Protein AF-A0A4Q5GNN2-F1 (afdb_monomer)

Radius of gyration: 27.33 Å; Cα contacts (8 Å, |Δi|>4): 1412; chains: 1; bounding box: 86×52×58 Å

pLDDT: mean 79.43, std 22.32, range [24.97, 98.94]

Solvent-accessible surface area (backbone atoms only — not comparable to full-atom values): 23555 Å² total; per-residue (Å²): 135,83,83,85,81,79,82,67,69,44,46,30,88,90,78,78,47,77,57,90,54,94,67,83,86,88,70,82,50,61,72,50,76,82,52,79,53,78,48,80,44,98,85,71,30,39,43,38,43,43,39,45,40,41,42,47,78,79,79,76,50,59,64,43,69,47,76,49,68,41,58,88,47,78,62,96,69,82,62,75,44,76,45,76,47,70,71,42,74,26,43,81,68,36,47,40,40,46,41,39,45,46,42,102,84,55,95,69,72,53,76,47,76,47,76,52,78,70,90,62,82,63,88,80,54,57,70,70,21,66,34,89,62,71,69,63,75,77,51,91,81,68,47,63,69,32,52,83,20,38,86,93,37,34,22,28,31,57,40,29,67,34,47,36,37,51,35,47,22,25,70,80,43,53,45,42,84,31,23,34,32,39,70,36,30,29,30,35,66,60,27,78,50,77,45,20,32,52,36,10,19,33,38,36,22,76,67,28,40,42,33,36,41,26,32,78,46,68,53,66,37,32,25,60,28,14,27,31,33,20,88,84,26,99,55,8,29,46,27,27,31,38,37,30,34,40,32,33,19,70,32,96,36,67,86,27,15,7,6,46,51,20,2,28,27,58,48,12,38,41,30,49,27,36,21,37,44,38,20,30,14,57,2,17,5,4,17,36,20,2,28,28,21,18,39,40,31,37,28,42,13,54,18,41,21,31,9,22,27,9,7,24,38,27,2,30,30,84,87,32,48,26,34,40,34,37,28,38,13,59,18,43,31,32,18,57,86,32,24,24,7,22,36,35,3,39,61,67,91,44,42,39,37,42,33,30,28,38,16,68,30,53,68,48,62,76,74,71,89,43,43,62,16,38,51,38,41,51,76,75,52,94,85,24,43,62,36,72,23,38,21,68,58,83,42,99,80,66,60,82,84,36,50,39,54,65,39,90,90,42,63,86,66,70,38,88,58,32,62,54,16,46,39,80,82,34,82,58,60,58,45,54,46,98,88,66,49,79,44,66,41,40,24,36,22,28,37,58,58,46,68,61,91,85,64,65,43,68,62,38,47,31,90,58,133

Nearest PDB structures (foldseek):
  8idz-assembly1_A  TM=3.733E-01  e=6.250E-01  Segatella copri
  8idz-assembly2_B  TM=2.569E-01  e=2.748E-01  Segatella copri
  5wab-assembly1_A  TM=3.028E-01  e=3.923E+00  Bifidobacterium adolescentis ATCC 15703

Sequence (465 aa):
TAAYTNVPNTFNVLDNTVTDNTGGVSGDANFDITNFSAAPGTDGKYIYQSAYFLASADGAGSMLNIALNTYITAAPGTPFKTITVNNVPTKKNVRTNVLMDFAATSSTYTYTLDFADFDAPDINRKTVSTWDGTYPAVNTGATYSGGDGSQATPYIIGSATDFAQFAKNTTSKNYRDTYFKLDVDINLNDKPWTPTGNFAGVFDGQHHKITGLKVSIADYRVGLFSQIDARSGPNASVSNLHVSGDVENTKPSEYDCAGGICGDNATGVIANCSFSGSVRGVGIAGGIAGECNGKIISCKSTASVFGKYAGGIAGRNSSGKCSIYGCYNEGVIETEGGNAGGIYGKDDGYDFDIKGCYNIGTVQGRQGGEVLGAITSSSASGSSVMASCYVREKYAIAHATEETVFGSSDWPTSTNNTVWYADPSNDGTYTAGSDGVPTGNYKFWKSLGSWNGGTPEYPKLWWEE

Mean predicted aligned error: 13.84 Å

Secondary structure (DSSP, 8-state):
-PPP-----EEETTTTEEE-------SSEEEEEEEEEEEE-TTS-EEEEEEEEEEETTSS--EEEEEEEE-SSSS--S-SEEEEEEEEE--TTEEEEEEEEE-TT-S--EEEEEEE---SS-TTS---EEP-S-PPPP-TT--TTS--SSSSS-EEE-SHHHHHHHHHHTTT---TT-EEEE-S-EE-TT-BPPPEEEE-SEEEEEEEEEEEEEEEE--SEESSEEEE-TTSSTT-EEEEEEEEEEEEE--S-TT-EEESSEEEESS-EEES-EEEEEEEESSEEESSEEEESSEEES-EE--EEESSEEESSEEEESSS-EEEES-EE-S-EEESSSEEESSEEEESSS-EEEES-EE-S-EEESSS--EEESSBSS---TT-EEESEEESS--TTS-TTTEEE--SS------TTSTT-B-TT--S---B-TTS-B-S----EEE--B--SSS-B--EETT--

Structure (mmCIF, N/CA/C/O backbone):
data_AF-A0A4Q5GNN2-F1
#
_entry.id   AF-A0A4Q5GNN2-F1
#
loop_
_atom_site.group_PDB
_atom_site.id
_atom_site.type_symbol
_atom_site.label_atom_id
_atom_site.label_alt_id
_atom_site.label_comp_id
_atom_site.label_asym_id
_atom_site.label_entity_id
_atom_site.label_seq_id
_atom_site.pdbx_PDB_ins_code
_atom_site.Cartn_x
_atom_site.Cartn_y
_atom_site.Cartn_z
_atom_site.occupancy
_atom_site.B_iso_or_equiv
_atom_site.auth_seq_id
_atom_site.auth_comp_id
_atom_site.auth_asym_id
_atom_site.auth_atom_id
_atom_site.pdbx_PDB_model_num
ATOM 1 N N . THR A 1 1 ? -34.254 -29.788 -6.623 1.00 25.94 1 THR A N 1
ATOM 2 C CA . THR A 1 1 ? -35.494 -29.592 -5.839 1.00 25.94 1 THR A CA 1
ATOM 3 C C . THR A 1 1 ? -35.214 -30.047 -4.430 1.00 25.94 1 THR A C 1
ATOM 5 O O . THR A 1 1 ? -35.152 -31.244 -4.187 1.00 25.94 1 THR A O 1
ATOM 8 N N . ALA A 1 2 ? -34.926 -29.116 -3.530 1.00 24.97 2 ALA A N 1
ATOM 9 C CA . ALA A 1 2 ? -34.711 -29.442 -2.129 1.00 24.97 2 ALA A CA 1
ATOM 10 C C . ALA A 1 2 ? -36.069 -29.447 -1.414 1.00 24.97 2 ALA A C 1
ATOM 12 O O . ALA A 1 2 ? -36.858 -28.514 -1.559 1.00 24.97 2 ALA A O 1
ATOM 13 N N . ALA A 1 3 ? -36.372 -30.539 -0.717 1.00 25.08 3 ALA A N 1
ATOM 14 C CA . ALA A 1 3 ? -37.517 -30.634 0.174 1.00 25.08 3 ALA A CA 1
ATOM 15 C C . ALA A 1 3 ? -37.011 -30.339 1.587 1.00 25.08 3 ALA A C 1
ATOM 17 O O . ALA A 1 3 ? -36.139 -31.047 2.086 1.00 25.08 3 ALA A O 1
ATOM 18 N N . TYR A 1 4 ? -37.523 -29.275 2.201 1.00 34.78 4 TYR A N 1
ATOM 19 C CA . TYR A 1 4 ? -37.041 -28.793 3.491 1.00 34.78 4 TYR A CA 1
ATOM 20 C C . TYR A 1 4 ? -38.008 -29.200 4.601 1.00 34.78 4 TYR A C 1
ATOM 22 O O . TYR A 1 4 ? -39.174 -28.805 4.616 1.00 34.78 4 TYR A O 1
ATOM 30 N N . THR A 1 5 ? -37.509 -29.997 5.539 1.00 28.47 5 THR A N 1
ATOM 31 C CA . THR A 1 5 ? -38.188 -30.356 6.786 1.00 28.47 5 THR A CA 1
ATOM 32 C C . THR A 1 5 ? -37.524 -29.626 7.947 1.00 28.47 5 THR A C 1
ATOM 34 O O . THR A 1 5 ? -36.309 -29.696 8.091 1.00 28.47 5 THR A O 1
ATOM 37 N N . ASN A 1 6 ? -38.353 -29.002 8.789 1.00 31.75 6 ASN A N 1
ATOM 38 C CA . ASN A 1 6 ? -38.026 -28.327 10.051 1.00 31.75 6 ASN A CA 1
ATOM 39 C C . ASN A 1 6 ? -37.334 -26.959 9.937 1.00 31.75 6 ASN A C 1
ATOM 41 O O . ASN A 1 6 ? -36.126 -26.845 10.094 1.00 31.75 6 ASN A O 1
ATOM 45 N N . VAL A 1 7 ? -38.141 -25.901 9.811 1.00 35.31 7 VAL A N 1
ATOM 46 C CA . VAL A 1 7 ? -37.809 -24.599 10.413 1.00 35.31 7 VAL A CA 1
ATOM 47 C C . VAL A 1 7 ? -38.379 -24.641 11.839 1.00 35.31 7 VAL A C 1
ATOM 49 O O . VAL A 1 7 ? -39.605 -24.609 11.979 1.00 35.31 7 VAL A O 1
ATOM 52 N N . PRO A 1 8 ? -37.574 -24.830 12.899 1.00 36.75 8 PRO A N 1
ATOM 53 C CA . PRO A 1 8 ? -38.105 -24.858 14.252 1.00 36.75 8 PRO A CA 1
ATOM 54 C C . PRO A 1 8 ? -38.321 -23.421 14.720 1.00 36.75 8 PRO A C 1
ATOM 56 O O . PRO A 1 8 ? -37.378 -22.648 14.727 1.00 36.75 8 PRO A O 1
ATOM 59 N N . ASN A 1 9 ? -39.550 -23.072 15.100 1.00 45.44 9 ASN A N 1
ATOM 60 C CA . ASN A 1 9 ? -39.844 -21.983 16.034 1.00 45.44 9 ASN A CA 1
ATOM 61 C C . ASN A 1 9 ? -41.215 -22.258 16.648 1.00 45.44 9 ASN A C 1
ATOM 63 O O . ASN A 1 9 ? -42.252 -22.042 16.017 1.00 45.44 9 ASN A O 1
ATOM 67 N N . THR A 1 10 ? -41.229 -22.790 17.865 1.00 39.97 10 THR A N 1
ATOM 68 C CA . THR A 1 10 ? -42.473 -23.057 18.587 1.00 39.97 10 THR A CA 1
ATOM 69 C C . THR A 1 10 ? -42.866 -21.794 19.352 1.00 39.97 10 THR A C 1
ATOM 71 O O . THR A 1 10 ? -42.159 -21.379 20.268 1.00 39.97 10 THR A O 1
ATOM 74 N N . PHE A 1 11 ? -43.972 -21.155 18.961 1.00 37.28 11 PHE A N 1
ATOM 75 C CA . PHE A 1 11 ? -44.541 -20.009 19.675 1.00 37.28 11 PHE A CA 1
ATOM 76 C C . PHE A 1 11 ? -45.572 -20.498 20.694 1.00 37.28 11 PHE A C 1
ATOM 78 O O . PHE A 1 11 ? -46.536 -21.176 20.326 1.00 37.28 11 PHE A O 1
ATOM 85 N N . ASN A 1 12 ? -45.383 -20.161 21.971 1.00 40.47 12 ASN A N 1
ATOM 86 C CA . ASN A 1 12 ? -46.348 -20.500 23.008 1.00 40.47 12 ASN A CA 1
ATOM 87 C C . ASN A 1 12 ? -47.373 -19.368 23.184 1.00 40.47 12 ASN A C 1
ATOM 89 O O . ASN A 1 12 ? -47.105 -18.338 23.799 1.00 40.47 12 ASN A O 1
ATOM 93 N N . VAL A 1 13 ? -48.581 -19.589 22.659 1.00 34.53 13 VAL A N 1
ATOM 94 C CA . VAL A 1 13 ? -49.697 -18.626 22.711 1.00 34.53 13 VAL A CA 1
ATOM 95 C C . VAL A 1 13 ? -50.206 -18.400 24.147 1.00 34.53 13 VAL A C 1
ATOM 97 O O . VAL A 1 13 ? -50.838 -17.383 24.416 1.00 34.53 13 VAL A O 1
ATOM 100 N N . LEU A 1 14 ? -49.943 -19.324 25.082 1.00 36.41 14 LEU A N 1
ATOM 101 C CA . LEU A 1 14 ? -50.438 -19.234 26.462 1.00 36.41 14 LEU A CA 1
ATOM 102 C C . LEU A 1 14 ? -49.562 -18.366 27.375 1.00 36.41 14 LEU A C 1
ATOM 104 O O . LEU A 1 14 ? -50.083 -17.814 28.342 1.00 36.41 14 LEU A O 1
ATOM 108 N N . ASP A 1 15 ? -48.262 -18.243 27.095 1.00 40.16 15 ASP A N 1
ATOM 109 C CA . ASP A 1 15 ? -47.317 -17.519 27.962 1.00 40.16 15 ASP A CA 1
ATOM 110 C C . ASP A 1 15 ? -46.404 -16.515 27.234 1.00 40.16 15 ASP A C 1
ATOM 112 O O . ASP A 1 15 ? -45.574 -15.870 27.873 1.00 40.16 15 ASP A O 1
ATOM 116 N N . ASN A 1 16 ? -46.598 -16.315 25.927 1.00 40.88 16 ASN A N 1
ATOM 117 C CA . ASN A 1 16 ? -45.864 -15.361 25.089 1.00 40.88 16 ASN A CA 1
ATOM 118 C C . ASN A 1 16 ? -44.347 -15.624 24.996 1.00 40.88 16 ASN A C 1
ATOM 120 O O . ASN A 1 16 ? -43.575 -14.688 24.775 1.00 40.88 16 ASN A O 1
ATOM 124 N N . THR A 1 17 ? -43.902 -16.876 25.143 1.00 36.09 17 THR A N 1
ATOM 125 C CA . THR A 1 17 ? -42.481 -17.241 25.022 1.00 36.09 17 THR A CA 1
ATOM 126 C C . THR A 1 17 ? -42.136 -17.871 23.665 1.00 36.09 17 THR A C 1
ATOM 128 O O . THR A 1 17 ? -42.934 -18.593 23.057 1.00 36.09 17 THR A O 1
ATOM 131 N N . VAL A 1 18 ? -40.920 -17.585 23.183 1.00 39.69 18 VAL A N 1
ATOM 132 C CA . VAL A 1 18 ? -40.296 -18.214 22.007 1.00 39.69 18 VAL A CA 1
ATOM 133 C C . VAL A 1 18 ? -39.144 -19.078 22.512 1.00 39.69 18 VAL A C 1
ATOM 135 O O . VAL A 1 18 ? -38.272 -18.577 23.220 1.00 39.69 18 VAL A O 1
ATOM 138 N N . THR A 1 19 ? -39.139 -20.368 22.177 1.00 42.41 19 THR A N 1
ATOM 139 C CA . THR A 1 19 ? -38.009 -21.265 22.475 1.00 42.41 19 THR A CA 1
ATOM 140 C C . THR A 1 19 ? -37.165 -21.452 21.220 1.00 42.41 19 THR A C 1
ATOM 142 O O . THR A 1 19 ? -37.635 -22.014 20.231 1.00 42.41 19 THR A O 1
ATOM 145 N N . ASP A 1 20 ? -35.926 -20.961 21.272 1.00 40.88 20 ASP A N 1
ATOM 146 C CA . ASP A 1 20 ? -34.909 -21.177 20.244 1.00 40.88 20 ASP A CA 1
ATOM 147 C C . ASP A 1 20 ? -34.425 -22.628 20.327 1.00 40.88 20 ASP A C 1
ATOM 149 O O . ASP A 1 20 ? -33.703 -23.012 21.250 1.00 40.88 20 ASP A O 1
ATOM 153 N N . ASN A 1 21 ? -34.874 -23.458 19.389 1.00 41.88 21 ASN A N 1
ATOM 154 C CA . ASN A 1 21 ? -34.208 -24.722 19.134 1.00 41.88 21 ASN A CA 1
ATOM 155 C C . ASN A 1 21 ? -33.245 -24.482 17.981 1.00 41.88 21 ASN A C 1
ATOM 157 O O . ASN A 1 21 ? -33.677 -24.240 16.858 1.00 41.88 21 ASN A O 1
ATOM 161 N N . THR A 1 22 ? -31.956 -24.619 18.279 1.00 39.00 22 THR A N 1
ATOM 162 C CA . THR A 1 22 ? -30.823 -24.625 17.352 1.00 39.00 22 THR A CA 1
ATOM 163 C C . THR A 1 22 ? -31.053 -25.591 16.182 1.00 39.00 22 THR A C 1
ATOM 165 O O . THR A 1 22 ? -30.643 -26.750 16.193 1.00 39.00 22 THR A O 1
ATOM 168 N N . GLY A 1 23 ? -31.746 -25.119 15.149 1.00 37.09 23 GLY A N 1
ATOM 169 C CA . GLY A 1 23 ? -31.914 -25.807 13.877 1.00 37.09 23 GLY A CA 1
ATOM 170 C C . GLY A 1 23 ? -30.894 -25.281 12.879 1.00 37.09 23 GLY A C 1
ATOM 171 O O . GLY A 1 23 ? -31.034 -24.166 12.392 1.00 37.09 23 GLY A O 1
ATOM 172 N N . GLY A 1 24 ? -29.872 -26.078 12.568 1.00 36.16 24 GLY A N 1
ATOM 173 C CA . GLY A 1 24 ? -28.978 -25.817 11.439 1.00 36.16 24 GLY A CA 1
ATOM 174 C C . GLY A 1 24 ? -29.573 -26.347 10.132 1.00 36.16 24 GLY A C 1
ATOM 175 O O . GLY A 1 24 ? -30.163 -27.429 10.112 1.00 36.16 24 GLY A O 1
ATOM 176 N N . VAL A 1 25 ? -29.394 -25.608 9.036 1.00 34.12 25 VAL A N 1
ATOM 177 C CA . VAL A 1 25 ? -29.739 -26.059 7.678 1.00 34.12 25 VAL A CA 1
ATOM 178 C C . VAL A 1 25 ? -28.472 -26.584 6.996 1.00 34.12 25 VAL A C 1
ATOM 180 O O . VAL A 1 25 ? -27.416 -25.970 7.100 1.00 34.12 25 VAL A O 1
ATOM 183 N N . SER A 1 26 ? -28.569 -27.712 6.285 1.00 34.53 26 SER A N 1
ATOM 184 C CA . SER A 1 26 ? -27.529 -28.183 5.357 1.00 34.53 26 SER A CA 1
ATOM 185 C C . SER A 1 26 ? -28.078 -28.151 3.924 1.00 34.53 26 SER A C 1
ATOM 187 O O . SER A 1 26 ? -29.150 -28.700 3.665 1.00 34.53 26 SER A O 1
ATOM 189 N N . GLY A 1 27 ? -27.389 -27.454 3.010 1.00 41.56 27 GLY A N 1
ATOM 190 C CA . GLY A 1 27 ? -27.761 -27.300 1.593 1.00 41.56 27 GLY A CA 1
ATOM 191 C C . GLY A 1 27 ? -27.025 -26.146 0.887 1.00 41.56 27 GLY A C 1
ATOM 192 O O . GLY A 1 27 ? -26.271 -25.423 1.529 1.00 41.56 27 GLY A O 1
ATOM 193 N N . ASP A 1 28 ? -27.271 -25.957 -0.419 1.00 33.84 28 ASP A N 1
ATOM 194 C CA . ASP A 1 28 ? -26.584 -24.991 -1.317 1.00 33.84 28 ASP A CA 1
ATOM 195 C C . ASP A 1 28 ? -26.930 -23.499 -1.077 1.00 33.84 28 ASP A C 1
ATOM 197 O O . ASP A 1 28 ? -26.745 -22.651 -1.951 1.00 33.84 28 ASP A O 1
ATOM 201 N N . ALA A 1 29 ? -27.471 -23.162 0.093 1.00 39.00 29 ALA A N 1
ATOM 202 C CA . ALA A 1 29 ? -27.780 -21.797 0.497 1.00 39.00 29 ALA A CA 1
ATOM 203 C C . ALA A 1 29 ? -27.572 -21.650 2.009 1.00 39.00 29 ALA A C 1
ATOM 205 O O . ALA A 1 29 ? -28.077 -22.459 2.791 1.00 39.00 29 ALA A O 1
ATOM 206 N N . ASN A 1 30 ? -26.857 -20.599 2.411 1.00 40.16 30 ASN A N 1
ATOM 207 C CA . ASN A 1 30 ? -26.744 -20.211 3.814 1.00 40.16 30 ASN A CA 1
ATOM 208 C C . ASN A 1 30 ? -27.962 -19.364 4.192 1.00 40.16 30 ASN A C 1
ATOM 210 O O . ASN A 1 30 ? -28.281 -18.395 3.499 1.00 40.16 30 ASN A O 1
ATOM 214 N N . PHE A 1 31 ? -28.624 -19.744 5.284 1.00 39.50 31 PHE A N 1
ATOM 215 C CA . PHE A 1 31 ? -29.749 -19.020 5.863 1.00 39.50 31 PHE A CA 1
ATOM 216 C C . PHE A 1 31 ? -29.350 -18.513 7.245 1.00 39.50 31 PHE A C 1
ATOM 218 O O . PHE A 1 31 ? -29.101 -19.327 8.131 1.00 39.50 31 PHE A O 1
ATOM 225 N N . ASP A 1 32 ? -29.364 -17.196 7.439 1.00 39.97 32 ASP A N 1
ATOM 226 C CA . ASP A 1 32 ? -29.333 -16.596 8.774 1.00 39.97 32 ASP A CA 1
ATOM 227 C C . ASP A 1 32 ? -30.727 -16.085 9.129 1.00 39.97 32 ASP A C 1
ATOM 229 O O . ASP A 1 32 ? -31.387 -15.415 8.326 1.00 39.97 32 ASP A O 1
ATOM 233 N N . ILE A 1 33 ? -31.177 -16.402 10.342 1.00 45.78 33 ILE A N 1
ATOM 234 C CA . ILE A 1 33 ? -32.428 -15.894 10.899 1.00 45.78 33 ILE A CA 1
ATOM 235 C C . ILE A 1 33 ? -32.065 -14.952 12.042 1.00 45.78 33 ILE A C 1
ATOM 237 O O . ILE A 1 33 ? -31.581 -15.395 13.078 1.00 45.78 33 ILE A O 1
ATOM 241 N N . THR A 1 34 ? -32.237 -13.644 11.848 1.00 38.91 34 THR A N 1
ATOM 242 C CA . THR A 1 34 ? -31.589 -12.654 12.733 1.00 38.91 34 THR A CA 1
ATOM 243 C C . THR A 1 34 ? -32.525 -11.887 13.647 1.00 38.91 34 THR A C 1
ATOM 245 O O . THR A 1 34 ? -32.045 -11.178 14.528 1.00 38.91 34 THR A O 1
ATOM 248 N N . ASN A 1 35 ? -33.846 -11.962 13.454 1.00 42.12 35 ASN A N 1
ATOM 249 C CA . ASN A 1 35 ? -34.752 -11.217 14.319 1.00 42.12 35 ASN A CA 1
ATOM 250 C C . ASN A 1 35 ? -36.148 -11.834 14.395 1.00 42.12 35 ASN A C 1
ATOM 252 O O . ASN A 1 35 ? -36.756 -12.132 13.363 1.00 42.12 35 ASN A O 1
ATOM 256 N N . PHE A 1 36 ? -36.648 -11.961 15.625 1.00 45.97 36 PHE A N 1
ATOM 257 C CA . PHE A 1 36 ? -37.995 -12.420 15.938 1.00 45.97 36 PHE A CA 1
ATOM 258 C C . PHE A 1 36 ? -38.650 -11.447 16.905 1.00 45.97 36 PHE A C 1
ATOM 260 O O . PHE A 1 36 ? -38.093 -11.122 17.953 1.00 45.97 36 PHE A O 1
ATOM 267 N N . SER A 1 37 ? -39.868 -11.027 16.588 1.00 44.97 37 SER A N 1
ATOM 268 C CA . SER A 1 37 ? -40.742 -10.408 17.576 1.00 44.97 37 SER A CA 1
ATOM 269 C C . SER A 1 37 ? -42.166 -10.910 17.387 1.00 44.97 37 SER A C 1
ATOM 271 O O . SER A 1 37 ? -42.628 -11.122 16.263 1.00 44.97 37 SER A O 1
ATOM 273 N N . ALA A 1 38 ? -42.833 -11.147 18.512 1.00 43.91 38 ALA A N 1
ATOM 274 C CA . ALA A 1 38 ? -44.255 -11.419 18.578 1.00 43.91 38 ALA A CA 1
ATOM 275 C C . ALA A 1 38 ? -44.861 -10.383 19.521 1.00 43.91 38 ALA A C 1
ATOM 277 O O . ALA A 1 38 ? -44.565 -10.382 20.716 1.00 43.91 38 ALA A O 1
ATOM 278 N N . ALA A 1 39 ? -45.660 -9.470 18.976 1.00 44.94 39 ALA A N 1
ATOM 279 C CA . ALA A 1 39 ? -46.339 -8.448 19.762 1.00 44.94 39 ALA A CA 1
ATOM 280 C C . ALA A 1 39 ? -47.857 -8.664 19.676 1.00 44.94 39 ALA A C 1
ATOM 282 O O . ALA A 1 39 ? -48.378 -8.833 18.566 1.00 44.94 39 ALA A O 1
ATOM 283 N N . PRO A 1 40 ? -48.580 -8.665 20.811 1.00 46.03 40 PRO A N 1
ATOM 284 C CA . PRO A 1 40 ? -50.032 -8.649 20.786 1.00 46.03 40 PRO A CA 1
ATOM 285 C C . PRO A 1 40 ? -50.514 -7.288 20.270 1.00 46.03 40 PRO A C 1
ATOM 287 O O . PRO A 1 40 ? -50.173 -6.237 20.817 1.00 46.03 40 PRO A O 1
ATOM 290 N N . GLY A 1 41 ? -51.310 -7.312 19.206 1.00 49.75 41 GLY A N 1
ATOM 291 C CA . GLY A 1 41 ? -52.078 -6.171 18.733 1.00 49.75 41 GLY A CA 1
ATOM 292 C C . GLY A 1 41 ? -53.221 -5.845 19.694 1.00 49.75 41 GLY A C 1
ATOM 293 O O . GLY A 1 41 ? -53.721 -6.699 20.430 1.00 49.75 41 GLY A O 1
ATOM 294 N N . THR A 1 42 ? -53.669 -4.592 19.683 1.00 47.12 42 THR A N 1
ATOM 295 C CA . THR A 1 42 ? -54.789 -4.117 20.514 1.00 47.12 42 THR A CA 1
ATOM 296 C C . THR A 1 42 ? -56.135 -4.767 20.164 1.00 47.12 42 THR A C 1
ATOM 298 O O . THR A 1 42 ? -57.093 -4.630 20.919 1.00 47.12 42 THR A O 1
ATOM 301 N N . ASP A 1 43 ? -56.209 -5.496 19.050 1.00 51.31 43 ASP A N 1
ATOM 302 C CA . ASP A 1 43 ? -57.362 -6.247 18.551 1.00 51.31 43 ASP A CA 1
ATOM 303 C C . ASP A 1 43 ? -57.331 -7.749 18.912 1.00 51.31 43 ASP A C 1
ATOM 305 O O . ASP A 1 43 ? -58.172 -8.514 18.439 1.00 51.31 43 ASP A O 1
ATOM 309 N N . GLY A 1 44 ? -56.392 -8.183 19.764 1.00 48.19 44 GLY A N 1
ATOM 310 C CA . GLY A 1 44 ? -56.254 -9.585 20.186 1.00 48.19 44 GLY A CA 1
ATOM 311 C C . GLY A 1 44 ? -55.586 -10.484 19.143 1.00 48.19 44 GLY A C 1
ATOM 312 O O . GLY A 1 44 ? -55.610 -11.710 19.277 1.00 48.19 44 GLY A O 1
ATOM 313 N N . LYS A 1 45 ? -55.004 -9.880 18.105 1.00 45.31 45 LYS A N 1
ATOM 314 C CA . LYS A 1 45 ? -54.259 -10.569 17.057 1.00 45.31 45 LYS A CA 1
ATOM 315 C C . LYS A 1 45 ? -52.764 -10.529 17.334 1.00 45.31 45 LYS A C 1
ATOM 317 O O . LYS A 1 45 ? -52.269 -9.625 18.003 1.00 45.31 45 LYS A O 1
ATOM 322 N N . TYR A 1 46 ? -52.036 -11.509 16.818 1.00 42.91 46 TYR A N 1
ATOM 323 C CA . TYR A 1 46 ? -50.585 -11.581 16.979 1.00 42.91 46 TYR A CA 1
ATOM 324 C C . TYR A 1 46 ? -49.903 -11.193 15.682 1.00 42.91 46 TYR A C 1
ATOM 326 O O . TYR A 1 46 ? -50.260 -11.716 14.631 1.00 42.91 46 TYR A O 1
ATOM 334 N N . ILE A 1 47 ? -48.907 -10.312 15.777 1.00 43.09 47 ILE A N 1
ATOM 335 C CA . ILE A 1 47 ? -48.005 -10.013 14.669 1.00 43.09 47 ILE A CA 1
ATOM 336 C C . ILE A 1 47 ? -46.753 -10.858 14.854 1.00 43.09 47 ILE A C 1
ATOM 338 O O . ILE A 1 47 ? -46.003 -10.646 15.805 1.00 43.09 47 ILE A O 1
ATOM 342 N N . TYR A 1 48 ? -46.536 -11.805 13.944 1.00 47.16 48 TYR A N 1
ATOM 343 C CA . TYR A 1 48 ? -45.272 -12.531 13.824 1.00 47.16 48 TYR A CA 1
ATOM 344 C C . TYR A 1 48 ? -44.387 -11.837 12.793 1.00 47.16 48 TYR A C 1
ATOM 346 O O . TYR A 1 48 ? -44.870 -11.559 11.699 1.00 47.16 48 TYR A O 1
ATOM 354 N N . GLN A 1 49 ? -43.116 -11.591 13.117 1.00 45.16 49 GLN A N 1
ATOM 355 C CA . GLN A 1 49 ? -42.117 -11.124 12.156 1.00 45.16 49 GLN A CA 1
ATOM 356 C C . GLN A 1 49 ? -40.872 -12.012 12.216 1.00 45.16 49 GLN A C 1
ATOM 358 O O . GLN A 1 49 ? -40.259 -12.161 13.272 1.00 45.16 49 GLN A O 1
ATOM 363 N N . SER A 1 50 ? -40.490 -12.558 11.064 1.00 46.94 50 SER A N 1
ATOM 364 C CA . SER A 1 50 ? -39.225 -13.262 10.837 1.00 46.94 50 SER A CA 1
ATOM 365 C C . SER A 1 50 ? -38.468 -12.600 9.692 1.00 46.94 50 SER A C 1
ATOM 367 O O . SER A 1 50 ? -39.096 -12.216 8.704 1.00 46.94 50 SER A O 1
ATOM 369 N N . ALA A 1 51 ? -37.142 -12.516 9.803 1.00 43.62 51 ALA A N 1
ATOM 370 C CA . ALA A 1 51 ? -36.258 -12.070 8.729 1.00 43.62 51 ALA A CA 1
ATOM 371 C C . ALA A 1 51 ? -35.296 -13.194 8.331 1.00 43.62 51 ALA A C 1
ATOM 373 O O . ALA A 1 51 ? -34.628 -13.758 9.194 1.00 43.62 51 ALA A O 1
ATOM 374 N N . TYR A 1 52 ? -35.208 -13.472 7.032 1.00 47.56 52 TYR A N 1
ATOM 375 C CA . TYR A 1 52 ? -34.301 -14.467 6.460 1.00 47.56 52 TYR A CA 1
ATOM 376 C C . TYR A 1 52 ? -33.276 -13.785 5.557 1.00 47.56 52 TYR A C 1
ATOM 378 O O . TYR A 1 52 ? -33.646 -12.887 4.797 1.00 47.56 52 TYR A O 1
ATOM 386 N N . PHE A 1 53 ? -32.027 -14.247 5.603 1.00 46.34 53 PHE A N 1
ATOM 387 C CA . PHE A 1 53 ? -31.011 -13.938 4.596 1.00 46.34 53 PHE A CA 1
ATOM 388 C C . PHE A 1 53 ? -30.867 -15.114 3.640 1.00 46.34 53 PHE A C 1
ATOM 390 O O . PHE A 1 53 ? -30.710 -16.249 4.080 1.00 46.34 53 PHE A O 1
ATOM 397 N N . LEU A 1 54 ? -30.924 -14.840 2.338 1.00 48.56 54 LEU A N 1
ATOM 398 C CA . LEU A 1 54 ? -30.715 -15.834 1.289 1.00 48.56 54 LEU A CA 1
ATOM 399 C C . LEU A 1 54 ? -29.437 -15.477 0.527 1.00 48.56 54 LEU A C 1
ATOM 401 O O . LEU A 1 54 ? -29.345 -14.396 -0.057 1.00 48.56 54 LEU A O 1
ATOM 405 N N . ALA A 1 55 ? -28.461 -16.381 0.515 1.00 44.69 55 ALA A N 1
ATOM 406 C CA . ALA A 1 55 ? -27.309 -16.303 -0.378 1.00 44.69 55 ALA A CA 1
ATOM 407 C C . ALA A 1 55 ? -27.412 -17.425 -1.422 1.00 44.69 55 ALA A C 1
ATOM 409 O O . ALA A 1 55 ? -27.362 -18.599 -1.058 1.00 44.69 55 ALA A O 1
ATOM 410 N N . SER A 1 56 ? -27.572 -17.079 -2.708 1.00 43.19 56 SER A N 1
ATOM 411 C CA . SER A 1 56 ? -27.472 -18.072 -3.787 1.00 43.19 56 SER A CA 1
ATOM 412 C C . SER A 1 56 ? -26.010 -18.427 -4.037 1.00 43.19 56 SER A C 1
ATOM 414 O O . SER A 1 56 ? -25.199 -17.529 -4.269 1.00 43.19 56 SER A O 1
ATOM 416 N N . ALA A 1 57 ? -25.683 -19.720 -4.054 1.00 40.66 57 ALA A N 1
ATOM 417 C CA . ALA A 1 57 ? -24.350 -20.204 -4.406 1.00 40.66 57 ALA A CA 1
ATOM 418 C C . ALA A 1 57 ? -23.980 -19.987 -5.890 1.00 40.66 57 ALA A C 1
ATOM 420 O O . ALA A 1 57 ? -22.800 -20.016 -6.226 1.00 40.66 57 ALA A O 1
ATOM 421 N N . ASP A 1 58 ? -24.955 -19.754 -6.779 1.00 43.91 58 ASP A N 1
ATOM 422 C CA . ASP A 1 58 ? -24.733 -19.665 -8.235 1.00 43.91 58 ASP A CA 1
ATOM 423 C C . ASP A 1 58 ? -24.762 -18.238 -8.816 1.00 43.91 58 ASP A C 1
ATOM 425 O O . ASP A 1 58 ? -24.467 -18.050 -9.995 1.00 43.91 58 ASP A O 1
ATOM 429 N N . GLY A 1 59 ? -25.132 -17.226 -8.019 1.00 46.22 59 GLY A N 1
ATOM 430 C CA . GLY A 1 59 ? -25.229 -15.826 -8.454 1.00 46.22 59 GLY A CA 1
ATOM 431 C C . GLY A 1 59 ? -26.255 -15.532 -9.565 1.00 46.22 59 GLY A C 1
ATOM 432 O O . GLY A 1 59 ? -26.351 -14.383 -9.994 1.00 46.22 59 GLY A O 1
ATOM 433 N N . ALA A 1 60 ? -27.035 -16.520 -10.018 1.00 45.38 60 ALA A N 1
ATOM 434 C CA . ALA A 1 60 ? -27.877 -16.429 -11.216 1.00 45.38 60 ALA A CA 1
ATOM 435 C C . ALA A 1 60 ? -29.386 -16.292 -10.924 1.00 45.38 60 ALA A C 1
ATOM 437 O O . ALA A 1 60 ? -30.187 -16.229 -11.855 1.00 45.38 60 ALA A O 1
ATOM 438 N N . GLY A 1 61 ? -29.790 -16.199 -9.652 1.00 48.28 61 GLY A N 1
ATOM 439 C CA . GLY A 1 61 ? -31.183 -15.944 -9.270 1.00 48.28 61 GLY A CA 1
ATOM 440 C C . GLY A 1 61 ? -32.102 -17.150 -9.476 1.00 48.28 61 GLY A C 1
ATOM 441 O O . GLY A 1 61 ? -33.144 -17.046 -10.124 1.00 48.28 61 GLY A O 1
ATOM 442 N N . SER A 1 62 ? -31.736 -18.297 -8.905 1.00 49.34 62 SER A N 1
ATOM 443 C CA . SER A 1 62 ? -32.667 -19.415 -8.746 1.00 49.34 62 SER A CA 1
ATOM 444 C C . SER A 1 62 ? -33.934 -18.988 -7.973 1.00 49.34 62 SER A C 1
ATOM 446 O O . SER A 1 62 ? -33.954 -18.003 -7.236 1.00 49.34 62 SER A O 1
ATOM 448 N N . MET A 1 63 ? -35.048 -19.695 -8.165 1.00 51.97 63 MET A N 1
ATOM 449 C CA . MET A 1 63 ? -36.260 -19.459 -7.378 1.00 51.97 63 MET A CA 1
ATOM 450 C C . MET A 1 63 ? -36.506 -20.626 -6.429 1.00 51.97 63 MET A C 1
ATOM 452 O O . MET A 1 63 ? -36.508 -21.784 -6.852 1.00 51.97 63 MET A O 1
ATOM 456 N N . LEU A 1 64 ? -36.709 -20.324 -5.147 1.00 54.72 64 LEU A N 1
ATOM 457 C CA . LEU A 1 64 ? -36.979 -21.323 -4.113 1.00 54.72 64 LEU A CA 1
ATOM 458 C C . LEU A 1 64 ? -38.472 -21.390 -3.789 1.00 54.72 64 LEU A C 1
ATOM 460 O O . LEU A 1 64 ? -39.178 -20.381 -3.800 1.00 54.72 64 LEU A O 1
ATOM 464 N N . ASN A 1 65 ? -38.935 -22.593 -3.444 1.00 52.34 65 ASN A N 1
ATOM 465 C CA . ASN A 1 65 ? -40.221 -22.784 -2.785 1.00 52.34 65 ASN A CA 1
ATOM 466 C C . ASN A 1 65 ? -39.964 -22.912 -1.282 1.00 52.34 65 ASN A C 1
ATOM 468 O O . ASN A 1 65 ? -39.305 -23.859 -0.849 1.00 52.34 65 ASN A O 1
ATOM 472 N N . ILE A 1 66 ? -40.474 -21.971 -0.491 1.00 55.34 66 ILE A N 1
ATOM 473 C CA . ILE A 1 66 ? -40.329 -21.968 0.969 1.00 55.34 66 ILE A CA 1
ATOM 474 C C . ILE A 1 66 ? -41.599 -22.554 1.586 1.00 55.34 66 ILE A C 1
ATOM 476 O O . ILE A 1 66 ? -42.700 -22.079 1.314 1.00 55.34 66 ILE A O 1
ATOM 480 N N . ALA A 1 67 ? -41.456 -23.582 2.423 1.00 54.22 67 ALA A N 1
ATOM 481 C CA . ALA A 1 67 ? -42.550 -24.118 3.228 1.00 54.22 67 ALA A CA 1
ATOM 482 C C . ALA A 1 67 ? -42.491 -23.536 4.648 1.00 54.22 67 ALA A C 1
ATOM 484 O O . ALA A 1 67 ? -41.527 -23.760 5.378 1.00 54.22 67 ALA A O 1
ATOM 485 N N . LEU A 1 68 ? -43.532 -22.805 5.042 1.00 55.47 68 LEU A N 1
ATOM 486 C CA . LEU A 1 68 ? -43.699 -22.237 6.377 1.00 55.47 68 LEU A CA 1
ATOM 487 C C . LEU A 1 68 ? -44.712 -23.086 7.151 1.00 55.47 68 LEU A C 1
ATOM 489 O O . LEU A 1 68 ? -45.894 -23.116 6.801 1.00 55.47 68 LEU A O 1
ATOM 493 N N . ASN A 1 69 ? -44.251 -23.785 8.189 1.00 53.75 69 ASN A N 1
ATOM 494 C CA . ASN A 1 69 ? -45.096 -24.604 9.060 1.00 53.75 69 ASN A CA 1
ATOM 495 C C . ASN A 1 69 ? -45.434 -23.828 10.332 1.00 53.75 69 ASN A C 1
ATOM 497 O O . ASN A 1 69 ? -44.530 -23.386 11.039 1.00 53.75 69 ASN A O 1
ATOM 501 N N . THR A 1 70 ? -46.721 -23.696 10.648 1.00 51.59 70 THR A N 1
ATOM 502 C CA . THR A 1 70 ? -47.183 -23.100 11.905 1.00 51.59 70 THR A CA 1
ATOM 503 C C . THR A 1 70 ? -47.656 -24.178 12.876 1.00 51.59 70 THR A C 1
ATOM 505 O O . THR A 1 70 ? -48.268 -25.175 12.484 1.00 51.59 70 THR A O 1
ATOM 508 N N . TYR A 1 71 ? -47.379 -23.970 14.163 1.00 50.34 71 TYR A N 1
ATOM 509 C CA . TYR A 1 71 ? -47.755 -24.867 15.256 1.00 50.34 71 TYR A CA 1
ATOM 510 C C . TYR A 1 71 ? -48.531 -24.079 16.311 1.00 50.34 71 TYR A C 1
ATOM 512 O O . TYR A 1 71 ? -48.235 -22.913 16.553 1.00 50.34 71 TYR A O 1
ATOM 520 N N . ILE A 1 72 ? -49.519 -24.719 16.937 1.00 45.56 72 ILE A N 1
ATOM 521 C CA . ILE A 1 72 ? -50.364 -24.112 17.983 1.00 45.56 72 ILE A CA 1
ATOM 522 C C . ILE A 1 72 ? -50.112 -24.717 19.376 1.00 45.56 72 ILE A C 1
ATOM 524 O O . ILE A 1 72 ? -50.873 -24.467 20.305 1.00 45.56 72 ILE A O 1
ATOM 528 N N . THR A 1 73 ? -49.058 -25.525 19.532 1.00 42.16 73 THR A N 1
ATOM 529 C CA . THR A 1 73 ? -48.690 -26.188 20.795 1.00 42.16 73 THR A CA 1
ATOM 530 C C . THR A 1 73 ? -47.177 -26.205 21.002 1.00 42.16 73 THR A C 1
ATOM 532 O O . THR A 1 73 ? -46.430 -26.344 20.039 1.00 42.16 73 THR A O 1
ATOM 535 N N . ALA A 1 74 ? -46.741 -26.130 22.265 1.00 36.38 74 ALA A N 1
ATOM 536 C CA . ALA A 1 74 ? -45.340 -25.991 22.687 1.00 36.38 74 ALA A CA 1
ATOM 537 C C . ALA A 1 74 ? -44.415 -27.191 22.375 1.00 36.38 74 ALA A C 1
ATOM 539 O O . ALA A 1 74 ? -43.197 -27.050 22.437 1.00 36.38 74 ALA A O 1
ATOM 540 N N . ALA A 1 75 ? -44.960 -28.358 22.017 1.00 40.38 75 ALA A N 1
ATOM 541 C CA . ALA A 1 75 ? -44.177 -29.496 21.534 1.00 40.38 75 ALA A CA 1
ATOM 542 C C . ALA A 1 75 ? -44.333 -29.639 20.005 1.00 40.38 75 ALA A C 1
ATOM 544 O O . ALA A 1 75 ? -45.472 -29.577 19.526 1.00 40.38 75 ALA A O 1
ATOM 545 N N . PRO A 1 76 ? -43.244 -29.857 19.232 1.00 44.91 76 PRO A N 1
ATOM 546 C CA . PRO A 1 76 ? -43.338 -30.077 17.791 1.00 44.91 76 PRO A CA 1
ATOM 547 C C . PRO A 1 76 ? -44.143 -31.353 17.503 1.00 44.91 76 PRO A C 1
ATOM 549 O O . PRO A 1 76 ? -43.730 -32.455 17.861 1.00 44.91 76 PRO A O 1
ATOM 552 N N . GLY A 1 77 ? -45.308 -31.194 16.878 1.00 54.00 77 GLY A N 1
ATOM 553 C CA . GLY A 1 77 ? -46.188 -32.277 16.433 1.00 54.00 77 GLY A CA 1
ATOM 554 C C . GLY A 1 77 ? -46.564 -32.105 14.962 1.00 54.00 77 GLY A C 1
ATOM 555 O O . GLY A 1 77 ? -45.803 -31.534 14.187 1.00 54.00 77 GLY A O 1
ATOM 556 N N . THR A 1 78 ? -47.746 -32.569 14.555 1.00 52.56 78 THR A N 1
ATOM 557 C CA . THR A 1 78 ? -48.271 -32.301 13.205 1.00 52.56 78 THR A CA 1
ATOM 558 C C . THR A 1 78 ? -48.471 -30.788 13.014 1.00 52.56 78 THR A C 1
ATOM 560 O O . THR A 1 78 ? -49.098 -30.168 13.878 1.00 52.56 78 THR A O 1
ATOM 563 N N . PRO A 1 79 ? -47.978 -30.177 11.916 1.00 51.75 79 PRO A N 1
ATOM 564 C CA . PRO A 1 79 ? -48.214 -28.764 11.632 1.00 51.75 79 PRO A CA 1
ATOM 565 C C . PRO A 1 79 ? -49.709 -28.447 11.637 1.00 51.75 79 PRO A C 1
ATOM 567 O O . PRO A 1 79 ? -50.503 -29.166 11.030 1.00 51.75 79 PRO A O 1
ATOM 570 N N . PHE A 1 80 ? -50.091 -27.355 12.297 1.00 55.69 80 PHE A N 1
ATOM 571 C CA . PHE A 1 80 ? -51.465 -26.860 12.253 1.00 55.69 80 PHE A CA 1
ATOM 572 C C . PHE A 1 80 ? -51.813 -26.371 10.843 1.00 55.69 80 PHE A C 1
ATOM 574 O O . PHE A 1 80 ? -52.907 -26.626 10.341 1.00 55.69 80 PHE A O 1
ATOM 581 N N . LYS A 1 81 ? -50.860 -25.705 10.180 1.00 55.44 81 LYS A N 1
ATOM 582 C CA . LYS A 1 81 ? -50.970 -25.307 8.777 1.00 55.44 81 LYS A CA 1
ATOM 583 C C . LYS A 1 81 ? -49.589 -25.197 8.134 1.00 55.44 81 LYS A C 1
ATOM 585 O O . LYS A 1 81 ? -48.644 -24.724 8.759 1.00 55.44 81 LYS A O 1
ATOM 590 N N . THR A 1 82 ? -49.502 -25.589 6.868 1.00 57.31 82 THR A N 1
ATOM 591 C CA . THR A 1 82 ? -48.327 -25.366 6.019 1.00 57.31 82 THR A CA 1
ATOM 592 C C . THR A 1 82 ? -48.693 -24.394 4.913 1.00 57.31 82 THR A C 1
ATOM 594 O O . THR A 1 82 ? -49.739 -24.533 4.276 1.00 57.31 82 THR A O 1
ATOM 597 N N . ILE A 1 83 ? -47.829 -23.416 4.677 1.00 58.28 83 ILE A N 1
ATOM 598 C CA . ILE A 1 83 ? -47.967 -22.453 3.587 1.00 58.28 83 ILE A CA 1
ATOM 599 C C . ILE A 1 83 ? -46.755 -22.607 2.699 1.00 58.28 83 ILE A C 1
ATOM 601 O O . ILE A 1 83 ? -45.622 -22.511 3.164 1.00 58.28 83 ILE A O 1
ATOM 605 N N . THR A 1 84 ? -46.998 -22.833 1.417 1.00 57.72 84 THR A N 1
ATOM 606 C CA . THR A 1 84 ? -45.933 -22.867 0.424 1.00 57.72 84 THR A CA 1
ATOM 607 C C . THR A 1 84 ? -45.883 -21.528 -0.285 1.00 57.72 84 THR A C 1
ATOM 609 O O . THR A 1 84 ? -46.837 -21.129 -0.953 1.00 57.72 84 THR A O 1
ATOM 612 N N . VAL A 1 85 ? -44.759 -20.841 -0.139 1.00 55.97 85 VAL A N 1
ATOM 613 C CA . VAL A 1 85 ? -44.436 -19.636 -0.889 1.00 55.97 85 VAL A CA 1
ATOM 614 C C . VAL A 1 85 ? -43.604 -20.063 -2.084 1.00 55.97 85 VAL A C 1
ATOM 616 O O . VAL A 1 85 ? -42.454 -20.468 -1.929 1.00 55.97 85 VAL A O 1
ATOM 619 N N . ASN A 1 86 ? -44.210 -20.033 -3.266 1.00 53.34 86 ASN A N 1
ATOM 620 C CA . ASN A 1 86 ? -43.521 -20.402 -4.495 1.00 53.34 86 ASN A CA 1
ATOM 621 C C . ASN A 1 86 ? -42.753 -19.210 -5.064 1.00 53.34 86 ASN A C 1
ATOM 623 O O . ASN A 1 86 ? -43.169 -18.066 -4.884 1.00 53.34 86 ASN A O 1
ATOM 627 N N . ASN A 1 87 ? -41.712 -19.502 -5.841 1.00 53.53 87 ASN A N 1
ATOM 628 C CA . ASN A 1 87 ? -41.026 -18.520 -6.679 1.00 53.53 87 ASN A CA 1
ATOM 629 C C . ASN A 1 87 ? -40.323 -17.383 -5.906 1.00 53.53 87 ASN A C 1
ATOM 631 O O . ASN A 1 87 ? -40.332 -16.235 -6.346 1.00 53.53 87 ASN A O 1
ATOM 635 N N . VAL A 1 88 ? -39.716 -17.684 -4.753 1.00 54.91 88 VAL A N 1
ATOM 636 C CA . VAL A 1 88 ? -38.951 -16.696 -3.973 1.00 54.91 88 VAL A CA 1
ATOM 637 C C . VAL A 1 88 ? -37.611 -16.412 -4.667 1.00 54.91 88 VAL A C 1
ATOM 639 O O . VAL A 1 88 ? -36.839 -17.359 -4.841 1.00 54.91 88 VAL A O 1
ATOM 642 N N . PRO A 1 89 ? -37.300 -15.157 -5.054 1.00 51.44 89 PRO A N 1
ATOM 643 C CA . PRO A 1 89 ? -36.053 -14.830 -5.751 1.00 51.44 89 PRO A CA 1
ATOM 644 C C . PRO A 1 89 ? -34.815 -15.025 -4.861 1.00 51.44 89 PRO A C 1
ATOM 646 O O . PRO A 1 89 ? -34.769 -14.490 -3.754 1.00 51.44 89 PRO A O 1
ATOM 649 N N . THR A 1 90 ? -33.776 -15.712 -5.348 1.00 50.94 90 THR A N 1
ATOM 650 C CA . THR A 1 90 ? -32.477 -15.848 -4.652 1.00 50.94 90 THR A CA 1
ATOM 651 C C . THR A 1 90 ? -31.437 -14.829 -5.139 1.00 50.94 90 THR A C 1
ATOM 653 O O . THR A 1 90 ? -30.295 -15.154 -5.466 1.00 50.94 90 THR A O 1
ATOM 656 N N . LYS A 1 91 ? -31.805 -13.545 -5.193 1.00 49.78 91 LYS A N 1
ATOM 657 C CA . LYS A 1 91 ? -30.798 -12.484 -5.361 1.00 49.78 91 LYS A CA 1
ATOM 658 C C . LYS A 1 91 ? -29.993 -12.327 -4.064 1.00 49.78 91 LYS A C 1
ATOM 660 O O . LYS A 1 91 ? -30.495 -12.600 -2.975 1.00 49.78 91 LYS A O 1
ATOM 665 N N . LYS A 1 92 ? -28.747 -11.853 -4.170 1.00 43.94 92 LYS A N 1
ATOM 666 C CA . LYS A 1 92 ? -27.946 -11.463 -2.999 1.00 43.94 92 LYS A CA 1
ATOM 667 C C . LYS A 1 92 ? -28.717 -10.389 -2.209 1.00 43.94 92 LYS A C 1
ATOM 669 O O . LYS A 1 92 ? -29.200 -9.437 -2.812 1.00 43.94 92 LYS A O 1
ATOM 674 N N . ASN A 1 93 ? -28.798 -10.531 -0.884 1.00 47.34 93 ASN A N 1
ATOM 675 C CA . ASN A 1 93 ? -29.364 -9.540 0.049 1.00 47.34 93 ASN A CA 1
ATOM 676 C C . ASN A 1 93 ? -30.892 -9.318 -0.007 1.00 47.34 93 ASN A C 1
ATOM 678 O O . ASN A 1 93 ? -31.364 -8.211 0.246 1.00 47.34 93 ASN A O 1
ATOM 682 N N . VAL A 1 94 ? -31.688 -10.356 -0.277 1.00 46.38 94 VAL A N 1
ATOM 683 C CA . VAL A 1 94 ? -33.154 -10.265 -0.142 1.00 46.38 94 VAL A CA 1
ATOM 684 C C . VAL A 1 94 ? -33.561 -10.480 1.316 1.00 46.38 94 VAL A C 1
ATOM 686 O O . VAL A 1 94 ? -33.278 -11.532 1.890 1.00 46.38 94 VAL A O 1
ATOM 689 N N . ARG A 1 95 ? -34.271 -9.507 1.901 1.00 48.56 95 ARG A N 1
ATOM 690 C CA . ARG A 1 95 ? -34.991 -9.678 3.170 1.00 48.56 95 ARG A CA 1
ATOM 691 C C . ARG A 1 95 ? -36.436 -10.039 2.861 1.00 48.56 95 ARG A C 1
ATOM 693 O O . ARG A 1 95 ? -37.086 -9.362 2.072 1.00 48.56 95 ARG A O 1
ATOM 700 N N . THR A 1 96 ? -36.957 -11.061 3.526 1.00 51.22 96 THR A N 1
ATOM 701 C CA . THR A 1 96 ? -38.393 -11.355 3.495 1.00 51.22 96 THR A CA 1
ATOM 702 C C . THR A 1 96 ? -38.970 -11.130 4.877 1.00 51.22 96 THR A C 1
ATOM 704 O O . THR A 1 96 ? -38.481 -11.696 5.853 1.00 51.22 96 THR A O 1
ATOM 707 N N . ASN A 1 97 ? -39.982 -10.268 4.962 1.00 50.41 97 ASN A N 1
ATOM 708 C CA . ASN A 1 97 ? -40.801 -10.154 6.159 1.00 50.41 97 ASN A CA 1
ATOM 709 C C . ASN A 1 97 ? -42.033 -11.028 5.950 1.00 50.41 97 ASN A C 1
ATOM 711 O O . ASN A 1 97 ? -42.843 -10.767 5.058 1.00 50.41 97 ASN A O 1
ATOM 715 N N . VAL A 1 98 ? -42.180 -12.055 6.781 1.00 50.06 98 VAL A N 1
ATOM 716 C CA . VAL A 1 98 ? -43.441 -12.793 6.875 1.00 50.06 98 VAL A CA 1
ATOM 717 C C . VAL A 1 98 ? -44.223 -12.173 8.014 1.00 50.06 98 VAL A C 1
ATOM 719 O O . VAL A 1 98 ? -43.907 -12.432 9.173 1.00 50.06 98 VAL A O 1
ATOM 722 N N . LEU A 1 99 ? -45.220 -11.352 7.683 1.00 45.66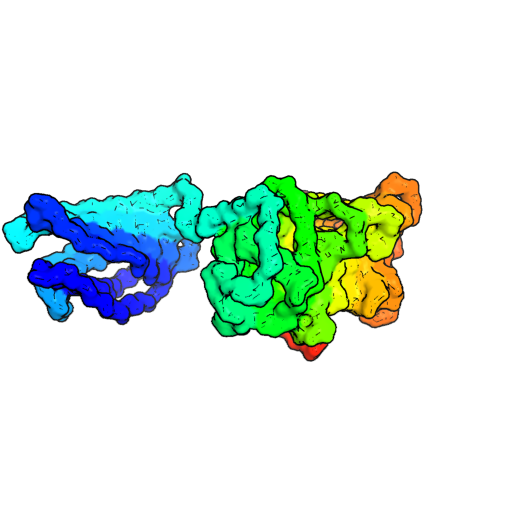 99 LEU A N 1
ATOM 723 C CA . LEU A 1 99 ? -46.187 -10.885 8.665 1.00 45.66 99 LEU A CA 1
ATOM 724 C C . LEU A 1 99 ? -47.348 -11.874 8.700 1.00 45.66 99 LEU A C 1
ATOM 726 O O . LEU A 1 99 ? -48.060 -12.041 7.704 1.00 45.66 99 LEU A O 1
ATOM 730 N N . MET A 1 100 ? -47.528 -12.542 9.835 1.00 52.16 100 MET A N 1
ATOM 731 C CA . MET A 1 100 ? -48.720 -13.357 10.064 1.00 52.16 100 MET A CA 1
ATOM 732 C C . MET A 1 100 ? -49.681 -12.589 10.952 1.00 52.16 100 MET A C 1
ATOM 734 O O . MET A 1 100 ? -49.283 -12.175 12.036 1.00 52.16 100 MET A O 1
ATOM 738 N N . ASP A 1 101 ? -50.921 -12.442 10.486 1.00 50.03 101 ASP A N 1
ATOM 739 C CA . ASP A 1 101 ? -52.055 -12.011 11.297 1.00 50.03 101 ASP A CA 1
ATOM 740 C C . ASP A 1 101 ? -52.929 -13.240 11.596 1.00 50.03 101 ASP A C 1
ATOM 742 O O . ASP A 1 101 ? -53.479 -13.874 10.682 1.00 50.03 101 ASP A O 1
ATOM 746 N N . PHE A 1 102 ? -53.030 -13.607 12.876 1.00 52.66 102 PHE A N 1
ATOM 747 C CA . PHE A 1 102 ? -53.924 -14.669 13.314 1.00 52.66 102 PHE A CA 1
ATOM 748 C C . PHE A 1 102 ? -54.603 -14.379 14.654 1.00 52.66 102 PHE A C 1
ATOM 750 O O . PHE A 1 102 ? -54.015 -13.809 15.573 1.00 52.66 102 PHE A O 1
ATOM 757 N N . ALA A 1 103 ? -55.845 -14.855 14.770 1.00 51.03 103 ALA A N 1
ATOM 758 C CA . ALA A 1 103 ? -56.590 -14.943 16.019 1.00 51.03 103 ALA A CA 1
ATOM 759 C C . ALA A 1 103 ? -56.839 -16.421 16.344 1.00 51.03 103 ALA A C 1
ATOM 761 O O . ALA A 1 103 ? -57.207 -17.195 15.457 1.00 51.03 103 ALA A O 1
ATOM 762 N N . ALA A 1 104 ? -56.676 -16.812 17.611 1.00 48.12 104 ALA A N 1
ATOM 763 C CA . ALA A 1 104 ? -56.778 -18.207 18.062 1.00 48.12 104 ALA A CA 1
ATOM 764 C C . ALA A 1 104 ? -58.138 -18.879 17.761 1.00 48.12 104 ALA A C 1
ATOM 766 O O . ALA A 1 104 ? -58.246 -20.101 17.812 1.00 48.12 104 ALA A O 1
ATOM 767 N N . THR A 1 105 ? -59.168 -18.093 17.432 1.00 50.50 105 THR A N 1
ATOM 768 C CA . THR A 1 105 ? -60.543 -18.541 17.155 1.00 50.50 105 THR A CA 1
ATOM 769 C C . THR A 1 105 ? -61.018 -18.275 15.718 1.00 50.50 105 THR A C 1
ATOM 771 O O . THR A 1 105 ? -62.165 -18.583 15.396 1.00 50.50 105 THR A O 1
ATOM 774 N N . SER A 1 106 ? -60.180 -17.706 14.842 1.00 51.75 106 SER A N 1
ATOM 775 C CA . SER A 1 106 ? -60.559 -17.351 13.463 1.00 51.75 106 SER A CA 1
ATOM 776 C C . SER A 1 106 ? -60.310 -18.497 12.477 1.00 51.75 106 SER A C 1
ATOM 778 O O . SER A 1 106 ? -59.283 -19.163 12.539 1.00 51.75 106 SER A O 1
ATOM 780 N N . SER A 1 107 ? -61.209 -18.684 11.505 1.00 48.16 107 SER A N 1
ATOM 781 C CA . SER A 1 107 ? -60.991 -19.553 10.334 1.00 48.16 107 SER A CA 1
ATOM 782 C C . SER A 1 107 ? -60.210 -18.867 9.202 1.00 48.16 107 SER A C 1
ATOM 784 O O . SER A 1 107 ? -59.828 -19.519 8.229 1.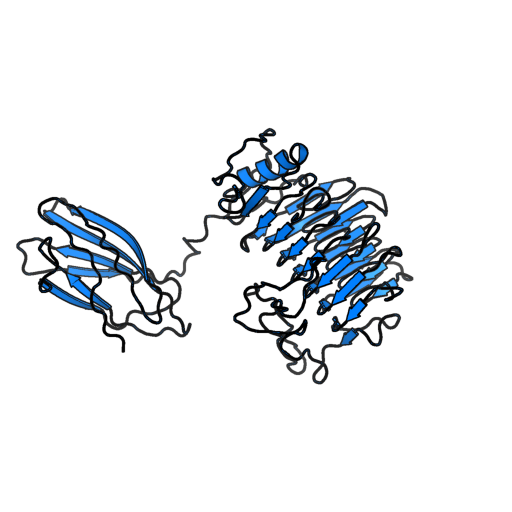00 48.16 107 SER A O 1
ATOM 786 N N . THR A 1 108 ? -59.993 -17.554 9.307 1.00 42.28 108 THR A N 1
ATOM 787 C CA . THR A 1 108 ? -59.366 -16.714 8.279 1.00 42.28 108 THR A CA 1
ATOM 788 C C . THR A 1 108 ? -58.035 -16.176 8.795 1.00 42.28 108 THR A C 1
ATOM 790 O O . THR A 1 108 ? -57.984 -15.565 9.862 1.00 42.28 108 THR A O 1
ATOM 793 N N . TYR A 1 109 ? -56.974 -16.410 8.022 1.00 49.22 109 TYR A N 1
ATOM 794 C CA . TYR A 1 109 ? -55.594 -16.037 8.331 1.00 49.22 109 TYR A CA 1
ATOM 795 C C . TYR A 1 109 ? -55.044 -15.229 7.162 1.00 49.22 109 TYR A C 1
ATOM 797 O O . TYR A 1 109 ? -55.143 -15.687 6.018 1.00 49.22 109 TYR A O 1
ATOM 805 N N . THR A 1 110 ? -54.470 -14.064 7.441 1.00 46.53 110 THR A N 1
ATOM 806 C CA . THR A 1 110 ? -53.873 -13.210 6.411 1.00 46.53 110 THR A CA 1
ATOM 807 C C . THR A 1 110 ? -52.360 -13.315 6.502 1.00 46.53 110 THR A C 1
ATOM 809 O O . THR A 1 110 ? -51.776 -13.141 7.571 1.00 46.53 110 THR A O 1
ATOM 812 N N . TYR A 1 111 ? -51.736 -13.609 5.364 1.00 49.09 111 TYR A N 1
ATOM 813 C CA . TYR A 1 111 ? -50.288 -13.671 5.223 1.00 49.09 111 TYR A CA 1
ATOM 814 C C . TYR A 1 111 ? -49.861 -12.554 4.293 1.00 49.09 111 TYR A C 1
ATOM 816 O O . TYR A 1 111 ? -50.273 -12.531 3.132 1.00 49.09 111 TYR A O 1
ATOM 824 N N . THR A 1 112 ? -49.030 -11.654 4.800 1.00 47.81 112 THR A N 1
ATOM 825 C CA . THR A 1 112 ? -48.402 -10.630 3.972 1.00 47.81 112 THR A CA 1
ATOM 826 C C . THR A 1 112 ? -46.932 -10.979 3.846 1.00 47.81 112 THR A C 1
ATOM 828 O O . THR A 1 112 ? -46.206 -11.031 4.839 1.00 47.81 112 THR A O 1
ATOM 831 N N . LEU A 1 113 ? -46.522 -11.266 2.614 1.00 51.31 113 LEU A N 1
ATOM 832 C CA . LEU A 1 113 ? -45.135 -11.502 2.245 1.00 51.31 113 LEU A CA 1
ATOM 833 C C . LEU A 1 113 ? -44.636 -10.227 1.589 1.00 51.31 113 LEU A C 1
ATOM 835 O O . LEU A 1 113 ? -45.054 -9.902 0.478 1.00 51.31 113 LEU A O 1
ATOM 839 N N . ASP A 1 114 ? -43.790 -9.497 2.300 1.00 51.28 114 ASP A N 1
ATOM 840 C CA . ASP A 1 114 ? -43.163 -8.303 1.753 1.00 51.28 114 ASP A CA 1
ATOM 841 C C . ASP A 1 114 ? -41.755 -8.665 1.273 1.00 51.28 114 ASP A C 1
ATOM 843 O O . ASP A 1 114 ? -40.859 -8.957 2.076 1.00 51.28 114 ASP A O 1
ATOM 847 N N . PHE A 1 115 ? -41.609 -8.722 -0.052 1.00 49.44 115 PHE A N 1
ATOM 848 C CA . PHE A 1 115 ? -40.335 -8.895 -0.737 1.00 49.44 115 PHE A CA 1
ATOM 849 C C . PHE A 1 115 ? -39.843 -7.510 -1.143 1.00 49.44 115 PHE A C 1
ATOM 851 O O . PHE A 1 115 ? -40.178 -7.011 -2.217 1.00 49.44 115 PHE A O 1
ATOM 858 N N . ALA A 1 116 ? -39.060 -6.881 -0.276 1.00 46.06 116 ALA A N 1
ATOM 859 C CA . ALA A 1 116 ? -38.374 -5.654 -0.639 1.00 46.06 116 ALA A CA 1
ATOM 860 C C . ALA A 1 116 ? -37.055 -6.017 -1.339 1.00 46.06 116 ALA A C 1
ATOM 862 O O . ALA A 1 116 ? -36.136 -6.535 -0.698 1.00 46.06 116 ALA A O 1
ATOM 863 N N . ASP A 1 117 ? -36.965 -5.745 -2.648 1.00 42.88 117 ASP A N 1
ATOM 864 C CA . ASP A 1 117 ? -35.673 -5.634 -3.335 1.00 42.88 117 ASP A CA 1
ATOM 865 C C . ASP A 1 117 ? -34.930 -4.458 -2.682 1.00 42.88 117 ASP A C 1
ATOM 867 O O . ASP A 1 117 ? -35.429 -3.331 -2.614 1.00 42.88 117 ASP A O 1
ATOM 871 N N . PHE A 1 118 ? -33.752 -4.729 -2.134 1.00 41.59 118 PHE A N 1
ATOM 872 C CA . PHE A 1 118 ? -32.941 -3.703 -1.501 1.00 41.59 118 PHE A CA 1
ATOM 873 C C . PHE A 1 118 ? -32.156 -2.936 -2.580 1.00 41.59 118 PHE A C 1
ATOM 875 O O . PHE A 1 118 ? -30.974 -3.182 -2.777 1.00 41.59 118 PHE A O 1
ATOM 882 N N . ASP A 1 119 ? -32.816 -2.006 -3.279 1.00 39.28 119 ASP A N 1
ATOM 883 C CA . ASP A 1 119 ? -32.170 -1.011 -4.165 1.00 39.28 119 ASP A CA 1
ATOM 884 C C . ASP A 1 119 ? -31.805 0.297 -3.412 1.00 39.28 119 ASP A C 1
ATOM 886 O O . ASP A 1 119 ? -31.683 1.377 -3.989 1.00 39.28 119 ASP A O 1
ATOM 890 N N . ALA A 1 120 ? -31.601 0.219 -2.095 1.00 36.09 120 ALA A N 1
ATOM 891 C CA . ALA A 1 120 ? -31.085 1.304 -1.253 1.00 36.09 120 ALA A CA 1
ATOM 892 C C . ALA A 1 120 ? -29.725 0.882 -0.651 1.00 36.09 120 ALA A C 1
ATOM 894 O O . ALA A 1 120 ? -29.412 -0.302 -0.661 1.00 36.09 120 ALA A O 1
ATOM 895 N N . PRO A 1 121 ? -28.854 1.800 -0.194 1.00 37.84 121 PRO A N 1
ATOM 896 C CA . PRO A 1 121 ? -27.467 1.481 0.131 1.00 37.84 121 PRO A CA 1
ATOM 897 C C . PRO A 1 121 ? -27.372 0.584 1.368 1.00 37.84 121 PRO A C 1
ATOM 899 O O . PRO A 1 121 ? -28.037 0.814 2.373 1.00 37.84 121 PRO A O 1
ATOM 902 N N . ASP A 1 122 ? -26.533 -0.438 1.239 1.00 41.88 122 ASP A N 1
ATOM 903 C CA . ASP A 1 122 ? -26.124 -1.447 2.219 1.00 41.88 122 ASP A CA 1
ATOM 904 C C . ASP A 1 122 ? -26.419 -1.111 3.702 1.00 41.88 122 ASP A C 1
ATOM 906 O O . ASP A 1 122 ? -25.667 -0.378 4.342 1.00 41.88 122 ASP A O 1
ATOM 910 N N . ILE A 1 123 ? -27.502 -1.666 4.271 1.00 39.00 123 ILE A N 1
ATOM 911 C CA . ILE A 1 123 ? -27.856 -1.486 5.696 1.00 39.00 123 ILE A CA 1
ATOM 912 C C . ILE A 1 123 ? -26.983 -2.334 6.641 1.00 39.00 123 ILE A C 1
ATOM 914 O O . ILE A 1 123 ? -27.069 -2.174 7.858 1.00 39.00 123 ILE A O 1
ATOM 918 N N . ASN A 1 124 ? -26.140 -3.215 6.085 1.00 39.03 124 ASN A N 1
ATOM 919 C CA . ASN A 1 124 ? -25.122 -3.976 6.811 1.00 39.03 124 ASN A CA 1
ATOM 920 C C . ASN A 1 124 ? -23.731 -3.340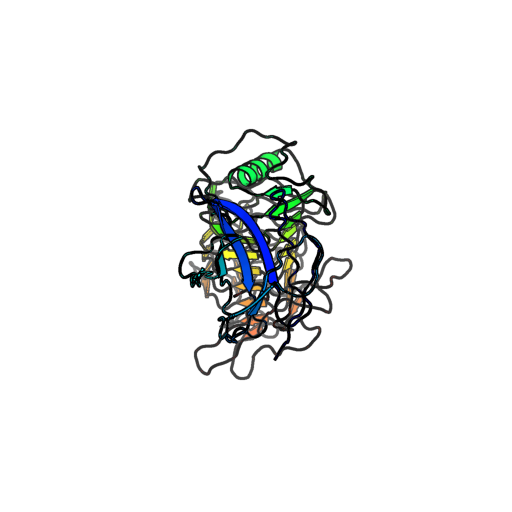 6.701 1.00 39.03 124 ASN A C 1
ATOM 922 O O . ASN A 1 124 ? -22.827 -3.715 7.450 1.00 39.03 124 ASN A O 1
ATOM 926 N N . ARG A 1 125 ? -23.552 -2.323 5.849 1.00 45.53 125 ARG A N 1
ATOM 927 C CA . ARG A 1 125 ? -22.407 -1.429 5.966 1.00 45.53 125 ARG A CA 1
ATOM 928 C C . ARG A 1 125 ? -22.662 -0.569 7.187 1.00 45.53 125 ARG A C 1
ATOM 930 O O . ARG A 1 125 ? -23.412 0.406 7.138 1.00 45.53 125 ARG A O 1
ATOM 937 N N . LYS A 1 126 ? -22.037 -0.947 8.303 1.00 53.56 126 LYS A N 1
ATOM 938 C CA . LYS A 1 126 ? -21.852 -0.057 9.448 1.00 53.56 126 LYS A CA 1
ATOM 939 C C . LYS A 1 126 ? -21.524 1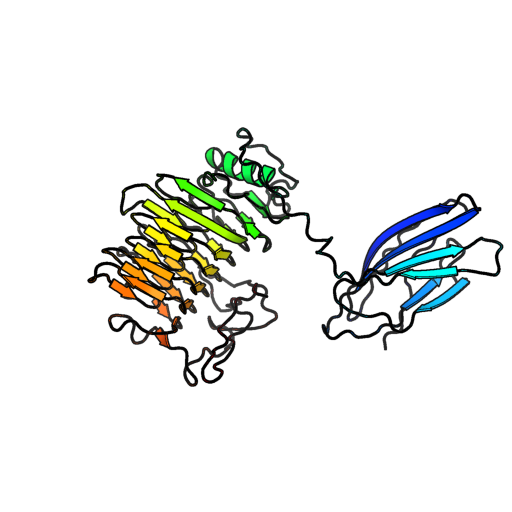.328 8.888 1.00 53.56 126 LYS A C 1
ATOM 941 O O . LYS A 1 126 ? -20.602 1.460 8.083 1.00 53.56 126 LYS A O 1
ATOM 946 N N . THR A 1 127 ? -22.370 2.312 9.199 1.00 69.88 127 THR A N 1
ATOM 947 C CA . THR A 1 127 ? -22.306 3.649 8.597 1.00 69.88 127 THR A CA 1
ATOM 948 C C . THR A 1 127 ? -20.871 4.151 8.622 1.00 69.88 127 THR A C 1
ATOM 950 O O . THR A 1 127 ? -20.245 4.094 9.682 1.00 69.88 127 THR A O 1
ATOM 953 N N . VAL A 1 128 ? -20.373 4.639 7.480 1.00 84.94 128 VAL A N 1
ATOM 954 C CA . VAL A 1 128 ? -19.031 5.227 7.371 1.00 84.94 128 VAL A CA 1
ATOM 955 C C . VAL A 1 128 ? -18.812 6.183 8.544 1.00 84.94 128 VAL A C 1
ATOM 957 O O . VAL A 1 128 ? -19.558 7.150 8.721 1.00 84.94 128 VAL A O 1
ATOM 960 N N . SER A 1 129 ? -17.808 5.900 9.369 1.00 89.06 129 SER A N 1
ATOM 961 C CA . SER A 1 129 ? -17.515 6.708 10.545 1.00 89.06 129 SER A CA 1
ATOM 962 C C . SER A 1 129 ? -16.671 7.902 10.124 1.00 89.06 129 SER A C 1
ATOM 964 O O . SER A 1 129 ? -15.572 7.742 9.600 1.00 89.06 129 SER A O 1
ATOM 966 N N . THR A 1 130 ? -17.194 9.111 10.315 1.00 93.62 130 THR A N 1
ATOM 967 C CA . THR A 1 130 ? -16.528 10.338 9.865 1.00 93.62 130 THR A CA 1
ATOM 968 C C . THR A 1 130 ? -15.771 10.987 11.017 1.00 93.62 130 THR A C 1
ATOM 970 O O . THR A 1 130 ? -16.337 11.210 12.086 1.00 93.62 130 THR A O 1
ATOM 973 N N . TRP A 1 131 ? -14.495 11.296 10.802 1.00 95.81 131 TRP A N 1
ATOM 974 C CA . TRP A 1 131 ? -13.654 12.001 11.761 1.00 95.81 131 TRP A CA 1
ATOM 975 C C . TRP A 1 131 ? -13.962 13.503 11.760 1.00 95.81 131 TRP A C 1
ATOM 977 O O . TRP A 1 131 ? -14.150 14.126 10.711 1.00 95.81 131 TRP A O 1
ATOM 987 N N . ASP A 1 132 ? -13.985 14.108 12.943 1.00 91.56 132 ASP A N 1
ATOM 988 C CA . ASP A 1 132 ? -14.230 15.542 13.119 1.00 91.56 132 ASP A CA 1
ATOM 989 C C . ASP A 1 132 ? -12.950 16.396 13.017 1.00 91.56 132 ASP A C 1
ATOM 991 O O . ASP A 1 132 ? -13.027 17.627 12.971 1.00 91.56 132 ASP A O 1
ATOM 995 N N . GLY A 1 133 ? -11.780 15.756 12.922 1.00 93.81 133 GLY A N 1
ATOM 996 C CA . GLY A 1 133 ? -10.473 16.413 12.892 1.00 93.81 133 GLY A CA 1
ATOM 997 C C . GLY A 1 133 ? -9.850 16.619 14.272 1.00 93.81 133 GLY A C 1
ATOM 998 O O . GLY A 1 133 ? -8.830 17.302 14.380 1.00 93.81 133 GLY A O 1
ATOM 999 N N . THR A 1 134 ? -10.445 16.066 15.331 1.00 94.00 134 THR A N 1
ATOM 1000 C CA . THR A 1 134 ? -9.944 16.201 16.700 1.00 94.00 134 THR A CA 1
ATOM 1001 C C . THR A 1 134 ? -9.328 14.904 17.213 1.00 94.00 134 THR A C 1
ATOM 1003 O O . THR A 1 134 ? -9.833 13.801 16.998 1.00 94.00 134 THR A O 1
ATOM 1006 N N . TYR A 1 135 ? -8.194 15.032 17.903 1.00 94.31 135 TYR A N 1
ATOM 1007 C CA . TYR A 1 135 ? -7.560 13.912 18.591 1.00 94.31 135 TYR A CA 1
ATOM 1008 C C . TYR A 1 135 ? -7.958 13.911 20.068 1.00 94.31 135 TYR A C 1
ATOM 1010 O O . TYR A 1 135 ? -7.811 14.942 20.734 1.00 94.31 135 TYR A O 1
ATOM 1018 N N . PRO A 1 136 ? -8.370 12.758 20.617 1.00 93.56 136 PRO A N 1
ATOM 1019 C CA . PRO A 1 136 ? -8.444 12.570 22.059 1.00 93.56 136 PRO A CA 1
ATOM 1020 C C . PRO A 1 136 ? -7.078 12.757 22.741 1.00 93.56 136 PRO A C 1
ATOM 1022 O O . PRO A 1 136 ? -6.020 12.712 22.105 1.00 93.56 136 PRO A O 1
ATOM 1025 N N . ALA A 1 137 ? -7.082 12.914 24.066 1.00 94.12 137 ALA A N 1
ATOM 1026 C CA . ALA A 1 137 ? -5.857 12.801 24.854 1.00 94.12 137 ALA A CA 1
ATOM 1027 C C . ALA A 1 137 ? -5.274 11.376 24.757 1.00 94.12 137 ALA A C 1
ATOM 1029 O O . ALA A 1 137 ? -5.990 10.409 24.493 1.00 94.12 137 ALA A O 1
ATOM 1030 N N . VAL A 1 138 ? -3.966 11.228 24.988 1.00 96.38 138 VAL A N 1
ATOM 1031 C CA . VAL A 1 138 ? -3.332 9.899 25.052 1.00 96.38 138 VAL A CA 1
ATOM 1032 C C . VAL A 1 138 ? -4.023 9.061 26.135 1.00 96.38 138 VAL A C 1
ATOM 1034 O O . VAL A 1 138 ? -4.123 9.493 27.282 1.00 96.38 138 VAL A O 1
ATOM 1037 N N . ASN A 1 139 ? -4.460 7.854 25.779 1.00 94.00 139 ASN A N 1
ATOM 1038 C CA . ASN A 1 139 ? -5.071 6.883 26.681 1.00 94.00 139 ASN A CA 1
ATOM 1039 C C . ASN A 1 139 ? -4.574 5.472 26.334 1.00 94.00 139 ASN A C 1
ATOM 1041 O O . ASN A 1 139 ? -5.206 4.728 25.584 1.00 94.00 139 ASN A O 1
ATOM 1045 N N . THR A 1 140 ? -3.430 5.081 26.896 1.00 91.94 140 THR A N 1
ATOM 1046 C CA . THR A 1 140 ? -2.774 3.790 26.614 1.00 91.94 140 THR A CA 1
ATOM 1047 C C . THR A 1 140 ? -3.550 2.560 27.112 1.00 91.94 140 THR A C 1
ATOM 1049 O O . THR A 1 140 ? -3.188 1.435 26.739 1.00 91.94 140 THR A O 1
ATOM 1052 N N . GLY A 1 141 ? -4.602 2.774 27.914 1.00 89.88 141 GLY A N 1
ATOM 1053 C CA . GLY A 1 141 ? -5.564 1.775 28.387 1.00 89.88 141 GLY A CA 1
ATOM 1054 C C . GLY A 1 141 ? -6.917 1.809 27.666 1.00 89.88 141 GLY A C 1
ATOM 1055 O O . GLY A 1 141 ? -7.871 1.223 28.169 1.00 89.88 141 GLY A O 1
ATOM 1056 N N . ALA A 1 142 ? -7.030 2.504 26.527 1.00 88.81 142 ALA A N 1
ATOM 1057 C CA . ALA A 1 142 ? -8.258 2.532 25.735 1.00 88.81 142 ALA A CA 1
ATOM 1058 C C . ALA A 1 142 ? -8.693 1.117 25.316 1.00 88.81 142 ALA A C 1
ATOM 1060 O O . ALA A 1 142 ? -7.886 0.335 24.814 1.00 88.81 142 ALA A O 1
ATOM 1061 N N . THR A 1 143 ? -9.982 0.823 25.489 1.00 84.38 143 THR A N 1
ATOM 1062 C CA . THR A 1 143 ? -10.622 -0.428 25.049 1.00 84.38 143 THR A CA 1
ATOM 1063 C C 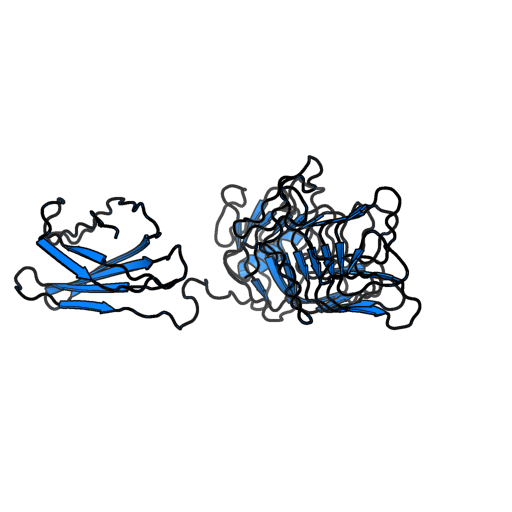. THR A 1 143 ? -11.238 -0.318 23.653 1.00 84.38 143 THR A C 1
ATOM 1065 O O . THR A 1 143 ? -11.775 -1.301 23.153 1.00 84.38 143 THR A O 1
ATOM 1068 N N . TYR A 1 144 ? -11.171 0.869 23.034 1.00 92.50 144 TYR A N 1
ATOM 1069 C CA . TYR A 1 144 ? -11.769 1.174 21.728 1.00 92.50 144 TYR A CA 1
ATOM 1070 C C . TYR A 1 144 ? -13.249 0.747 21.676 1.00 92.50 144 TYR A C 1
ATOM 1072 O O . TYR A 1 144 ? -13.958 0.889 22.676 1.00 92.50 144 TYR A O 1
ATOM 1080 N N . SER A 1 145 ? -13.704 0.168 20.562 1.00 87.25 145 SER A N 1
ATOM 1081 C CA . SER A 1 145 ? -15.038 -0.437 20.437 1.00 87.25 145 SER A CA 1
ATOM 1082 C C . SER A 1 145 ? -15.111 -1.889 20.940 1.00 87.25 145 SER A C 1
ATOM 1084 O O . SER A 1 145 ? -16.112 -2.566 20.709 1.00 87.25 145 SER A O 1
ATOM 1086 N N . GLY A 1 146 ? -14.075 -2.396 21.615 1.00 88.19 146 GLY A N 1
ATOM 1087 C CA . GLY A 1 146 ? -14.033 -3.749 22.174 1.00 88.19 146 GLY A CA 1
ATOM 1088 C C . GLY A 1 146 ? -12.725 -4.488 21.893 1.00 88.19 146 GLY A C 1
ATOM 1089 O O . GLY A 1 146 ? -11.799 -3.946 21.291 1.00 88.19 146 GLY A O 1
ATOM 1090 N N . GLY A 1 147 ? -12.672 -5.751 22.326 1.00 90.50 147 GLY A N 1
ATOM 1091 C CA . GLY A 1 147 ? -11.463 -6.579 22.301 1.00 90.50 147 GLY A CA 1
ATOM 1092 C C . GLY A 1 147 ? -10.514 -6.290 23.467 1.00 90.50 147 GLY A C 1
ATOM 1093 O O . GLY A 1 147 ? -10.641 -5.281 24.161 1.00 90.50 147 GLY A O 1
ATOM 1094 N N . ASP A 1 148 ? -9.562 -7.192 23.692 1.00 89.62 148 ASP A N 1
ATOM 1095 C CA . ASP A 1 148 ? -8.510 -7.030 24.707 1.00 89.62 148 ASP A CA 1
ATOM 1096 C C . ASP A 1 148 ? -7.119 -6.797 24.090 1.00 89.62 148 ASP A C 1
ATOM 1098 O O . ASP A 1 148 ? -6.146 -6.579 24.813 1.00 89.62 148 ASP A O 1
ATOM 1102 N N . GLY A 1 149 ? -7.035 -6.795 22.756 1.00 93.00 149 GLY A N 1
ATOM 1103 C CA . GLY A 1 149 ? -5.805 -6.578 22.005 1.00 93.00 149 GLY A CA 1
ATOM 1104 C C . GLY A 1 149 ? -4.956 -7.833 21.830 1.00 93.00 149 GLY A C 1
ATOM 1105 O O . GLY A 1 149 ? -3.893 -7.742 21.219 1.00 93.00 149 GLY A O 1
ATOM 1106 N N . SER A 1 150 ? -5.391 -8.990 22.333 1.00 94.19 150 SER A N 1
ATOM 1107 C CA . SER A 1 150 ? -4.752 -10.273 22.043 1.00 94.19 150 SER A CA 1
ATOM 1108 C C . SER A 1 150 ? -5.069 -10.745 20.621 1.00 94.19 150 SER A C 1
ATOM 1110 O O . SER A 1 150 ? -5.980 -10.245 19.968 1.00 94.19 150 SER A O 1
ATOM 1112 N N . GLN A 1 151 ? -4.338 -11.748 20.132 1.00 90.75 151 GLN A N 1
ATOM 1113 C CA . GLN A 1 151 ? -4.599 -12.329 18.812 1.00 90.75 151 GLN A CA 1
ATOM 1114 C C . GLN A 1 151 ? -5.993 -12.968 18.711 1.00 90.75 151 GLN A C 1
ATOM 1116 O O . GLN A 1 151 ? -6.620 -12.902 17.658 1.00 90.75 151 GLN A O 1
ATOM 1121 N N . ALA A 1 152 ? -6.473 -13.588 19.795 1.00 92.44 152 ALA A N 1
ATOM 1122 C CA . ALA A 1 152 ? -7.788 -14.228 19.835 1.00 92.44 152 ALA A CA 1
ATOM 1123 C C . ALA A 1 152 ? -8.925 -13.198 19.887 1.00 92.44 152 ALA A C 1
ATOM 1125 O O . ALA A 1 152 ? -9.998 -13.426 19.331 1.00 92.44 152 ALA A O 1
ATOM 1126 N N . THR A 1 153 ? -8.677 -12.055 20.530 1.00 92.44 153 THR A N 1
ATOM 1127 C CA . THR A 1 153 ? -9.645 -10.964 20.687 1.00 92.44 153 THR A CA 1
ATOM 1128 C C . THR A 1 153 ? -9.008 -9.599 20.385 1.00 92.44 153 THR A C 1
ATOM 1130 O O . THR A 1 153 ? -8.829 -8.786 21.300 1.00 92.44 153 THR A O 1
ATOM 1133 N N . PRO A 1 154 ? -8.688 -9.309 19.102 1.00 95.25 154 PRO A N 1
ATOM 1134 C CA . PRO A 1 154 ? -8.066 -8.048 18.696 1.00 95.25 154 PRO A CA 1
ATOM 1135 C C . PRO A 1 154 ? -8.896 -6.838 19.119 1.00 95.25 154 PRO A C 1
ATOM 1137 O O . PRO A 1 154 ? -10.127 -6.906 19.139 1.00 95.25 154 PRO A O 1
ATOM 1140 N N . TYR A 1 155 ? -8.237 -5.713 19.400 1.00 97.69 155 TYR A N 1
ATOM 1141 C CA . TYR A 1 155 ? -8.932 -4.447 19.613 1.00 97.69 155 TYR A CA 1
ATOM 1142 C C . TYR A 1 155 ? -9.731 -4.062 18.368 1.00 97.69 155 TYR A C 1
ATOM 1144 O O . TYR A 1 155 ? -9.223 -4.108 17.246 1.00 97.69 155 TYR A O 1
ATOM 1152 N N . ILE A 1 156 ? -10.976 -3.647 18.574 1.00 95.31 156 ILE A N 1
ATOM 1153 C CA . ILE A 1 156 ? -11.899 -3.277 17.506 1.00 95.31 156 ILE A CA 1
ATOM 1154 C C . ILE A 1 156 ? -11.837 -1.766 17.309 1.00 95.31 156 ILE A C 1
ATOM 1156 O O . ILE A 1 156 ? -12.249 -0.997 18.180 1.00 95.31 156 ILE A O 1
ATOM 1160 N N . ILE A 1 157 ? -11.368 -1.337 16.140 1.00 97.25 157 ILE A N 1
ATOM 1161 C CA . ILE A 1 157 ? -11.508 0.044 15.682 1.00 97.25 157 ILE A CA 1
ATOM 1162 C C . ILE A 1 157 ? -12.883 0.155 15.024 1.00 97.25 157 ILE A C 1
ATOM 1164 O O . ILE A 1 157 ? -13.068 -0.173 13.852 1.00 97.25 157 ILE A O 1
ATOM 1168 N N . GLY A 1 158 ? -13.881 0.544 15.818 1.00 91.44 158 GLY A N 1
ATOM 1169 C CA . GLY A 1 158 ? -15.278 0.589 15.387 1.00 91.44 158 GLY A CA 1
ATOM 1170 C C . GLY A 1 158 ? -15.763 1.977 14.982 1.00 91.44 158 GLY A C 1
ATOM 1171 O O . GLY A 1 158 ? -16.913 2.107 14.564 1.00 91.44 158 GLY A O 1
ATOM 1172 N N . SER A 1 159 ? -14.911 2.998 15.107 1.00 91.19 159 SER A N 1
ATOM 1173 C CA . SER A 1 159 ? -15.224 4.393 14.803 1.00 91.19 159 SER A CA 1
ATOM 1174 C C . SER A 1 159 ? -13.982 5.203 14.407 1.00 91.19 159 SER A C 1
ATOM 1176 O O . SER A 1 159 ? -12.845 4.831 14.703 1.00 91.19 159 SER A O 1
ATOM 1178 N N . ALA A 1 160 ? -14.197 6.367 13.794 1.00 93.69 160 ALA A N 1
ATOM 1179 C CA . ALA A 1 160 ? -13.149 7.341 13.512 1.00 93.69 160 ALA A CA 1
ATOM 1180 C C . ALA A 1 160 ? -12.475 7.870 14.793 1.00 93.69 160 ALA A C 1
ATOM 1182 O O . ALA A 1 160 ? -11.274 8.130 14.795 1.00 93.69 160 ALA A O 1
ATOM 1183 N N . THR A 1 161 ? -13.220 7.985 15.898 1.00 92.44 161 THR A N 1
ATOM 1184 C CA . THR A 1 161 ? -12.671 8.369 17.207 1.00 92.44 161 THR A CA 1
ATOM 1185 C C . THR A 1 161 ? -11.741 7.294 17.766 1.00 92.44 161 THR A C 1
ATOM 1187 O O . THR A 1 161 ? -10.669 7.634 18.265 1.00 92.44 161 THR A O 1
ATOM 1190 N N . ASP A 1 162 ? -12.087 6.008 17.629 1.00 96.69 162 ASP A N 1
ATOM 1191 C CA . ASP A 1 162 ? -11.189 4.906 18.003 1.00 96.69 162 ASP A CA 1
ATOM 1192 C C . ASP A 1 162 ? -9.894 4.952 17.198 1.00 96.69 162 ASP A C 1
ATOM 1194 O O . ASP A 1 162 ? -8.811 4.777 17.753 1.00 96.69 162 ASP A O 1
ATOM 1198 N N . PHE A 1 163 ? -9.994 5.222 15.896 1.00 98.25 163 PHE A N 1
ATOM 1199 C CA . PHE A 1 163 ? -8.826 5.309 15.029 1.00 98.25 163 PHE A CA 1
ATOM 1200 C C . PHE A 1 163 ? -7.938 6.513 15.368 1.00 98.25 163 PHE A C 1
ATOM 1202 O O . PHE A 1 163 ? -6.716 6.380 15.440 1.00 98.25 163 PHE A O 1
ATOM 1209 N N . ALA A 1 164 ? -8.533 7.671 15.668 1.00 97.81 164 ALA A N 1
ATOM 1210 C CA . ALA A 1 164 ? -7.801 8.835 16.162 1.00 97.81 164 ALA A CA 1
ATOM 1211 C C . ALA A 1 164 ? -7.131 8.555 17.522 1.00 97.81 164 ALA A C 1
ATOM 1213 O O . ALA A 1 164 ? -5.974 8.927 17.729 1.00 97.81 164 ALA A O 1
ATOM 1214 N N . GLN A 1 165 ? -7.814 7.853 18.435 1.00 97.12 165 GLN A N 1
ATOM 1215 C CA . GLN A 1 165 ? -7.241 7.412 19.709 1.00 97.12 165 GLN A CA 1
ATOM 1216 C C . GLN A 1 165 ? -6.080 6.433 19.495 1.00 97.12 165 GLN A C 1
ATOM 1218 O O . GLN A 1 165 ? -5.044 6.571 20.149 1.00 97.12 165 GLN A O 1
ATOM 1223 N N . PHE A 1 166 ? -6.226 5.474 18.576 1.00 98.06 166 PHE A N 1
ATOM 1224 C CA . PHE A 1 166 ? -5.185 4.521 18.190 1.00 98.06 166 PHE A CA 1
ATOM 1225 C C . PHE A 1 166 ? -3.948 5.266 17.692 1.00 98.06 166 PHE A C 1
ATOM 1227 O O . PHE A 1 166 ? -2.867 5.115 18.267 1.00 98.06 166 PHE A O 1
ATOM 1234 N N . ALA A 1 167 ? -4.126 6.150 16.707 1.00 97.44 167 ALA A N 1
ATOM 1235 C CA . ALA A 1 167 ? -3.057 6.973 16.164 1.00 97.44 167 ALA A CA 1
ATOM 1236 C C . ALA A 1 167 ? -2.371 7.789 17.263 1.00 97.44 167 ALA A C 1
ATOM 1238 O O . ALA A 1 167 ? -1.144 7.771 17.367 1.00 97.44 167 ALA A O 1
ATOM 1239 N N . LYS A 1 168 ? -3.135 8.418 18.163 1.00 97.25 168 LYS A N 1
ATOM 1240 C CA . LYS A 1 168 ? -2.556 9.183 19.269 1.00 97.25 168 LYS A CA 1
ATOM 1241 C C . LYS A 1 168 ? -1.795 8.308 20.266 1.00 97.25 168 LYS A C 1
ATOM 1243 O O . LYS A 1 168 ? -0.751 8.714 20.762 1.00 97.25 168 LYS A O 1
ATOM 1248 N N . ASN A 1 169 ? -2.270 7.101 20.547 1.00 97.12 169 ASN A N 1
ATOM 1249 C CA . ASN A 1 169 ? -1.615 6.199 21.490 1.00 97.12 169 ASN A CA 1
ATOM 1250 C C . ASN A 1 169 ? -0.291 5.635 20.970 1.00 97.12 169 ASN A C 1
ATOM 1252 O O . ASN A 1 169 ? 0.609 5.388 21.774 1.00 97.12 169 ASN A O 1
ATOM 1256 N N . THR A 1 170 ? -0.134 5.466 19.654 1.00 95.12 170 THR A N 1
ATOM 1257 C CA . THR A 1 170 ? 1.136 4.998 19.063 1.00 95.12 170 THR A CA 1
ATOM 1258 C C . THR A 1 170 ? 2.323 5.932 19.348 1.00 95.12 170 THR A C 1
ATOM 1260 O O . THR A 1 170 ? 3.473 5.508 19.286 1.00 95.12 170 THR A O 1
ATOM 1263 N N . THR A 1 171 ? 2.084 7.193 19.737 1.00 93.62 171 THR A N 1
ATOM 1264 C CA . THR A 1 171 ? 3.160 8.112 20.159 1.00 93.62 171 THR A CA 1
ATOM 1265 C C . THR A 1 171 ? 3.697 7.807 21.560 1.00 93.62 171 THR A C 1
ATOM 1267 O O . THR A 1 171 ? 4.685 8.399 21.986 1.00 93.62 171 THR A O 1
ATOM 1270 N N . SER A 1 172 ? 3.029 6.930 22.313 1.00 93.81 172 SER A N 1
ATOM 1271 C CA . SER A 1 172 ? 3.363 6.608 23.708 1.00 93.81 172 SER A CA 1
ATOM 1272 C C . SER A 1 172 ? 3.346 5.105 24.012 1.00 93.81 172 SER A C 1
ATOM 1274 O O . SER A 1 172 ? 3.729 4.705 25.109 1.00 93.81 172 SER A O 1
ATOM 1276 N N . LYS A 1 173 ? 2.920 4.262 23.062 1.00 91.75 173 LYS A N 1
ATOM 1277 C CA . LYS A 1 173 ? 2.845 2.801 23.185 1.00 91.75 173 LYS A CA 1
ATOM 1278 C C . LYS A 1 173 ? 3.262 2.139 21.868 1.00 91.75 173 LYS A C 1
ATOM 1280 O O . LYS A 1 173 ? 2.754 2.487 20.814 1.00 91.75 173 LYS A O 1
ATOM 1285 N N . ASN A 1 174 ? 4.170 1.165 21.950 1.00 85.94 174 ASN A N 1
ATOM 1286 C CA . ASN A 1 174 ? 4.788 0.496 20.794 1.00 85.94 174 ASN A CA 1
ATOM 1287 C C . ASN A 1 174 ? 3.913 -0.629 20.182 1.00 85.94 174 ASN A C 1
ATOM 1289 O O . ASN A 1 174 ? 4.088 -0.978 19.021 1.00 85.94 174 ASN A O 1
ATOM 1293 N N . TYR A 1 175 ? 2.938 -1.163 20.931 1.00 92.75 175 TYR A N 1
ATOM 1294 C CA . TYR A 1 175 ? 1.958 -2.168 20.473 1.00 92.75 175 TYR A CA 1
ATOM 1295 C C . TYR A 1 175 ? 2.512 -3.503 19.926 1.00 92.75 175 TYR A C 1
ATOM 1297 O O . TYR A 1 175 ? 1.740 -4.275 19.374 1.00 92.75 175 TYR A O 1
ATOM 1305 N N . ARG A 1 176 ? 3.796 -3.819 20.151 1.00 91.25 176 ARG A N 1
ATOM 1306 C CA . ARG A 1 176 ? 4.496 -5.064 19.762 1.00 91.25 176 ARG A CA 1
ATOM 1307 C C . ARG A 1 176 ? 3.661 -6.354 19.717 1.00 91.25 176 ARG A C 1
ATOM 1309 O O . ARG A 1 176 ? 3.739 -7.101 18.753 1.00 91.25 176 ARG A O 1
ATOM 1316 N N . ASP A 1 177 ? 2.917 -6.642 20.781 1.00 90.75 177 ASP A N 1
ATOM 1317 C CA . ASP A 1 177 ? 2.149 -7.887 20.941 1.00 90.75 177 ASP A CA 1
ATOM 1318 C C . ASP A 1 177 ? 0.639 -7.602 20.965 1.00 90.75 177 ASP A C 1
ATOM 1320 O O . ASP A 1 177 ? -0.124 -8.233 21.693 1.00 90.75 177 ASP A O 1
ATOM 1324 N N . THR A 1 178 ? 0.213 -6.571 20.233 1.00 94.81 178 THR A N 1
ATOM 1325 C CA . THR A 1 178 ? -1.171 -6.096 20.205 1.00 94.81 178 THR A CA 1
ATOM 1326 C C . THR A 1 178 ? -1.749 -6.182 18.801 1.00 94.81 178 THR A C 1
ATOM 1328 O O . THR A 1 178 ? -1.114 -5.783 17.825 1.00 94.81 178 THR A O 1
ATOM 1331 N N . TYR A 1 179 ? -2.982 -6.670 18.727 1.00 96.44 179 TYR A N 1
ATOM 1332 C CA . TYR A 1 179 ? -3.721 -6.913 17.499 1.00 96.44 179 TYR A CA 1
ATOM 1333 C C . TYR A 1 179 ? -4.903 -5.953 17.422 1.00 96.44 179 TYR A C 1
ATOM 1335 O O . TYR A 1 179 ? -5.610 -5.741 18.409 1.00 96.44 179 TYR A O 1
ATOM 1343 N N . PHE A 1 180 ? -5.115 -5.392 16.242 1.00 98.12 180 PHE A N 1
ATOM 1344 C CA . PHE A 1 180 ? -6.194 -4.476 15.914 1.00 98.12 180 PHE A CA 1
ATOM 1345 C C . PHE A 1 180 ? -6.923 -4.986 14.683 1.00 98.12 180 PHE A C 1
ATOM 1347 O O . PHE A 1 180 ? -6.285 -5.495 13.760 1.00 98.12 180 PHE A O 1
ATOM 1354 N N . LYS A 1 181 ? -8.238 -4.789 14.649 1.00 96.75 181 LYS A N 1
ATOM 1355 C CA . LYS A 1 181 ? -9.022 -4.934 13.429 1.00 96.75 181 LYS A CA 1
ATOM 1356 C C . LYS A 1 181 ? -9.936 -3.740 13.203 1.00 96.75 181 LYS A C 1
ATOM 1358 O O . LYS A 1 181 ? -10.528 -3.218 14.152 1.00 96.75 181 LYS A O 1
ATOM 1363 N N . LEU A 1 182 ? -10.043 -3.311 11.955 1.00 95.00 182 LEU A N 1
ATOM 1364 C CA . LEU A 1 182 ? -11.000 -2.299 11.534 1.00 95.00 182 LEU A CA 1
ATOM 1365 C C . LEU A 1 182 ? -12.349 -2.973 11.289 1.00 95.00 182 LEU A C 1
ATOM 1367 O O . LEU A 1 182 ? -12.401 -4.013 10.650 1.00 95.00 182 LEU A O 1
ATOM 1371 N N . ASP A 1 183 ? -13.426 -2.410 11.825 1.00 89.81 183 ASP A N 1
ATOM 1372 C CA . ASP A 1 183 ? -14.783 -2.980 11.730 1.00 89.81 183 ASP A CA 1
ATOM 1373 C C . ASP A 1 183 ? -15.756 -2.018 11.030 1.00 89.81 183 ASP A C 1
ATOM 1375 O O . ASP A 1 183 ? -16.965 -2.221 11.028 1.00 89.81 183 ASP A O 1
ATOM 1379 N N . VAL A 1 184 ? -15.243 -0.899 10.515 1.00 88.00 184 VAL A N 1
ATOM 1380 C CA . VAL A 1 184 ? -16.015 0.146 9.844 1.00 88.00 184 VAL A CA 1
ATOM 1381 C C . VAL A 1 184 ? -15.141 0.865 8.828 1.00 88.00 184 VAL A C 1
ATOM 1383 O O . VAL A 1 184 ? -13.954 1.075 9.064 1.00 88.00 184 VAL A O 1
ATOM 1386 N N . ASP A 1 185 ? -15.738 1.338 7.740 1.00 95.31 185 ASP A N 1
ATOM 1387 C CA . ASP A 1 185 ? -15.058 2.312 6.890 1.00 95.31 185 ASP A CA 1
ATOM 1388 C C . ASP A 1 185 ? -14.925 3.652 7.620 1.00 95.31 185 ASP A C 1
ATOM 1390 O O . ASP A 1 185 ? -15.866 4.125 8.265 1.00 95.31 185 ASP A O 1
ATOM 1394 N N . ILE A 1 186 ? -13.770 4.296 7.486 1.00 97.81 186 ILE A N 1
ATOM 1395 C CA . ILE A 1 186 ? -13.474 5.580 8.118 1.00 97.81 186 ILE A CA 1
ATOM 1396 C C . ILE A 1 186 ? -13.310 6.648 7.045 1.00 97.81 186 ILE A C 1
ATOM 1398 O O . ILE A 1 186 ? -12.535 6.498 6.107 1.00 97.81 186 ILE A O 1
ATOM 1402 N N . ASN A 1 187 ? -13.989 7.775 7.224 1.00 97.81 187 ASN A N 1
ATOM 1403 C CA . ASN A 1 187 ? -13.739 8.982 6.454 1.00 97.81 187 ASN A CA 1
ATOM 1404 C C . ASN A 1 187 ? -13.012 10.007 7.333 1.00 97.81 187 ASN A C 1
ATOM 1406 O O . ASN A 1 187 ? -13.600 10.555 8.262 1.00 97.81 187 ASN A O 1
ATOM 1410 N N . LEU A 1 188 ? -11.749 10.299 7.028 1.00 98.44 188 LEU A N 1
ATOM 1411 C CA . LEU A 1 188 ? -10.943 11.325 7.701 1.00 98.44 188 LEU A CA 1
ATOM 1412 C C . LEU A 1 188 ? -11.348 12.758 7.315 1.00 98.44 188 LEU A C 1
ATOM 1414 O O . LEU A 1 188 ? -10.837 13.716 7.896 1.00 98.44 188 LEU A O 1
ATOM 1418 N N . ASN A 1 189 ? -12.312 12.902 6.398 1.00 96.56 189 ASN A N 1
ATOM 1419 C CA . ASN A 1 189 ? -13.031 14.145 6.120 1.00 96.56 189 ASN A CA 1
ATOM 1420 C C . ASN A 1 189 ? -12.119 15.298 5.669 1.00 96.56 189 ASN A C 1
ATOM 1422 O O . ASN A 1 189 ? -12.350 16.459 6.020 1.00 96.56 189 ASN A O 1
ATOM 1426 N N . ASP A 1 190 ? -11.038 14.951 4.963 1.00 97.12 190 ASP A N 1
ATOM 1427 C CA . ASP A 1 190 ? -10.007 15.865 4.461 1.00 97.12 190 ASP A CA 1
ATOM 1428 C C . ASP A 1 190 ? -9.415 16.776 5.551 1.00 97.12 190 ASP A C 1
ATOM 1430 O O . ASP A 1 190 ? -8.880 17.857 5.281 1.00 97.12 190 ASP A O 1
ATOM 1434 N N . LYS A 1 191 ? -9.517 16.352 6.817 1.00 97.69 191 LYS A N 1
ATOM 1435 C CA . LYS A 1 191 ? -8.951 17.066 7.959 1.00 97.69 191 LYS A CA 1
ATOM 1436 C C . LYS A 1 191 ? -7.457 16.769 8.065 1.00 97.69 191 LYS A C 1
ATOM 1438 O O . LYS A 1 191 ? -7.046 15.649 7.762 1.00 97.69 191 LYS A O 1
ATOM 1443 N N . PRO A 1 192 ? -6.643 17.732 8.542 1.00 98.25 192 PRO A N 1
ATOM 1444 C CA . PRO A 1 192 ? -5.220 17.504 8.759 1.00 98.25 192 PRO A CA 1
ATOM 1445 C C . PRO A 1 192 ? -4.973 16.290 9.660 1.00 98.25 192 PRO A C 1
ATOM 1447 O O . PRO A 1 192 ? -5.262 16.315 10.857 1.00 98.25 192 PRO A O 1
ATOM 1450 N N . TRP A 1 193 ? -4.426 15.230 9.076 1.00 98.19 193 TRP A N 1
ATOM 1451 C CA . TRP A 1 193 ? -4.056 14.009 9.772 1.00 98.19 193 TRP A CA 1
ATOM 1452 C C . TRP A 1 193 ? -2.592 14.083 10.198 1.00 98.19 193 TRP A C 1
ATOM 1454 O O . TRP A 1 193 ? -1.701 14.371 9.397 1.00 98.19 193 TRP A O 1
ATOM 1464 N N . THR A 1 194 ? -2.336 13.811 11.474 1.00 96.94 194 THR A N 1
ATOM 1465 C CA . THR A 1 194 ? -0.989 13.540 11.976 1.00 96.94 194 THR A CA 1
ATOM 1466 C C . THR A 1 194 ? -0.736 12.035 11.876 1.00 96.94 194 THR A C 1
ATOM 1468 O O . THR A 1 194 ? -1.515 11.275 12.458 1.00 96.94 194 THR A O 1
ATOM 1471 N N . PRO A 1 195 ? 0.326 11.592 11.173 1.00 96.94 195 PRO A N 1
ATOM 1472 C CA . PRO A 1 195 ? 0.680 10.178 11.078 1.00 96.94 195 PRO A CA 1
ATOM 1473 C C . PRO A 1 195 ? 0.767 9.501 12.453 1.00 96.94 195 PRO A C 1
ATOM 1475 O O . PRO A 1 195 ? 1.135 10.138 13.446 1.00 96.94 195 PRO A O 1
ATOM 1478 N N . THR A 1 196 ? 0.484 8.196 12.518 1.00 96.19 196 THR A N 1
ATOM 1479 C CA . THR A 1 196 ? 0.770 7.408 13.734 1.00 96.19 196 THR A CA 1
ATOM 1480 C C . THR A 1 196 ? 2.256 7.501 14.094 1.00 96.19 196 THR A C 1
ATOM 1482 O O . THR A 1 196 ? 3.080 7.749 13.230 1.00 96.19 196 THR A O 1
ATOM 1485 N N . GLY A 1 197 ? 2.642 7.223 15.336 1.00 93.56 197 GLY A N 1
ATOM 1486 C CA . GLY A 1 197 ? 4.027 6.944 15.716 1.00 93.56 197 GLY A CA 1
ATOM 1487 C C . GLY A 1 197 ? 4.550 5.612 15.158 1.00 93.56 197 GLY A C 1
ATOM 1488 O O . GLY A 1 197 ? 4.011 5.061 14.196 1.00 93.56 197 GLY A O 1
ATOM 1489 N N . ASN A 1 198 ? 5.611 5.088 15.782 1.00 93.00 198 ASN A N 1
ATOM 1490 C CA . ASN A 1 198 ? 6.134 3.763 15.448 1.00 93.00 198 ASN A CA 1
ATOM 1491 C C . ASN A 1 198 ? 5.122 2.678 15.843 1.00 93.00 198 ASN A C 1
ATOM 1493 O O . ASN A 1 198 ? 4.728 2.596 17.009 1.00 93.00 198 ASN A O 1
ATOM 1497 N N . PHE A 1 199 ? 4.732 1.847 14.883 1.00 95.19 199 PHE A N 1
ATOM 1498 C CA . PHE A 1 199 ? 3.793 0.758 15.082 1.00 95.19 199 PHE A CA 1
ATOM 1499 C C . PHE A 1 199 ? 4.494 -0.597 14.943 1.00 95.19 199 PHE A C 1
ATOM 1501 O O . PHE A 1 199 ? 5.024 -0.924 13.883 1.00 95.19 199 PHE A O 1
ATOM 1508 N N . ALA A 1 200 ? 4.467 -1.395 16.013 1.00 95.06 200 ALA A N 1
ATOM 1509 C CA . ALA A 1 200 ? 5.029 -2.746 16.027 1.00 95.06 200 ALA A CA 1
ATOM 1510 C C . ALA A 1 200 ? 3.972 -3.852 16.216 1.00 95.06 200 ALA A C 1
ATOM 1512 O O . ALA A 1 200 ? 4.337 -5.006 16.425 1.00 95.06 200 ALA A O 1
ATOM 1513 N N . GLY A 1 201 ? 2.680 -3.504 16.190 1.00 95.75 201 GLY A N 1
ATOM 1514 C CA . GLY A 1 201 ? 1.571 -4.450 16.345 1.00 95.75 201 GLY A CA 1
ATOM 1515 C C . GLY A 1 201 ? 1.042 -4.999 15.020 1.00 95.75 201 GLY A C 1
ATOM 1516 O O . GLY A 1 201 ? 1.623 -4.783 13.958 1.00 95.75 201 GLY A O 1
ATOM 1517 N N . VAL A 1 202 ? -0.102 -5.679 15.082 1.00 96.12 202 VAL A N 1
ATOM 1518 C CA . VAL A 1 202 ? -0.830 -6.190 13.909 1.00 96.12 202 VAL A CA 1
ATOM 1519 C C . VAL A 1 202 ? -2.083 -5.353 13.696 1.00 96.12 202 VAL A C 1
ATOM 1521 O O . VAL A 1 202 ? -2.875 -5.199 14.622 1.00 96.12 202 VAL A O 1
ATOM 1524 N N . PHE A 1 203 ? -2.274 -4.818 12.495 1.00 97.88 203 PHE A N 1
ATOM 1525 C CA . PHE A 1 203 ? -3.473 -4.080 12.106 1.00 97.88 203 PHE A CA 1
ATOM 1526 C C . PHE A 1 203 ? -4.114 -4.738 10.882 1.00 97.88 203 PHE A C 1
ATOM 1528 O O . PHE A 1 203 ? -3.572 -4.674 9.777 1.00 97.88 203 PHE A O 1
ATOM 1535 N N . ASP A 1 204 ? -5.268 -5.368 11.077 1.00 97.38 204 ASP A N 1
ATOM 1536 C CA . ASP A 1 204 ? -6.081 -5.946 10.009 1.00 97.38 204 ASP A CA 1
ATOM 1537 C C . ASP A 1 204 ? -7.210 -4.983 9.625 1.00 97.38 204 ASP A C 1
ATOM 1539 O O . ASP A 1 204 ? -8.132 -4.723 10.395 1.00 97.38 204 ASP A O 1
ATOM 1543 N N . GLY A 1 205 ? -7.148 -4.425 8.425 1.00 97.38 205 GLY A N 1
ATOM 1544 C CA . GLY A 1 205 ? -8.183 -3.549 7.902 1.00 97.38 205 GLY A CA 1
ATOM 1545 C C . GLY A 1 205 ? -9.483 -4.276 7.550 1.00 97.38 205 GLY A C 1
ATOM 1546 O O . GLY A 1 205 ? -10.473 -3.596 7.315 1.00 97.38 205 GLY A O 1
ATOM 1547 N N . GLN A 1 206 ? -9.515 -5.615 7.504 1.00 93.69 206 GLN A N 1
ATOM 1548 C CA . GLN A 1 206 ? -10.671 -6.418 7.071 1.00 93.69 206 GLN A CA 1
ATOM 1549 C C . GLN A 1 206 ? -11.299 -5.928 5.745 1.00 93.69 206 GLN A C 1
ATOM 1551 O O . GLN A 1 206 ? -12.512 -5.966 5.561 1.00 93.69 206 GLN A O 1
ATOM 1556 N N . HIS A 1 207 ? -10.468 -5.431 4.824 1.00 92.81 207 HIS A N 1
ATOM 1557 C CA . HIS A 1 207 ? -10.843 -4.807 3.547 1.00 92.81 207 HIS A CA 1
ATOM 1558 C C . HIS A 1 207 ? -11.714 -3.546 3.662 1.00 92.81 207 HIS A C 1
ATOM 1560 O O . HIS A 1 207 ? -12.315 -3.098 2.681 1.00 92.81 207 HIS A O 1
ATOM 1566 N N . HIS A 1 208 ? -11.731 -2.908 4.832 1.00 93.38 208 HIS A N 1
ATOM 1567 C CA . HIS A 1 208 ? -12.336 -1.596 5.008 1.00 93.38 208 HIS A CA 1
ATOM 1568 C C . HIS A 1 208 ? -11.502 -0.475 4.387 1.00 93.38 208 HIS A C 1
ATOM 1570 O O . HIS A 1 208 ? -10.298 -0.590 4.112 1.00 93.38 208 HIS A O 1
ATOM 1576 N N . LYS A 1 209 ? -12.186 0.648 4.175 1.00 96.69 209 LYS A N 1
ATOM 1577 C CA . LYS A 1 209 ? -11.632 1.846 3.551 1.00 96.69 209 LYS A CA 1
ATOM 1578 C C . LYS A 1 209 ? -11.314 2.920 4.585 1.00 96.69 209 LYS A C 1
ATOM 1580 O O . LYS A 1 209 ? -12.106 3.166 5.490 1.00 96.69 209 LYS A O 1
ATOM 1585 N N . ILE A 1 210 ? -10.194 3.613 4.391 1.00 98.75 210 ILE A N 1
ATOM 1586 C CA . ILE A 1 210 ? -9.891 4.888 5.053 1.00 98.75 210 ILE A CA 1
ATOM 1587 C C . ILE A 1 210 ? -9.779 5.968 3.977 1.00 98.75 210 ILE A C 1
ATOM 1589 O O . ILE A 1 210 ? -8.820 5.999 3.208 1.00 98.75 210 ILE A O 1
ATOM 1593 N N . THR A 1 211 ? -10.766 6.853 3.896 1.00 98.62 211 THR A N 1
ATOM 1594 C CA . THR A 1 211 ? -10.858 7.881 2.848 1.00 98.62 211 THR A CA 1
ATOM 1595 C C . THR A 1 211 ? -10.614 9.282 3.394 1.00 98.62 211 THR A C 1
ATOM 1597 O O . THR A 1 211 ? -10.692 9.501 4.599 1.00 98.62 211 THR A O 1
ATOM 1600 N N . GLY A 1 212 ? -10.351 10.249 2.512 1.00 97.44 212 GLY A N 1
ATOM 1601 C CA . GLY A 1 212 ? -10.156 11.652 2.892 1.00 97.44 212 GLY A CA 1
ATOM 1602 C C . GLY A 1 212 ? -8.884 11.896 3.708 1.00 97.44 212 GLY A C 1
ATOM 1603 O O . GLY A 1 212 ? -8.859 12.790 4.553 1.00 97.44 212 GLY A O 1
ATOM 1604 N N . LEU A 1 213 ? -7.848 11.065 3.530 1.00 98.88 213 LEU A N 1
ATOM 1605 C CA . LEU A 1 213 ? -6.558 11.268 4.190 1.00 98.88 213 LEU A CA 1
ATOM 1606 C C . LEU A 1 213 ? -5.937 12.583 3.703 1.00 98.88 213 LEU A C 1
ATOM 1608 O O . LEU A 1 213 ? -5.756 12.767 2.503 1.00 98.88 213 LEU A O 1
ATOM 1612 N N . LYS A 1 214 ? -5.571 13.481 4.622 1.00 98.69 214 LYS A N 1
ATOM 1613 C CA . LYS A 1 214 ? -4.904 14.743 4.281 1.00 98.69 214 LYS A CA 1
ATOM 1614 C C . LYS A 1 214 ? -3.698 14.977 5.177 1.00 98.69 214 LYS A C 1
ATOM 1616 O O . LYS A 1 214 ? -3.837 15.429 6.311 1.00 98.69 214 LYS A O 1
ATOM 1621 N N . VAL A 1 215 ? -2.508 14.693 4.663 1.00 98.56 215 VAL A N 1
ATOM 1622 C CA . VAL A 1 215 ? -1.242 14.909 5.371 1.00 98.56 215 VAL A CA 1
ATOM 1623 C C . VAL A 1 215 ? -0.398 15.902 4.585 1.00 98.56 215 VAL A C 1
ATOM 1625 O O . VAL A 1 215 ? -0.166 15.714 3.399 1.00 98.56 215 VAL A O 1
ATOM 1628 N N . SER A 1 216 ? 0.053 16.969 5.240 1.00 97.88 216 SER A N 1
ATOM 1629 C CA . SER A 1 216 ? 0.948 17.974 4.654 1.00 97.88 216 SER A CA 1
ATOM 1630 C C . SER A 1 216 ? 1.825 18.553 5.759 1.00 97.88 216 SER A C 1
ATOM 1632 O O . SER A 1 216 ? 1.493 19.584 6.350 1.00 97.88 216 SER A O 1
ATOM 1634 N N . ILE A 1 217 ? 2.912 17.857 6.087 1.00 97.44 217 ILE A N 1
ATOM 1635 C CA . ILE A 1 217 ? 3.797 18.195 7.211 1.00 97.44 217 ILE A CA 1
ATOM 1636 C C . ILE A 1 217 ? 5.267 18.020 6.827 1.00 97.44 217 ILE A C 1
ATOM 1638 O O . ILE A 1 217 ? 5.587 17.274 5.906 1.00 97.44 217 ILE A O 1
ATOM 1642 N N . ALA A 1 218 ? 6.161 18.680 7.561 1.00 97.25 218 ALA A N 1
ATOM 1643 C CA . ALA A 1 218 ? 7.601 18.483 7.441 1.00 97.25 218 ALA A CA 1
ATOM 1644 C C . ALA A 1 218 ? 8.086 17.543 8.556 1.00 97.25 218 ALA A C 1
ATOM 1646 O O . ALA A 1 218 ? 8.328 17.987 9.678 1.00 97.25 218 ALA A O 1
ATOM 1647 N N . ASP A 1 219 ? 8.226 16.253 8.248 1.00 96.50 219 ASP A N 1
ATOM 1648 C CA . ASP A 1 219 ? 8.701 15.219 9.180 1.00 96.50 219 ASP A CA 1
ATOM 1649 C C . ASP A 1 219 ? 9.674 14.259 8.471 1.00 96.50 219 ASP A C 1
ATOM 1651 O O . ASP A 1 219 ? 9.885 14.351 7.264 1.00 96.50 219 ASP A O 1
ATOM 1655 N N . TYR A 1 220 ? 10.307 13.352 9.211 1.00 95.50 220 TYR A N 1
ATOM 1656 C CA . TYR A 1 220 ? 11.211 12.349 8.656 1.00 95.50 220 TYR A CA 1
ATOM 1657 C C . TYR A 1 220 ? 10.484 11.288 7.827 1.00 95.50 220 TYR A C 1
ATOM 1659 O O . TYR A 1 220 ? 11.021 10.796 6.837 1.00 95.50 220 TYR A O 1
ATOM 1667 N N . ARG A 1 221 ? 9.261 10.932 8.231 1.00 96.12 221 ARG A N 1
ATOM 1668 C CA . ARG A 1 221 ? 8.523 9.801 7.656 1.00 96.12 221 ARG A CA 1
ATOM 1669 C C . ARG A 1 221 ? 7.020 10.004 7.770 1.00 96.12 221 ARG A C 1
ATOM 1671 O O . ARG A 1 221 ? 6.444 9.975 8.862 1.00 96.12 221 ARG A O 1
ATOM 1678 N N . VAL A 1 222 ? 6.395 10.207 6.618 1.00 98.06 222 VAL A N 1
ATOM 1679 C CA . VAL A 1 222 ? 5.027 10.713 6.506 1.00 98.06 222 VAL A CA 1
ATOM 1680 C C . VAL A 1 222 ? 4.146 9.718 5.751 1.00 98.06 222 VAL A C 1
ATOM 1682 O O . VAL A 1 222 ? 4.524 9.227 4.693 1.00 98.06 222 VAL A O 1
ATOM 1685 N N . GLY A 1 223 ? 2.961 9.438 6.287 1.00 98.06 223 GLY A N 1
ATOM 1686 C CA . GLY A 1 223 ? 1.947 8.570 5.685 1.00 98.06 223 GLY A CA 1
ATOM 1687 C C . GLY A 1 223 ? 0.725 8.444 6.587 1.00 98.06 223 GLY A C 1
ATOM 1688 O O . GLY A 1 223 ? 0.607 9.193 7.560 1.00 98.06 223 GLY A O 1
ATOM 1689 N N . LEU A 1 224 ? -0.173 7.490 6.321 1.00 98.69 224 LEU A N 1
ATOM 1690 C CA . LEU A 1 224 ? -1.199 7.133 7.311 1.00 98.69 224 LEU A CA 1
ATOM 1691 C C . LEU A 1 224 ? -0.525 6.678 8.618 1.00 98.69 224 LEU A C 1
ATOM 1693 O O . LEU A 1 224 ? -0.831 7.196 9.698 1.00 98.69 224 LEU A O 1
ATOM 1697 N N . PHE A 1 225 ? 0.451 5.778 8.479 1.00 98.31 225 PHE A N 1
ATOM 1698 C CA . PHE A 1 225 ? 1.393 5.379 9.517 1.00 98.31 225 PHE A CA 1
ATOM 1699 C C . PHE A 1 225 ? 2.743 6.083 9.320 1.00 98.31 225 PHE A C 1
ATOM 1701 O O . PHE A 1 225 ? 3.236 6.176 8.197 1.00 98.31 225 PHE A O 1
ATOM 1708 N N . SER A 1 226 ? 3.396 6.554 10.385 1.00 97.69 226 SER A N 1
ATOM 1709 C CA . SER A 1 226 ? 4.764 7.082 10.234 1.00 97.69 226 SER A CA 1
ATOM 1710 C C . SER A 1 226 ? 5.756 5.951 9.963 1.00 97.69 226 SER A C 1
ATOM 1712 O O . SER A 1 226 ? 6.458 5.984 8.955 1.00 97.69 226 SER A O 1
ATOM 1714 N N . GLN A 1 227 ? 5.782 4.925 10.822 1.00 96.62 227 GLN A N 1
ATOM 1715 C CA . GLN A 1 227 ? 6.652 3.757 10.666 1.00 96.62 227 GLN A CA 1
ATOM 1716 C C . GLN A 1 227 ? 5.951 2.464 11.073 1.00 96.62 227 GLN A C 1
ATOM 1718 O O . GLN A 1 227 ? 5.227 2.442 12.069 1.00 96.62 227 GLN A O 1
ATOM 1723 N N . ILE A 1 228 ? 6.247 1.390 10.341 1.00 97.00 228 ILE A N 1
ATOM 1724 C CA . ILE A 1 228 ? 5.925 0.010 10.716 1.00 97.00 228 ILE A CA 1
ATOM 1725 C C . ILE A 1 228 ? 7.247 -0.730 10.967 1.00 97.00 228 ILE A C 1
ATOM 1727 O O . ILE A 1 228 ? 8.075 -0.849 10.060 1.00 97.00 228 ILE A O 1
ATOM 1731 N N . ASP A 1 229 ? 7.470 -1.212 12.192 1.00 94.06 229 ASP A N 1
ATOM 1732 C CA . ASP A 1 229 ? 8.748 -1.815 12.596 1.00 94.06 229 ASP A CA 1
ATOM 1733 C C . ASP A 1 229 ? 8.583 -3.087 13.443 1.00 94.06 229 ASP A C 1
ATOM 1735 O O . ASP A 1 229 ? 8.152 -3.052 14.596 1.00 94.06 229 ASP A O 1
ATOM 1739 N N . ALA A 1 230 ? 9.013 -4.218 12.884 1.00 85.75 230 ALA A N 1
ATOM 1740 C CA . ALA A 1 230 ? 9.054 -5.530 13.524 1.00 85.75 230 ALA A CA 1
ATOM 1741 C C . ALA A 1 230 ? 10.357 -5.793 14.308 1.00 85.75 230 ALA A C 1
ATOM 1743 O O . ALA A 1 230 ? 10.510 -6.850 14.915 1.00 85.75 230 ALA A O 1
ATOM 1744 N N . ARG A 1 231 ? 11.321 -4.862 14.387 1.00 82.88 231 ARG A N 1
ATOM 1745 C CA . ARG A 1 231 ? 12.549 -5.082 15.191 1.00 82.88 231 ARG A CA 1
ATOM 1746 C C . ARG A 1 231 ? 12.243 -5.319 16.661 1.00 82.88 231 ARG A C 1
ATOM 1748 O O . ARG A 1 231 ? 12.989 -6.007 17.353 1.00 82.88 231 ARG A O 1
ATOM 1755 N N . SER A 1 232 ? 11.146 -4.734 17.136 1.00 73.50 232 SER A N 1
ATOM 1756 C CA . SER A 1 232 ? 10.706 -4.938 18.505 1.00 73.50 232 SER A CA 1
ATOM 1757 C C . SER A 1 232 ? 10.050 -6.302 18.686 1.00 73.50 232 SER A C 1
ATOM 1759 O O . SER A 1 232 ? 10.248 -6.857 19.753 1.00 73.50 232 SER A O 1
ATOM 1761 N N . GLY A 1 233 ? 9.358 -6.896 17.703 1.00 65.75 233 GLY A N 1
ATOM 1762 C CA . GLY A 1 233 ? 8.659 -8.188 17.829 1.00 65.75 233 GLY A CA 1
ATOM 1763 C C . GLY A 1 233 ? 8.230 -8.795 16.484 1.00 65.75 233 GLY A C 1
ATOM 1764 O O . GLY A 1 233 ? 8.214 -8.100 15.477 1.00 65.75 233 GLY A O 1
ATOM 1765 N N . PRO A 1 234 ? 7.866 -10.087 16.436 1.00 67.56 234 PRO A N 1
ATOM 1766 C CA . PRO A 1 234 ? 7.925 -10.878 15.203 1.00 67.56 234 PRO A CA 1
ATOM 1767 C C . PRO A 1 234 ? 6.956 -10.460 14.079 1.00 67.56 234 PRO A C 1
ATOM 1769 O O . PRO A 1 234 ? 7.158 -10.890 12.948 1.00 67.56 234 PRO A O 1
ATOM 1772 N N . ASN A 1 235 ? 5.923 -9.651 14.357 1.00 74.88 235 ASN A N 1
ATOM 1773 C CA . ASN A 1 235 ? 4.723 -9.594 13.513 1.00 74.88 235 ASN A CA 1
ATOM 1774 C C . ASN A 1 235 ? 4.213 -8.179 13.172 1.00 74.88 235 ASN A C 1
ATOM 1776 O O . ASN A 1 235 ? 3.031 -8.046 12.854 1.00 74.88 235 ASN A O 1
ATOM 1780 N N . ALA A 1 236 ? 5.041 -7.125 13.220 1.00 93.62 236 ALA A N 1
ATOM 1781 C CA . ALA A 1 236 ? 4.552 -5.785 12.871 1.00 93.62 236 ALA A CA 1
ATOM 1782 C C . ALA A 1 236 ? 3.986 -5.762 11.441 1.00 93.62 236 ALA A C 1
ATOM 1784 O O . ALA A 1 236 ? 4.723 -5.967 10.469 1.00 93.62 236 ALA A O 1
ATOM 1785 N N . SER A 1 237 ? 2.675 -5.556 11.310 1.00 95.06 237 SER A N 1
ATOM 1786 C CA . SER A 1 237 ? 1.987 -5.705 10.030 1.00 95.06 237 SER A CA 1
ATOM 1787 C C . SER A 1 237 ? 0.751 -4.829 9.898 1.00 95.06 237 SER A C 1
ATOM 1789 O O . SER A 1 237 ? 0.021 -4.593 10.859 1.00 95.06 237 SER A O 1
ATOM 1791 N N . VAL A 1 238 ? 0.518 -4.363 8.673 1.00 98.12 238 VAL A N 1
ATOM 1792 C CA . VAL A 1 238 ? -0.708 -3.681 8.254 1.00 98.12 238 VAL A CA 1
ATOM 1793 C C . VAL A 1 238 ? -1.244 -4.440 7.053 1.00 98.12 238 VAL A C 1
ATOM 1795 O O . VAL A 1 238 ? -0.535 -4.599 6.059 1.00 98.12 238 VAL A O 1
ATOM 1798 N N . SER A 1 239 ? -2.474 -4.933 7.142 1.00 96.44 239 SER A N 1
ATOM 1799 C CA . SER A 1 239 ? -3.054 -5.753 6.081 1.00 96.44 239 SER A CA 1
ATOM 1800 C C . SER A 1 239 ? -4.491 -5.396 5.748 1.00 96.44 239 SER A C 1
ATOM 1802 O O . SER A 1 239 ? -5.158 -4.756 6.554 1.00 96.44 239 SER A O 1
ATOM 1804 N N . ASN A 1 240 ? -4.949 -5.800 4.561 1.00 95.12 240 ASN A N 1
ATOM 1805 C CA . ASN A 1 240 ? -6.344 -5.711 4.117 1.00 95.12 240 ASN A CA 1
ATOM 1806 C C . ASN A 1 240 ? -6.926 -4.293 4.272 1.00 95.12 240 ASN A C 1
ATOM 1808 O O . ASN A 1 240 ? -8.020 -4.120 4.803 1.00 95.12 240 ASN A O 1
ATOM 1812 N N . LEU A 1 241 ? -6.169 -3.262 3.887 1.00 98.38 241 LEU A N 1
ATOM 1813 C CA . LEU A 1 241 ? -6.527 -1.862 4.125 1.00 98.38 241 LEU A CA 1
ATOM 1814 C C . LEU A 1 241 ? -6.472 -1.037 2.838 1.00 98.38 241 LEU A C 1
ATOM 1816 O O . LEU A 1 241 ? -5.451 -1.001 2.147 1.00 98.38 241 LEU A O 1
ATOM 1820 N N . HIS A 1 242 ? -7.548 -0.307 2.550 1.00 98.50 242 HIS A N 1
ATOM 1821 C CA . HIS A 1 242 ? -7.678 0.471 1.319 1.00 98.50 242 HIS A CA 1
ATOM 1822 C C . HIS A 1 242 ? -7.793 1.964 1.629 1.00 98.50 242 HIS A C 1
ATOM 1824 O O . HIS A 1 242 ? -8.796 2.427 2.168 1.00 98.50 242 HIS A O 1
ATOM 1830 N N . VAL A 1 243 ? -6.756 2.732 1.304 1.00 98.88 243 VAL A N 1
ATOM 18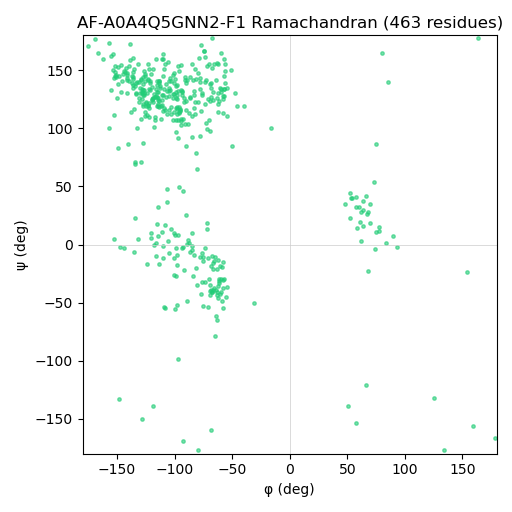31 C CA . VAL A 1 243 ? -6.623 4.130 1.724 1.00 98.88 243 VAL A CA 1
ATOM 1832 C C . VAL A 1 243 ? -6.693 5.070 0.523 1.00 98.88 243 VAL A C 1
ATOM 1834 O O . VAL A 1 243 ? -6.126 4.788 -0.531 1.00 98.88 243 VAL A O 1
ATOM 1837 N N . SER A 1 244 ? -7.365 6.212 0.675 1.00 98.81 244 SER A N 1
ATOM 1838 C CA . SER A 1 244 ? -7.380 7.254 -0.355 1.00 98.81 244 SER A CA 1
ATOM 1839 C C . SER A 1 244 ? -7.197 8.658 0.211 1.00 98.81 244 SER A C 1
ATOM 1841 O O . SER A 1 244 ? -7.863 9.011 1.190 1.00 98.81 244 SER A O 1
ATOM 1843 N N . GLY A 1 245 ? -6.379 9.478 -0.449 1.00 98.56 245 GLY A N 1
ATOM 1844 C CA . GLY A 1 245 ? -6.203 10.888 -0.099 1.00 98.56 245 GLY A CA 1
ATOM 1845 C C . GLY A 1 245 ? -4.900 11.499 -0.616 1.00 98.56 245 GLY A C 1
ATOM 1846 O O . GLY A 1 245 ? -4.311 11.010 -1.578 1.00 98.56 245 GLY A O 1
ATOM 1847 N N . ASP A 1 246 ? -4.447 12.559 0.048 1.00 98.81 246 ASP A N 1
ATOM 1848 C CA . ASP A 1 246 ? -3.227 13.296 -0.273 1.00 98.81 246 ASP A CA 1
ATOM 1849 C C . ASP A 1 246 ? -2.212 13.202 0.872 1.00 98.81 246 ASP A C 1
ATOM 1851 O O . ASP A 1 246 ? -2.508 13.556 2.019 1.00 98.81 246 ASP A O 1
ATOM 1855 N N . VAL A 1 247 ? -0.990 12.789 0.544 1.00 98.88 247 VAL A N 1
ATOM 1856 C CA . VAL A 1 247 ? 0.151 12.738 1.461 1.00 98.88 247 VAL A CA 1
ATOM 1857 C C . VAL A 1 247 ? 1.283 13.583 0.892 1.00 98.88 247 VAL A C 1
ATOM 1859 O O . VAL A 1 247 ? 1.815 13.278 -0.170 1.00 98.88 247 VAL A O 1
ATOM 1862 N N . GLU A 1 248 ? 1.680 14.630 1.607 1.00 98.62 248 GLU A N 1
ATOM 1863 C CA . GLU A 1 248 ? 2.800 15.494 1.243 1.00 98.62 248 GLU A CA 1
ATOM 1864 C C . GLU A 1 248 ? 3.791 15.632 2.405 1.00 98.62 248 GLU A C 1
ATOM 1866 O O . GLU A 1 248 ? 3.443 16.099 3.495 1.00 98.62 248 GLU A O 1
ATOM 1871 N N . ASN A 1 249 ? 5.043 15.236 2.168 1.00 98.25 249 ASN A N 1
ATOM 1872 C CA . ASN A 1 249 ? 6.158 15.572 3.045 1.00 98.25 249 ASN A CA 1
ATOM 1873 C C . ASN A 1 249 ? 6.849 16.838 2.527 1.00 98.25 249 ASN A C 1
ATOM 1875 O O . ASN A 1 249 ? 7.540 16.818 1.506 1.00 98.25 249 ASN A O 1
ATOM 1879 N N . THR A 1 250 ? 6.665 17.945 3.245 1.00 97.06 250 THR A N 1
ATOM 1880 C CA . THR A 1 250 ? 7.180 19.270 2.867 1.00 97.06 250 THR A CA 1
ATOM 1881 C C . THR A 1 250 ? 8.596 19.537 3.378 1.00 97.06 250 THR A C 1
ATOM 1883 O O . THR A 1 250 ? 9.124 20.638 3.203 1.00 97.06 250 THR A O 1
ATOM 1886 N N . LYS A 1 251 ? 9.236 18.552 4.019 1.00 96.81 251 LYS A N 1
ATOM 1887 C CA . LYS A 1 251 ? 10.592 18.700 4.545 1.00 96.81 251 LYS A CA 1
ATOM 1888 C C . LYS A 1 251 ? 11.605 18.813 3.391 1.00 96.81 251 LYS A C 1
ATOM 1890 O O . LYS A 1 251 ? 11.625 17.943 2.524 1.00 96.81 251 LYS A O 1
ATOM 1895 N N . PRO A 1 252 ? 12.462 19.854 3.355 1.00 94.38 252 PRO A N 1
ATOM 1896 C CA . PRO A 1 252 ? 13.365 20.121 2.232 1.00 94.38 252 PRO A CA 1
ATOM 1897 C C . PRO A 1 252 ? 14.626 19.246 2.303 1.00 94.38 252 PRO A C 1
ATOM 1899 O O . PRO A 1 252 ? 15.733 19.734 2.527 1.00 94.38 252 PRO A O 1
ATOM 1902 N N . SER A 1 253 ? 14.450 17.936 2.176 1.00 94.25 253 SER A N 1
ATOM 1903 C CA . SER A 1 253 ? 15.498 16.936 2.366 1.00 94.25 253 SER A CA 1
ATOM 1904 C C . SER A 1 253 ? 15.248 15.738 1.466 1.00 94.25 253 SER A C 1
ATOM 1906 O O . SER A 1 253 ? 14.122 15.264 1.329 1.00 94.25 253 SER A O 1
ATOM 1908 N N . GLU A 1 254 ? 16.320 15.237 0.859 1.00 91.44 254 GLU A N 1
ATOM 1909 C CA . GLU A 1 254 ? 16.259 14.094 -0.051 1.00 91.44 254 GLU A CA 1
ATOM 1910 C C . GLU A 1 254 ? 16.150 12.735 0.657 1.00 91.44 254 GLU A C 1
ATOM 1912 O O . GLU A 1 254 ? 15.900 11.727 0.001 1.00 91.44 254 GLU A O 1
ATOM 1917 N N . TYR A 1 255 ? 16.337 12.710 1.980 1.00 92.88 255 TYR A N 1
ATOM 1918 C CA . TYR A 1 255 ? 16.344 11.493 2.800 1.00 92.88 255 TYR A CA 1
ATOM 1919 C C . TYR A 1 255 ? 15.029 11.250 3.537 1.00 92.88 255 TYR A C 1
ATOM 1921 O O . TYR A 1 255 ? 14.843 10.180 4.105 1.00 92.88 255 TYR A O 1
ATOM 1929 N N . ASP A 1 256 ? 14.138 12.240 3.562 1.00 96.44 256 ASP A N 1
ATOM 1930 C CA . ASP A 1 256 ? 12.858 12.126 4.251 1.00 96.44 256 ASP A CA 1
ATOM 1931 C C . ASP A 1 256 ? 11.791 11.595 3.288 1.00 96.44 256 ASP A C 1
ATOM 1933 O O . ASP A 1 256 ? 11.808 11.886 2.084 1.00 96.44 256 ASP A O 1
ATOM 1937 N N . CYS A 1 257 ? 10.882 10.777 3.816 1.00 97.06 257 CYS A N 1
ATOM 1938 C CA . CYS A 1 257 ? 10.023 9.936 2.995 1.00 97.06 257 CYS A CA 1
ATOM 1939 C C . CYS A 1 257 ? 8.528 10.233 3.163 1.00 97.06 257 CYS A C 1
ATOM 1941 O O . CYS A 1 257 ? 8.060 10.675 4.220 1.00 97.06 257 CYS A O 1
ATOM 1943 N N . ALA A 1 258 ? 7.780 9.987 2.090 1.00 98.62 258 ALA A N 1
ATOM 1944 C CA . ALA A 1 258 ? 6.327 10.031 2.037 1.00 98.62 258 ALA A CA 1
ATOM 1945 C C . ALA A 1 258 ? 5.789 8.730 1.428 1.00 98.62 258 ALA A C 1
ATOM 1947 O O . ALA A 1 258 ? 6.234 8.320 0.355 1.00 98.62 258 ALA A O 1
ATOM 1948 N N . GLY A 1 259 ? 4.813 8.101 2.077 1.00 98.75 259 GLY A N 1
ATOM 1949 C CA . GLY A 1 259 ? 4.086 6.977 1.498 1.00 98.75 259 GLY A CA 1
ATOM 1950 C C . GLY A 1 259 ? 2.616 6.953 1.878 1.00 98.75 259 GLY A C 1
ATOM 1951 O O . GLY A 1 259 ? 2.235 7.415 2.950 1.00 98.75 259 GLY A O 1
ATOM 1952 N N . GLY A 1 260 ? 1.776 6.433 0.985 1.00 98.75 260 GLY A N 1
ATOM 1953 C CA . GLY A 1 260 ? 0.325 6.447 1.169 1.00 98.75 260 GLY A CA 1
ATOM 1954 C C . GLY A 1 260 ? -0.144 5.665 2.401 1.00 98.75 260 GLY A C 1
ATOM 1955 O O . GLY A 1 260 ? -0.941 6.167 3.196 1.00 98.75 260 GLY A O 1
ATOM 1956 N N . ILE A 1 261 ? 0.391 4.455 2.600 1.00 98.88 261 ILE A N 1
ATOM 1957 C CA . ILE A 1 261 ? 0.117 3.620 3.780 1.00 98.88 261 ILE A CA 1
ATOM 1958 C C . ILE A 1 261 ? 1.108 3.933 4.898 1.00 98.88 261 ILE A C 1
ATOM 1960 O O . ILE A 1 261 ? 0.687 4.172 6.030 1.00 98.88 261 ILE A O 1
ATOM 1964 N N . CYS A 1 262 ? 2.410 3.973 4.609 1.00 98.50 262 CYS A N 1
ATOM 1965 C CA . CYS A 1 262 ? 3.403 4.349 5.611 1.00 98.50 262 CYS A CA 1
ATOM 1966 C C . CYS A 1 262 ? 4.553 5.194 5.062 1.00 98.50 262 CYS A C 1
ATOM 1968 O O . CYS A 1 262 ? 4.964 5.028 3.917 1.00 98.50 262 CYS A O 1
ATOM 1970 N N . GLY A 1 263 ? 5.141 6.033 5.914 1.00 98.44 263 GLY A N 1
ATOM 1971 C CA . GLY A 1 263 ? 6.407 6.694 5.598 1.00 98.44 263 GLY A CA 1
ATOM 1972 C C . GLY A 1 263 ? 7.542 5.680 5.444 1.00 98.44 263 GLY A C 1
ATOM 1973 O O . GLY A 1 263 ? 8.099 5.539 4.359 1.00 98.44 263 GLY A O 1
ATOM 1974 N N . ASP A 1 264 ? 7.836 4.934 6.510 1.00 97.94 264 ASP A N 1
ATOM 1975 C CA . ASP A 1 264 ? 8.932 3.955 6.562 1.00 97.94 264 ASP A CA 1
ATOM 1976 C C . ASP A 1 264 ? 8.443 2.561 6.994 1.00 97.94 264 ASP A C 1
ATOM 1978 O O . ASP A 1 264 ? 8.016 2.351 8.133 1.00 97.94 264 ASP A O 1
ATOM 1982 N N . ASN A 1 265 ? 8.529 1.585 6.093 1.00 97.88 265 ASN A N 1
ATOM 1983 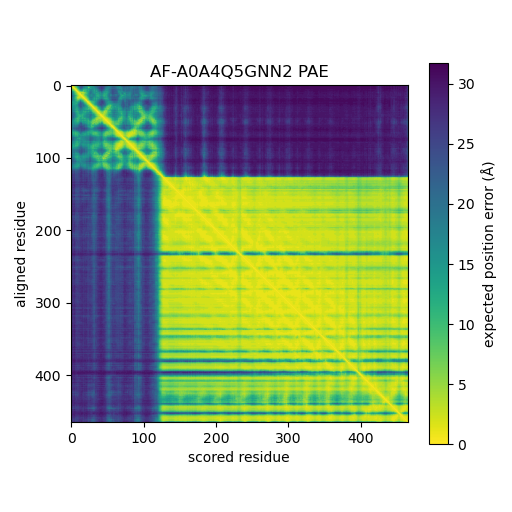C CA . ASN A 1 265 ? 8.375 0.172 6.425 1.00 97.88 265 ASN A CA 1
ATOM 1984 C C . ASN A 1 265 ? 9.746 -0.424 6.779 1.00 97.88 265 ASN A C 1
ATOM 1986 O O . ASN A 1 265 ? 10.415 -1.013 5.927 1.00 97.88 265 ASN A O 1
ATOM 1990 N N . ALA A 1 266 ? 10.169 -0.272 8.033 1.00 95.50 266 ALA A N 1
ATOM 1991 C CA . ALA A 1 266 ? 11.534 -0.571 8.464 1.00 95.50 266 ALA A CA 1
ATOM 1992 C C . ALA A 1 266 ? 11.860 -2.070 8.453 1.00 95.50 266 ALA A C 1
ATOM 1994 O O . ALA A 1 266 ? 12.950 -2.470 8.060 1.00 95.50 266 ALA A O 1
ATOM 1995 N N . THR A 1 267 ? 10.943 -2.908 8.929 1.00 93.69 267 THR A N 1
ATOM 1996 C CA . THR A 1 267 ? 11.076 -4.380 8.886 1.00 93.69 267 THR A CA 1
ATOM 1997 C C . THR A 1 267 ? 9.718 -5.092 8.853 1.00 93.69 267 THR A C 1
ATOM 1999 O O . THR A 1 267 ? 9.662 -6.320 8.927 1.00 93.69 267 THR A O 1
ATOM 2002 N N . GLY A 1 268 ? 8.620 -4.334 8.766 1.00 95.19 268 GLY A N 1
ATOM 2003 C CA . GLY A 1 268 ? 7.263 -4.856 8.838 1.00 95.19 268 GLY A CA 1
ATOM 2004 C C . GLY A 1 268 ? 6.758 -5.478 7.538 1.00 95.19 268 GLY A C 1
ATOM 2005 O O . GLY A 1 268 ? 7.465 -5.584 6.527 1.00 95.19 268 GLY A O 1
ATOM 2006 N N . VAL A 1 269 ? 5.492 -5.891 7.578 1.00 95.44 269 VAL A N 1
ATOM 2007 C CA . VAL A 1 269 ? 4.765 -6.459 6.437 1.00 95.44 269 VAL A CA 1
ATOM 2008 C C . VAL A 1 269 ? 3.550 -5.595 6.113 1.00 95.44 269 VAL A C 1
ATOM 2010 O O . VAL A 1 269 ? 2.687 -5.389 6.962 1.00 95.44 269 VAL A O 1
ATOM 2013 N N . ILE A 1 270 ? 3.459 -5.126 4.871 1.00 98.12 270 ILE A N 1
ATOM 2014 C CA . ILE A 1 270 ? 2.255 -4.487 4.331 1.00 98.12 270 ILE A CA 1
ATOM 2015 C C . ILE A 1 270 ? 1.644 -5.444 3.317 1.00 98.12 270 ILE A C 1
ATOM 2017 O O . ILE A 1 270 ? 2.300 -5.758 2.324 1.00 98.12 270 ILE A O 1
ATOM 2021 N N . ALA A 1 271 ? 0.426 -5.927 3.555 1.00 96.06 271 ALA A N 1
ATOM 2022 C CA . ALA A 1 271 ? -0.173 -6.969 2.722 1.00 96.06 271 ALA A CA 1
ATOM 2023 C C . ALA A 1 271 ? -1.612 -6.655 2.306 1.00 96.06 271 ALA A C 1
ATOM 2025 O O . ALA A 1 271 ? -2.404 -6.215 3.126 1.00 96.06 271 ALA A O 1
ATOM 2026 N N . ASN A 1 272 ? -1.996 -6.942 1.063 1.00 95.62 272 ASN A N 1
ATOM 2027 C CA . ASN A 1 272 ? -3.384 -6.779 0.602 1.00 95.62 272 ASN A CA 1
ATOM 2028 C C . ASN A 1 272 ? -3.924 -5.346 0.758 1.00 95.62 272 ASN A C 1
ATOM 2030 O O . ASN A 1 272 ? -5.102 -5.133 1.047 1.00 95.62 272 ASN A O 1
ATOM 2034 N N . CYS A 1 273 ? -3.045 -4.356 0.621 1.00 98.75 273 CYS A N 1
ATOM 2035 C CA . CYS A 1 273 ? -3.389 -2.955 0.809 1.00 98.75 273 CYS A CA 1
ATOM 2036 C C . CYS A 1 273 ? -3.467 -2.220 -0.526 1.00 98.75 273 CYS A C 1
ATOM 2038 O O . CYS A 1 273 ? -2.826 -2.593 -1.512 1.00 98.75 273 CYS A O 1
ATOM 2040 N N . SER A 1 274 ? -4.202 -1.113 -0.547 1.00 98.81 274 SER A N 1
ATOM 2041 C CA . SER A 1 274 ? -4.186 -0.210 -1.695 1.00 98.81 274 SER A CA 1
ATOM 2042 C C . SER A 1 274 ? -4.098 1.243 -1.297 1.00 98.81 274 SER A C 1
ATOM 2044 O O . SER A 1 274 ? -4.687 1.642 -0.293 1.00 98.81 274 SER A O 1
ATOM 2046 N N . PHE A 1 275 ? -3.448 2.039 -2.140 1.00 98.88 275 PHE A N 1
ATOM 2047 C CA . PHE A 1 275 ? -3.491 3.490 -2.035 1.00 98.88 275 PHE A CA 1
ATOM 2048 C C . PHE A 1 275 ? -3.903 4.146 -3.358 1.00 98.88 275 PHE A C 1
ATOM 2050 O O . PHE A 1 275 ? -3.450 3.751 -4.434 1.00 98.88 275 PHE A O 1
ATOM 2057 N N . SER A 1 276 ? -4.753 5.168 -3.270 1.00 98.62 276 SER A N 1
ATOM 2058 C CA . SER A 1 276 ? -5.160 6.011 -4.401 1.00 98.62 276 SER A CA 1
ATOM 2059 C C . SER A 1 276 ? -5.155 7.488 -4.006 1.00 98.62 276 SER A C 1
ATOM 2061 O O . SER A 1 276 ? -5.556 7.822 -2.894 1.00 98.62 276 SER A O 1
ATOM 2063 N N . GLY A 1 277 ? -4.774 8.378 -4.921 1.00 98.44 277 GLY A N 1
ATOM 2064 C CA . GLY A 1 277 ? -4.690 9.819 -4.665 1.00 98.44 277 GLY A CA 1
ATOM 2065 C C . GLY A 1 277 ? -3.306 10.366 -4.994 1.00 98.44 277 GLY A C 1
ATOM 2066 O O . GLY A 1 277 ? -2.788 10.073 -6.071 1.00 98.44 277 GLY A O 1
ATOM 2067 N N . SER A 1 278 ? -2.708 11.152 -4.099 1.00 98.81 278 SER A N 1
ATOM 2068 C CA . SER A 1 278 ? -1.427 11.831 -4.336 1.00 98.81 278 SER A CA 1
ATOM 2069 C C . SER A 1 278 ? -0.417 11.540 -3.228 1.00 98.81 278 SER A C 1
ATOM 2071 O O . SER A 1 278 ? -0.746 11.649 -2.047 1.00 98.81 278 SER A O 1
ATOM 2073 N N . VAL A 1 279 ? 0.820 11.201 -3.599 1.00 98.88 279 VAL A N 1
ATOM 2074 C CA . VAL A 1 279 ? 1.962 11.097 -2.678 1.00 98.88 279 VAL A CA 1
ATOM 2075 C C . VAL A 1 279 ? 3.087 11.988 -3.186 1.00 98.88 279 VAL A C 1
ATOM 2077 O O . VAL A 1 279 ? 3.600 11.791 -4.286 1.00 98.88 279 VAL A O 1
ATOM 2080 N N . ARG A 1 280 ? 3.487 12.976 -2.390 1.00 98.50 280 ARG A N 1
ATOM 2081 C CA . ARG A 1 280 ? 4.500 13.970 -2.753 1.00 98.50 280 ARG A CA 1
ATOM 2082 C C . ARG A 1 280 ? 5.563 14.056 -1.667 1.00 98.50 280 ARG A C 1
ATOM 2084 O O . ARG A 1 280 ? 5.247 14.203 -0.491 1.00 98.50 280 ARG A O 1
ATOM 2091 N N . GLY A 1 281 ? 6.827 14.011 -2.052 1.00 95.19 281 GLY A N 1
ATOM 2092 C CA . GLY A 1 281 ? 7.948 14.260 -1.152 1.00 95.19 281 GLY A CA 1
ATOM 2093 C C . GLY A 1 281 ? 9.068 14.971 -1.890 1.00 95.19 281 GLY A C 1
ATOM 2094 O O . GLY A 1 281 ? 9.278 14.731 -3.073 1.00 95.19 281 GLY A O 1
ATOM 2095 N N . VAL A 1 282 ? 9.806 15.845 -1.204 1.00 93.19 282 VAL A N 1
ATOM 2096 C CA . VAL A 1 282 ? 11.022 16.446 -1.786 1.00 93.19 282 VAL A CA 1
ATOM 2097 C C . VAL A 1 282 ? 12.076 15.362 -2.052 1.00 93.19 282 VAL A C 1
ATOM 2099 O O . VAL A 1 282 ? 12.755 15.388 -3.076 1.00 93.19 282 VAL A O 1
ATOM 2102 N N . GLY A 1 283 ? 12.188 14.394 -1.139 1.00 95.50 283 GLY A N 1
ATOM 2103 C CA . GLY A 1 283 ? 13.094 13.258 -1.238 1.00 95.50 283 GLY A CA 1
ATOM 2104 C C . GLY A 1 283 ? 12.432 12.002 -1.772 1.00 95.50 283 GLY A C 1
ATOM 2105 O O . GLY A 1 283 ? 12.318 11.807 -2.981 1.00 95.50 283 GLY A O 1
ATOM 2106 N N . ILE A 1 284 ? 12.048 11.117 -0.860 1.00 97.81 284 ILE A N 1
ATOM 2107 C CA . ILE A 1 284 ? 11.615 9.759 -1.187 1.00 97.81 284 ILE A CA 1
ATOM 2108 C C . ILE A 1 284 ? 10.087 9.709 -1.205 1.00 97.81 284 ILE A C 1
ATOM 2110 O O . ILE A 1 284 ? 9.437 10.151 -0.256 1.00 97.81 284 ILE A O 1
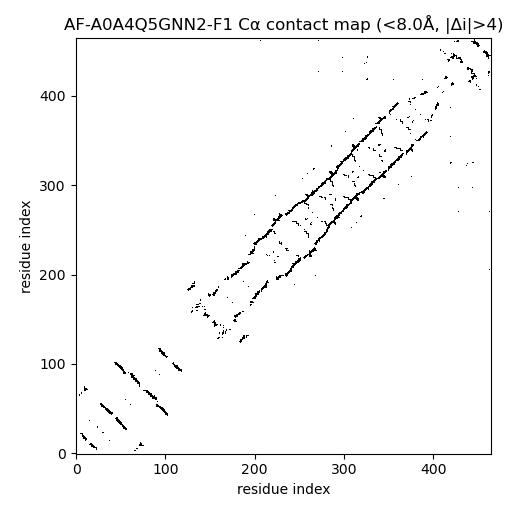ATOM 2114 N N . ALA A 1 285 ? 9.504 9.133 -2.251 1.00 98.62 285 ALA A N 1
ATOM 2115 C CA . ALA A 1 285 ? 8.062 8.962 -2.361 1.00 98.62 285 ALA A CA 1
ATOM 2116 C C . ALA A 1 285 ? 7.705 7.566 -2.878 1.00 98.62 285 ALA A C 1
ATOM 2118 O O . ALA A 1 285 ? 8.281 7.089 -3.857 1.00 98.62 285 ALA A O 1
ATOM 2119 N N . GLY A 1 286 ? 6.722 6.921 -2.254 1.00 98.75 286 GLY A N 1
ATOM 2120 C CA . GLY A 1 286 ? 6.169 5.673 -2.767 1.00 98.75 286 GLY A CA 1
ATOM 2121 C C . GLY A 1 286 ? 4.664 5.575 -2.586 1.00 98.75 286 GLY A C 1
ATOM 2122 O O . GLY A 1 286 ? 4.131 6.008 -1.569 1.00 98.75 286 GLY A O 1
ATOM 2123 N N . GLY A 1 287 ? 3.955 5.008 -3.562 1.00 98.81 287 GLY A N 1
ATOM 2124 C CA . GLY A 1 287 ? 2.490 4.934 -3.496 1.00 98.81 287 GLY A CA 1
ATOM 2125 C C . GLY A 1 287 ? 1.977 4.197 -2.253 1.00 98.81 287 GLY A C 1
ATOM 2126 O O . GLY A 1 287 ? 1.012 4.640 -1.637 1.00 98.81 287 GLY A O 1
ATOM 2127 N N . ILE A 1 288 ? 2.663 3.132 -1.824 1.00 98.94 288 ILE A N 1
ATOM 2128 C CA . ILE A 1 288 ? 2.357 2.401 -0.583 1.00 98.94 288 ILE A CA 1
ATOM 2129 C C . ILE A 1 288 ? 3.289 2.826 0.552 1.00 98.94 288 ILE A C 1
ATOM 2131 O O . ILE A 1 288 ? 2.810 3.246 1.607 1.00 98.94 288 ILE A O 1
ATOM 2135 N N . ALA A 1 289 ? 4.601 2.722 0.343 1.00 98.81 289 ALA A N 1
ATOM 2136 C CA . ALA A 1 289 ? 5.612 3.035 1.348 1.00 98.81 289 ALA A CA 1
ATOM 2137 C C . ALA A 1 289 ? 6.656 4.000 0.785 1.00 98.81 289 ALA A C 1
ATOM 2139 O O . ALA A 1 289 ? 7.173 3.767 -0.303 1.00 98.81 289 ALA A O 1
ATOM 2140 N N . GLY A 1 290 ? 7.009 5.051 1.521 1.00 98.50 290 GLY A N 1
ATOM 2141 C CA . GLY A 1 290 ? 8.097 5.937 1.107 1.00 98.50 290 GLY A CA 1
ATOM 2142 C C . GLY A 1 290 ? 9.420 5.174 1.075 1.00 98.50 290 GLY A C 1
ATOM 2143 O O . GLY A 1 290 ? 9.988 4.924 0.012 1.00 98.50 290 GLY A O 1
ATOM 2144 N N . GLU A 1 291 ? 9.863 4.732 2.246 1.00 97.94 291 GLU A N 1
ATOM 2145 C CA . GLU A 1 291 ? 10.987 3.813 2.393 1.00 97.94 291 GLU A CA 1
ATOM 2146 C C . GLU A 1 291 ? 10.498 2.400 2.735 1.00 97.94 291 GLU A C 1
ATOM 2148 O O . GLU A 1 291 ? 9.551 2.223 3.505 1.00 97.94 291 GLU A O 1
ATOM 2153 N N . CYS A 1 292 ? 11.135 1.378 2.164 1.00 97.69 292 CYS A N 1
ATOM 2154 C CA . CYS A 1 292 ? 10.836 -0.016 2.457 1.00 97.69 292 CYS A CA 1
ATOM 2155 C C . CYS A 1 292 ? 12.114 -0.830 2.657 1.00 97.69 292 CYS A C 1
ATOM 2157 O O . CYS A 1 292 ? 12.890 -1.044 1.735 1.00 97.69 292 CYS A O 1
ATOM 2159 N N . ASN A 1 293 ? 12.279 -1.352 3.866 1.00 95.62 293 ASN A N 1
ATOM 2160 C CA . ASN A 1 293 ? 13.313 -2.305 4.267 1.00 95.62 293 ASN A CA 1
ATOM 2161 C C . ASN A 1 293 ? 12.680 -3.617 4.801 1.00 95.62 293 ASN A C 1
ATOM 2163 O O . ASN A 1 293 ? 13.354 -4.457 5.398 1.00 95.62 293 ASN A O 1
ATOM 2167 N N . GLY A 1 294 ? 11.362 -3.761 4.620 1.00 95.12 294 GLY A N 1
ATOM 2168 C CA . GLY A 1 294 ? 10.553 -4.923 4.970 1.00 95.12 294 GLY A CA 1
ATOM 2169 C C . GLY A 1 294 ? 9.895 -5.550 3.740 1.00 95.12 294 GLY A C 1
ATOM 2170 O O . GLY A 1 294 ? 10.514 -5.697 2.681 1.00 95.12 294 GLY A O 1
ATOM 2171 N N . LYS A 1 295 ? 8.626 -5.949 3.884 1.00 95.38 295 LYS A N 1
ATOM 2172 C CA . LYS A 1 295 ? 7.868 -6.656 2.842 1.00 95.38 295 LYS A CA 1
ATOM 2173 C C . LYS A 1 295 ? 6.603 -5.904 2.441 1.00 95.38 295 LYS A C 1
ATOM 2175 O O . LYS A 1 295 ? 5.881 -5.415 3.309 1.00 95.38 295 LYS A O 1
ATOM 2180 N N . ILE A 1 296 ? 6.312 -5.872 1.142 1.00 98.19 296 ILE A N 1
ATOM 2181 C CA . ILE A 1 296 ? 5.054 -5.375 0.571 1.00 98.19 296 ILE A CA 1
ATOM 2182 C C . ILE A 1 296 ? 4.485 -6.451 -0.357 1.00 98.19 296 ILE A C 1
ATOM 2184 O O . ILE A 1 296 ? 5.152 -6.864 -1.304 1.00 98.19 296 ILE A O 1
ATOM 2188 N N . ILE A 1 297 ? 3.285 -6.951 -0.068 1.00 96.75 297 ILE A N 1
ATOM 2189 C CA . ILE A 1 297 ? 2.758 -8.177 -0.682 1.00 96.75 297 ILE A CA 1
ATOM 2190 C C . ILE A 1 297 ? 1.313 -7.968 -1.140 1.00 96.75 297 ILE A C 1
ATOM 2192 O O . ILE A 1 297 ? 0.475 -7.545 -0.355 1.00 96.75 297 ILE A O 1
ATOM 2196 N N . SER A 1 298 ? 0.984 -8.320 -2.384 1.00 96.62 298 SER A N 1
ATOM 2197 C CA . SER A 1 298 ? -0.391 -8.230 -2.908 1.00 96.62 298 SER A CA 1
ATOM 2198 C C . SER A 1 298 ? -1.010 -6.836 -2.762 1.00 96.62 298 SER A C 1
ATOM 2200 O O . SER A 1 298 ? -2.178 -6.699 -2.400 1.00 96.62 298 SER A O 1
ATOM 2202 N N . CYS A 1 299 ? -0.214 -5.793 -3.001 1.00 98.75 299 CYS A N 1
ATOM 2203 C CA . CYS A 1 299 ? -0.640 -4.402 -2.870 1.00 98.75 299 CYS A CA 1
ATOM 2204 C C . CYS A 1 299 ? -0.765 -3.718 -4.231 1.00 98.75 299 CYS A C 1
ATOM 2206 O O . CYS A 1 299 ? -0.001 -4.011 -5.153 1.00 98.75 299 CYS A O 1
ATOM 2208 N N . LYS A 1 300 ? -1.664 -2.735 -4.328 1.00 98.62 300 LYS A N 1
ATOM 2209 C CA . LYS A 1 300 ? -1.784 -1.899 -5.529 1.00 98.62 300 LYS A CA 1
ATOM 2210 C C . LYS A 1 300 ? -1.703 -0.409 -5.246 1.00 98.62 300 LYS A C 1
ATOM 2212 O O . LYS A 1 300 ? -2.194 0.063 -4.222 1.00 98.62 300 LYS A O 1
ATOM 2217 N N . SER A 1 301 ? -1.180 0.340 -6.205 1.00 98.69 301 SER A N 1
ATOM 2218 C CA . SER A 1 301 ? -1.224 1.799 -6.193 1.00 98.69 301 SER A CA 1
ATOM 2219 C C . SER A 1 301 ? -1.810 2.337 -7.490 1.00 98.69 301 SER A C 1
ATOM 2221 O O . SER A 1 301 ? -1.403 1.946 -8.583 1.00 98.69 301 SER A O 1
ATOM 2223 N N . THR A 1 302 ? -2.741 3.277 -7.362 1.00 98.50 302 THR A N 1
ATOM 2224 C CA . THR A 1 302 ? -3.234 4.096 -8.483 1.00 98.50 302 THR A CA 1
ATOM 2225 C C . THR A 1 302 ? -2.884 5.572 -8.276 1.00 98.50 302 THR A C 1
ATOM 2227 O O . THR A 1 302 ? -3.529 6.458 -8.836 1.00 98.50 302 THR A O 1
ATOM 2230 N N . ALA A 1 303 ? -1.926 5.859 -7.392 1.00 98.12 303 ALA A N 1
ATOM 2231 C CA . ALA A 1 303 ? -1.612 7.214 -6.969 1.00 98.12 303 ALA A CA 1
ATOM 2232 C C . ALA A 1 303 ? -0.699 7.954 -7.950 1.00 98.12 303 ALA A C 1
ATOM 2234 O O . ALA A 1 303 ? 0.154 7.363 -8.606 1.00 98.12 303 ALA A O 1
ATOM 2235 N N . SER A 1 304 ? -0.841 9.277 -7.992 1.00 98.69 304 SER A N 1
ATOM 2236 C CA . SER A 1 304 ? 0.184 10.155 -8.547 1.00 98.69 304 SER A CA 1
ATOM 2237 C C . SER A 1 304 ? 1.309 10.284 -7.522 1.00 98.69 304 SER A C 1
ATOM 2239 O O . SER A 1 304 ? 1.092 10.826 -6.438 1.00 98.69 304 SER A O 1
ATOM 2241 N N . VAL A 1 305 ? 2.502 9.794 -7.845 1.00 98.88 305 VAL A N 1
ATOM 2242 C CA . VAL A 1 305 ? 3.666 9.808 -6.951 1.00 98.88 305 VAL A CA 1
ATOM 2243 C C . VAL A 1 305 ? 4.708 10.779 -7.490 1.00 98.88 305 VAL A C 1
ATOM 2245 O O . VAL A 1 305 ? 5.094 10.680 -8.650 1.00 98.88 305 VAL A O 1
ATOM 2248 N N . PHE A 1 306 ? 5.183 11.697 -6.652 1.00 98.56 306 PHE A N 1
ATOM 2249 C CA . PHE A 1 306 ? 6.245 12.640 -6.995 1.00 98.56 306 PHE A CA 1
ATOM 2250 C C . PHE A 1 306 ? 7.329 12.675 -5.918 1.00 98.56 306 PHE A C 1
ATOM 2252 O O . PHE A 1 306 ? 7.035 12.947 -4.752 1.00 98.56 306 PHE A O 1
ATOM 2259 N N . GLY A 1 307 ? 8.582 12.476 -6.323 1.00 97.44 307 GLY A N 1
ATOM 2260 C CA . GLY A 1 307 ? 9.751 12.724 -5.481 1.00 97.44 307 GLY A CA 1
ATOM 2261 C C . GLY A 1 307 ? 11.070 12.525 -6.215 1.00 97.44 307 GLY A C 1
ATOM 2262 O O . GLY A 1 307 ? 11.096 12.023 -7.338 1.00 97.44 307 GLY A O 1
ATOM 2263 N N . LYS A 1 308 ? 12.187 12.903 -5.588 1.00 96.00 308 LYS A N 1
ATOM 2264 C CA . LYS A 1 308 ? 13.525 12.641 -6.140 1.00 96.00 308 LYS A CA 1
ATOM 2265 C C . LYS A 1 308 ? 13.765 11.141 -6.331 1.00 96.00 308 LYS A C 1
ATOM 2267 O O . LYS A 1 308 ? 14.286 10.741 -7.366 1.00 96.00 308 LYS A O 1
ATOM 2272 N N . TYR A 1 309 ? 13.341 10.314 -5.377 1.00 96.88 309 TYR A N 1
ATOM 2273 C CA . TYR A 1 309 ? 13.349 8.853 -5.490 1.00 96.88 309 TYR A CA 1
ATOM 2274 C C . TYR A 1 309 ? 11.912 8.340 -5.404 1.00 96.88 309 TYR A C 1
ATOM 2276 O O . TYR A 1 309 ? 11.337 8.294 -4.315 1.00 96.88 309 TYR A O 1
ATOM 2284 N N . ALA A 1 310 ? 11.321 8.010 -6.552 1.00 98.12 310 ALA A N 1
ATOM 2285 C CA . ALA A 1 310 ? 9.891 7.744 -6.674 1.00 98.12 310 ALA A CA 1
ATOM 2286 C C . ALA A 1 310 ? 9.597 6.298 -7.095 1.00 98.12 310 ALA A C 1
ATOM 2288 O O . ALA A 1 310 ? 10.183 5.786 -8.049 1.00 98.12 310 ALA A O 1
ATOM 2289 N N . GLY A 1 311 ? 8.651 5.643 -6.424 1.00 98.38 311 GLY A N 1
ATOM 2290 C CA . GLY A 1 311 ? 8.171 4.320 -6.821 1.00 98.38 311 GLY A CA 1
ATOM 2291 C C . GLY A 1 311 ? 6.658 4.183 -6.749 1.00 98.38 311 GLY A C 1
ATOM 2292 O O . GLY A 1 311 ? 6.030 4.684 -5.819 1.00 98.38 311 GLY A O 1
ATOM 2293 N N . GLY A 1 312 ? 6.043 3.468 -7.690 1.00 98.75 312 GLY A N 1
ATOM 2294 C CA . GLY A 1 312 ? 4.594 3.237 -7.625 1.00 98.75 312 GLY A CA 1
ATOM 2295 C C . GLY A 1 312 ? 4.154 2.467 -6.385 1.00 98.75 312 GLY A C 1
ATOM 2296 O O . GLY A 1 312 ? 3.094 2.757 -5.837 1.00 98.75 312 GLY A O 1
ATOM 2297 N N . ILE A 1 313 ? 4.995 1.568 -5.869 1.00 98.88 313 ILE A N 1
ATOM 2298 C CA . ILE A 1 313 ? 4.763 0.847 -4.613 1.00 98.88 313 ILE A CA 1
ATOM 2299 C C . ILE A 1 313 ? 5.698 1.351 -3.512 1.00 98.88 313 ILE A C 1
ATOM 2301 O O . ILE A 1 313 ? 5.213 1.765 -2.458 1.00 98.88 313 ILE A O 1
ATOM 2305 N N . ALA A 1 314 ? 7.013 1.345 -3.751 1.00 98.69 314 ALA A N 1
ATOM 2306 C CA . ALA A 1 314 ? 8.012 1.769 -2.770 1.00 98.69 314 ALA A CA 1
ATOM 2307 C C . ALA A 1 314 ? 9.080 2.686 -3.372 1.00 98.69 314 ALA A C 1
ATOM 2309 O O . ALA A 1 314 ? 9.601 2.403 -4.448 1.00 98.69 314 ALA A O 1
ATOM 2310 N N . GLY A 1 315 ? 9.439 3.765 -2.676 1.00 97.94 315 GLY A N 1
ATOM 2311 C CA . GLY A 1 315 ? 10.403 4.746 -3.183 1.00 97.94 315 GLY A CA 1
ATOM 2312 C C . GLY A 1 315 ? 11.853 4.266 -3.129 1.00 97.94 315 GLY A C 1
ATOM 2313 O O . GLY A 1 315 ? 12.559 4.305 -4.137 1.00 97.94 315 GLY A O 1
ATOM 2314 N N . ARG A 1 316 ? 12.310 3.816 -1.957 1.00 95.75 316 ARG A N 1
ATOM 2315 C CA . ARG A 1 316 ? 13.728 3.503 -1.700 1.00 95.75 316 ARG A CA 1
ATOM 2316 C C . ARG A 1 316 ? 13.908 2.477 -0.579 1.00 95.75 316 ARG A C 1
ATOM 2318 O O . ARG A 1 316 ? 13.001 2.301 0.230 1.00 95.75 316 ARG A O 1
ATOM 2325 N N . ASN A 1 317 ? 15.080 1.853 -0.489 1.00 94.56 317 ASN A N 1
ATOM 2326 C CA . ASN A 1 317 ? 15.578 1.178 0.714 1.00 94.56 317 ASN A CA 1
ATOM 2327 C C . ASN A 1 317 ? 16.930 1.757 1.150 1.00 94.56 317 ASN A C 1
ATOM 2329 O O . ASN A 1 317 ? 17.687 2.258 0.323 1.00 94.56 317 ASN A O 1
ATOM 2333 N N . SER A 1 318 ? 17.242 1.724 2.448 1.00 91.50 318 SER A N 1
ATOM 2334 C CA . SER A 1 318 ? 18.492 2.322 2.951 1.00 91.50 318 SER A CA 1
ATOM 2335 C C . SER A 1 318 ? 19.125 1.638 4.160 1.00 91.50 318 SER A C 1
ATOM 2337 O O . SER A 1 318 ? 20.197 2.048 4.611 1.00 91.50 318 SER A O 1
ATOM 2339 N N . SER A 1 319 ? 18.488 0.600 4.698 1.00 91.25 319 SER A N 1
ATOM 2340 C CA . SER A 1 319 ? 19.004 -0.130 5.860 1.00 91.25 319 SER A CA 1
ATOM 2341 C C . SER A 1 319 ? 18.740 -1.636 5.835 1.00 91.25 319 SER A C 1
ATOM 2343 O O . SER A 1 319 ? 19.182 -2.349 6.736 1.00 91.25 319 SER A O 1
ATOM 2345 N N . GLY A 1 320 ? 18.034 -2.141 4.823 1.00 91.31 320 GLY A N 1
ATOM 2346 C CA . GLY A 1 320 ? 17.693 -3.551 4.715 1.00 91.31 320 GLY A CA 1
ATOM 2347 C C . GLY A 1 320 ? 17.108 -3.928 3.361 1.00 91.31 320 GLY A C 1
ATOM 2348 O O . GLY A 1 320 ? 16.898 -3.092 2.481 1.00 91.31 320 GLY A O 1
ATOM 2349 N N . LYS A 1 321 ? 16.851 -5.227 3.200 1.00 92.56 321 LYS A N 1
ATOM 2350 C CA . LYS A 1 321 ? 16.320 -5.785 1.959 1.00 92.56 321 LYS A CA 1
ATOM 2351 C C . LYS A 1 321 ? 14.858 -5.385 1.757 1.00 92.56 321 LYS A C 1
ATOM 2353 O O . LYS A 1 321 ? 14.018 -5.693 2.597 1.00 92.56 321 LYS A O 1
ATOM 2358 N N . CYS A 1 322 ? 14.540 -4.781 0.617 1.00 95.12 322 CYS A N 1
ATOM 2359 C CA . CYS A 1 322 ? 13.156 -4.517 0.220 1.00 95.12 322 CYS A CA 1
ATOM 2360 C C . CYS A 1 322 ? 12.584 -5.733 -0.512 1.00 95.12 322 CYS A C 1
ATOM 2362 O O . CYS A 1 322 ? 13.184 -6.194 -1.478 1.00 95.12 322 CYS A O 1
ATOM 2364 N N . SER A 1 323 ? 11.440 -6.274 -0.087 1.00 95.50 323 SER A N 1
ATOM 2365 C CA . SER A 1 323 ? 10.811 -7.395 -0.802 1.00 95.50 323 SER A CA 1
ATOM 2366 C C . SER A 1 323 ? 9.382 -7.074 -1.234 1.00 95.50 323 SER A C 1
ATOM 2368 O O . SER A 1 323 ? 8.520 -6.830 -0.392 1.00 95.50 323 SER A O 1
ATOM 2370 N N . ILE A 1 324 ? 9.123 -7.104 -2.540 1.00 97.94 324 ILE A N 1
ATOM 2371 C CA . ILE A 1 324 ? 7.855 -6.734 -3.168 1.00 97.94 324 ILE A CA 1
ATOM 2372 C C . ILE A 1 324 ? 7.326 -7.918 -3.987 1.00 97.94 324 ILE A C 1
ATOM 2374 O O . ILE A 1 324 ? 7.984 -8.394 -4.915 1.00 97.94 324 ILE A O 1
ATOM 2378 N N . TYR A 1 325 ? 6.132 -8.405 -3.649 1.00 96.94 325 TYR A N 1
ATOM 2379 C CA . TYR A 1 325 ? 5.565 -9.622 -4.238 1.00 96.94 325 TYR A CA 1
ATOM 2380 C C . TYR A 1 325 ? 4.115 -9.437 -4.654 1.00 96.94 325 TYR A C 1
ATOM 2382 O O . TYR A 1 325 ? 3.297 -9.041 -3.829 1.00 96.94 325 TYR A O 1
ATOM 2390 N N . GLY A 1 326 ? 3.767 -9.792 -5.892 1.00 96.50 326 GLY A N 1
ATOM 2391 C CA . GLY A 1 326 ? 2.367 -9.736 -6.318 1.00 96.50 326 GLY A CA 1
ATOM 2392 C C . GLY A 1 326 ? 1.802 -8.316 -6.320 1.00 96.50 326 GLY A C 1
ATOM 2393 O O . GLY A 1 326 ? 0.635 -8.150 -6.016 1.00 96.50 326 GLY A O 1
ATOM 2394 N N . CYS A 1 327 ? 2.612 -7.280 -6.542 1.00 98.75 327 CYS A N 1
ATOM 2395 C CA . CYS A 1 327 ? 2.165 -5.889 -6.434 1.00 98.75 327 CYS A CA 1
ATOM 2396 C C . CYS A 1 327 ? 2.056 -5.222 -7.801 1.00 98.75 327 CYS A C 1
ATOM 2398 O O . CYS A 1 327 ? 2.766 -5.600 -8.737 1.00 98.75 327 CYS A O 1
ATOM 2400 N N . TYR A 1 328 ? 1.223 -4.187 -7.912 1.00 98.81 328 TYR A N 1
ATOM 2401 C CA . TYR A 1 328 ? 1.131 -3.449 -9.166 1.00 98.81 328 TYR A CA 1
ATOM 2402 C C . TYR A 1 328 ? 0.840 -1.957 -9.048 1.00 98.81 328 TYR A C 1
ATOM 2404 O O . TYR A 1 328 ? 0.242 -1.483 -8.082 1.00 98.81 328 TYR A O 1
ATOM 2412 N N . ASN A 1 329 ? 1.263 -1.218 -10.072 1.00 98.75 329 ASN A N 1
ATOM 2413 C CA . ASN A 1 329 ? 1.015 0.211 -10.206 1.00 98.75 329 ASN A CA 1
ATOM 2414 C C . ASN A 1 329 ? 0.268 0.539 -11.504 1.00 98.75 329 ASN A C 1
ATOM 2416 O O . ASN A 1 329 ? 0.661 0.111 -12.594 1.00 98.75 329 ASN A O 1
ATOM 2420 N N . GLU A 1 330 ? -0.757 1.374 -11.372 1.00 98.25 330 GLU A N 1
ATOM 2421 C CA . GLU A 1 330 ? -1.487 2.000 -12.484 1.00 98.25 330 GLU A CA 1
ATOM 2422 C C . GLU A 1 330 ? -1.328 3.528 -12.484 1.00 98.25 330 GLU A C 1
ATOM 2424 O O . GLU A 1 330 ? -1.720 4.203 -13.434 1.00 98.25 330 GLU A O 1
ATOM 2429 N N . GLY A 1 331 ? -0.762 4.081 -11.408 1.00 97.81 331 GLY A N 1
ATOM 2430 C CA . GLY A 1 331 ? -0.598 5.511 -11.200 1.00 97.81 331 GLY A CA 1
ATOM 2431 C C . GLY A 1 331 ? 0.553 6.133 -11.991 1.00 97.81 331 GLY A C 1
ATOM 2432 O O . GLY A 1 331 ? 1.367 5.449 -12.614 1.00 97.81 331 GLY A O 1
ATOM 2433 N N . VAL A 1 332 ? 0.630 7.462 -11.953 1.00 98.38 332 VAL A N 1
ATOM 2434 C CA . VAL A 1 332 ? 1.695 8.234 -12.609 1.00 98.38 332 VAL A CA 1
ATOM 2435 C C . VAL A 1 332 ? 2.836 8.462 -11.628 1.00 98.38 332 VAL A C 1
ATOM 2437 O O . VAL A 1 332 ? 2.615 8.994 -10.543 1.00 98.38 332 VAL A O 1
ATOM 2440 N N . ILE A 1 333 ? 4.052 8.091 -12.018 1.00 98.50 333 ILE A N 1
ATOM 2441 C CA . ILE A 1 333 ? 5.266 8.240 -11.216 1.00 98.50 333 ILE A CA 1
ATOM 2442 C C . ILE A 1 333 ? 6.149 9.299 -11.856 1.00 98.50 333 ILE A C 1
ATOM 2444 O O . ILE A 1 333 ? 6.577 9.166 -13.002 1.00 98.50 333 ILE A O 1
ATOM 2448 N N . GLU A 1 334 ? 6.431 10.348 -11.101 1.00 97.69 334 GLU A N 1
ATOM 2449 C CA . GLU A 1 334 ? 7.225 11.481 -11.541 1.00 97.69 334 GLU A CA 1
ATOM 2450 C C . GLU A 1 334 ? 8.448 11.678 -10.645 1.00 97.69 334 GLU A C 1
ATOM 2452 O O . GLU A 1 334 ? 8.372 11.577 -9.419 1.00 97.69 334 GLU A O 1
ATOM 2457 N N . THR A 1 335 ? 9.572 12.024 -11.263 1.00 96.69 335 THR A N 1
ATOM 2458 C CA . THR A 1 335 ? 10.794 12.419 -10.557 1.00 96.69 335 THR A CA 1
ATOM 2459 C C . THR A 1 335 ? 11.381 13.701 -11.133 1.00 96.69 335 THR A C 1
ATOM 2461 O O . THR A 1 335 ? 11.142 14.061 -12.287 1.00 96.69 335 THR A O 1
ATOM 2464 N N . GLU A 1 336 ? 12.140 14.407 -10.303 1.00 93.94 336 GLU A N 1
ATOM 2465 C CA . GLU A 1 336 ? 12.884 15.605 -10.668 1.00 93.94 336 GLU A CA 1
ATOM 2466 C C . GLU A 1 336 ? 14.335 15.448 -10.199 1.00 93.94 336 GLU A C 1
ATOM 2468 O O . GLU A 1 336 ? 14.620 15.455 -9.000 1.00 93.94 336 GLU A O 1
ATOM 2473 N N . GLY A 1 337 ? 15.255 15.256 -11.151 1.00 88.56 337 GLY A N 1
ATOM 2474 C CA . GLY A 1 337 ? 16.691 15.141 -10.869 1.00 88.56 337 GLY A CA 1
ATOM 2475 C C . GLY A 1 337 ? 17.112 13.885 -10.088 1.00 88.56 337 GLY A C 1
ATOM 2476 O O . GLY A 1 337 ? 18.121 13.924 -9.377 1.00 88.56 337 GLY A O 1
ATOM 2477 N N . GLY A 1 338 ? 16.351 12.788 -10.183 1.00 93.50 338 GLY A N 1
ATOM 2478 C CA . GLY A 1 338 ? 16.652 11.535 -9.486 1.00 93.50 338 GLY A CA 1
ATOM 2479 C C . GLY A 1 338 ? 16.215 10.273 -10.233 1.00 93.50 338 GLY A C 1
ATOM 2480 O O . GLY A 1 338 ? 16.516 10.103 -11.416 1.00 93.50 338 GLY A O 1
ATOM 2481 N N . ASN A 1 339 ? 15.559 9.359 -9.521 1.00 94.88 339 ASN A N 1
ATOM 2482 C CA . ASN A 1 339 ? 15.225 8.020 -9.992 1.00 94.88 339 ASN A CA 1
ATOM 2483 C C . ASN A 1 339 ? 13.728 7.747 -9.861 1.00 94.88 339 ASN A C 1
ATOM 2485 O O . ASN A 1 339 ? 13.127 8.074 -8.834 1.00 94.88 339 ASN A O 1
ATOM 2489 N N . ALA A 1 340 ? 13.150 7.065 -10.849 1.00 95.88 340 ALA A N 1
ATOM 2490 C CA . ALA A 1 340 ? 11.780 6.579 -10.757 1.00 95.88 340 ALA A CA 1
ATOM 2491 C C . ALA A 1 340 ? 11.611 5.155 -11.288 1.00 95.88 340 ALA A C 1
ATOM 2493 O O . ALA A 1 340 ? 12.154 4.792 -12.332 1.00 95.88 340 ALA A O 1
ATOM 2494 N N . GLY A 1 341 ? 10.814 4.361 -10.577 1.00 96.19 341 GLY A N 1
ATOM 2495 C CA . GLY A 1 341 ? 10.415 3.019 -10.985 1.00 96.19 341 GLY A CA 1
ATOM 2496 C C . GLY A 1 341 ? 8.907 2.829 -10.899 1.00 96.19 341 GLY A C 1
ATOM 2497 O O . GLY A 1 341 ? 8.275 3.294 -9.952 1.00 96.19 341 GLY A O 1
ATOM 2498 N N . GLY A 1 342 ? 8.310 2.114 -11.850 1.00 97.75 342 GLY A N 1
ATOM 2499 C CA . GLY A 1 342 ? 6.868 1.847 -11.808 1.00 97.75 342 GLY A CA 1
ATOM 2500 C C . GLY A 1 342 ? 6.433 1.051 -10.573 1.00 97.75 342 GLY A C 1
ATOM 2501 O O . GLY A 1 342 ? 5.346 1.273 -10.058 1.00 97.75 342 GLY A O 1
ATOM 2502 N N . ILE A 1 343 ? 7.296 0.190 -10.027 1.00 98.38 343 ILE A N 1
ATOM 2503 C CA . ILE A 1 343 ? 7.074 -0.514 -8.754 1.00 98.38 343 ILE A CA 1
ATOM 2504 C C . ILE A 1 343 ? 7.998 0.031 -7.667 1.00 98.38 343 ILE A C 1
ATOM 2506 O O . ILE A 1 343 ? 7.532 0.420 -6.595 1.00 98.38 343 ILE A O 1
ATOM 2510 N N . TYR A 1 344 ? 9.300 0.059 -7.942 1.00 97.50 344 TYR A N 1
ATOM 2511 C CA . TYR A 1 344 ? 10.331 0.350 -6.953 1.00 97.50 344 TYR A CA 1
ATOM 2512 C C . TYR A 1 344 ? 11.307 1.407 -7.457 1.00 97.50 344 TYR A C 1
ATOM 2514 O O . TYR A 1 344 ? 11.930 1.204 -8.495 1.00 97.50 344 TYR A O 1
ATOM 2522 N N . GLY A 1 345 ? 11.464 2.513 -6.731 1.00 95.19 345 GLY A N 1
ATOM 2523 C CA . GLY A 1 345 ? 12.281 3.641 -7.178 1.00 95.19 345 GLY A CA 1
ATOM 2524 C C . GLY A 1 345 ? 13.760 3.294 -7.306 1.00 95.19 345 GLY A C 1
ATOM 2525 O O . GLY A 1 345 ? 14.238 3.091 -8.424 1.00 95.19 345 GLY A O 1
ATOM 2526 N N . LYS A 1 346 ? 14.490 3.249 -6.189 1.00 91.25 346 LYS A N 1
ATOM 2527 C CA . LYS A 1 346 ? 15.951 3.070 -6.176 1.00 91.25 346 LYS A CA 1
ATOM 2528 C C . LYS A 1 346 ? 16.432 2.259 -4.973 1.00 91.25 346 LYS A C 1
ATOM 2530 O O . LYS A 1 346 ? 15.997 2.496 -3.852 1.00 91.25 346 LYS A O 1
ATOM 2535 N N . ASP A 1 347 ? 17.406 1.388 -5.202 1.00 86.94 347 ASP A N 1
ATOM 2536 C CA . ASP A 1 347 ? 18.223 0.776 -4.159 1.00 86.94 347 ASP A CA 1
ATOM 2537 C C . ASP A 1 347 ? 19.446 1.633 -3.775 1.00 86.94 347 ASP A C 1
ATOM 2539 O O . ASP A 1 347 ? 20.070 2.289 -4.616 1.00 86.94 347 ASP A O 1
ATOM 2543 N N . ASP A 1 348 ? 19.814 1.639 -2.494 1.00 85.31 348 ASP A N 1
ATOM 2544 C CA . ASP A 1 348 ? 21.029 2.309 -2.004 1.00 85.31 348 ASP A CA 1
ATOM 2545 C C . ASP A 1 348 ? 22.131 1.326 -1.622 1.00 85.31 348 ASP A C 1
ATOM 2547 O O . ASP A 1 348 ? 22.742 1.433 -0.558 1.00 85.31 348 ASP A O 1
ATOM 2551 N N . GLY A 1 349 ? 22.391 0.360 -2.509 1.00 84.38 349 GLY A N 1
ATOM 2552 C CA . GLY A 1 349 ? 23.397 -0.678 -2.286 1.00 84.38 349 GLY A CA 1
ATOM 2553 C C . GLY A 1 349 ? 22.924 -1.785 -1.344 1.00 84.38 349 GLY A C 1
ATOM 2554 O O . GLY A 1 349 ? 23.741 -2.558 -0.847 1.00 84.38 349 GLY A O 1
ATOM 2555 N N . TYR A 1 350 ? 21.615 -1.856 -1.102 1.00 89.69 350 TYR A N 1
ATOM 2556 C CA . TYR A 1 350 ? 20.954 -2.919 -0.353 1.00 89.69 350 TYR A CA 1
ATOM 2557 C C . TYR A 1 350 ? 20.106 -3.761 -1.297 1.00 89.69 350 TYR A C 1
ATOM 2559 O O . TYR A 1 350 ? 19.465 -3.231 -2.201 1.00 89.69 350 TYR A O 1
ATOM 2567 N N . ASP A 1 351 ? 20.039 -5.065 -1.034 1.00 91.81 351 ASP A N 1
ATOM 2568 C CA . ASP A 1 351 ? 19.332 -5.990 -1.914 1.00 91.81 351 ASP A CA 1
ATOM 2569 C C . ASP A 1 351 ? 17.828 -5.690 -2.019 1.00 91.81 351 ASP A C 1
ATOM 2571 O O . ASP A 1 351 ? 17.194 -5.174 -1.091 1.00 91.81 351 ASP A O 1
ATOM 2575 N N . PHE A 1 352 ? 17.225 -6.106 -3.128 1.00 93.06 352 PHE A N 1
ATOM 2576 C CA . PHE A 1 352 ? 15.775 -6.146 -3.279 1.00 93.06 352 PHE A CA 1
ATOM 2577 C C . PHE A 1 352 ? 15.302 -7.454 -3.911 1.00 93.06 352 PHE A C 1
ATOM 2579 O O . PHE A 1 352 ? 16.003 -8.044 -4.725 1.00 93.06 352 PHE A O 1
ATOM 2586 N N . ASP A 1 353 ? 14.082 -7.878 -3.586 1.00 94.31 353 ASP A N 1
ATOM 2587 C CA . ASP A 1 353 ? 13.364 -8.909 -4.338 1.00 94.31 353 ASP A CA 1
ATOM 2588 C C . ASP A 1 353 ? 12.075 -8.320 -4.902 1.00 94.31 353 ASP A C 1
ATOM 2590 O O . ASP A 1 353 ? 11.231 -7.861 -4.140 1.00 94.31 353 ASP A O 1
ATOM 2594 N N . ILE A 1 354 ? 11.890 -8.374 -6.219 1.00 95.62 354 ILE A N 1
ATOM 2595 C CA . ILE A 1 354 ? 10.649 -7.971 -6.887 1.00 95.62 354 ILE A CA 1
ATOM 2596 C C . ILE A 1 354 ? 10.177 -9.145 -7.741 1.00 95.62 354 ILE A C 1
ATOM 2598 O O . ILE A 1 354 ? 10.823 -9.497 -8.732 1.00 95.62 354 ILE A O 1
ATOM 2602 N N . LYS A 1 355 ? 9.072 -9.796 -7.356 1.00 94.81 355 LYS A N 1
ATOM 2603 C CA . LYS A 1 355 ? 8.564 -10.967 -8.095 1.00 94.81 355 LYS A CA 1
ATOM 2604 C C . LYS A 1 355 ? 7.069 -10.906 -8.345 1.00 94.81 355 LYS A C 1
ATOM 2606 O O . LYS A 1 355 ? 6.298 -10.547 -7.456 1.00 94.81 355 LYS A O 1
ATOM 2611 N N . GLY A 1 356 ? 6.669 -11.306 -9.552 1.00 95.44 356 GLY A N 1
ATOM 2612 C CA . GLY A 1 356 ? 5.259 -11.348 -9.943 1.00 95.44 356 GLY A CA 1
ATOM 2613 C C . GLY A 1 356 ? 4.595 -9.986 -9.804 1.00 95.44 356 GLY A C 1
ATOM 2614 O O . GLY A 1 356 ? 3.520 -9.906 -9.242 1.00 95.44 356 GLY A O 1
ATOM 2615 N N . CYS A 1 357 ? 5.279 -8.910 -10.184 1.00 98.06 357 CYS A N 1
ATOM 2616 C CA . CYS A 1 357 ? 4.749 -7.552 -10.091 1.00 98.06 357 CYS A CA 1
ATOM 2617 C C . CYS A 1 357 ? 4.481 -6.996 -11.487 1.00 98.06 357 CYS A C 1
ATOM 2619 O O . CYS A 1 357 ? 5.073 -7.471 -12.461 1.00 98.06 357 CYS A O 1
ATOM 2621 N N . TYR A 1 358 ? 3.630 -5.978 -11.599 1.00 98.12 358 TYR A N 1
ATOM 2622 C CA . TYR A 1 358 ? 3.446 -5.313 -12.883 1.00 98.12 358 TYR A CA 1
ATOM 2623 C C . TYR A 1 358 ? 3.238 -3.803 -12.809 1.00 98.12 358 TYR A C 1
ATOM 2625 O O . TYR A 1 358 ? 2.644 -3.282 -11.872 1.00 98.12 358 TYR A O 1
ATOM 2633 N N . ASN A 1 359 ? 3.698 -3.087 -13.832 1.00 98.12 359 ASN A N 1
ATOM 2634 C CA . ASN A 1 359 ? 3.434 -1.659 -13.981 1.00 98.12 359 ASN A CA 1
ATOM 2635 C C . ASN A 1 359 ? 2.743 -1.369 -15.315 1.00 98.12 359 ASN A C 1
ATOM 2637 O O . ASN A 1 359 ? 3.292 -1.631 -16.386 1.00 98.12 359 ASN A O 1
ATOM 2641 N N . ILE A 1 360 ? 1.563 -0.765 -15.241 1.00 96.94 360 ILE A N 1
ATOM 2642 C CA . ILE A 1 360 ? 0.856 -0.206 -16.403 1.00 96.94 360 ILE A CA 1
ATOM 2643 C C . ILE A 1 360 ? 0.647 1.306 -16.289 1.00 96.94 360 ILE A C 1
ATOM 2645 O O . ILE A 1 360 ? 0.100 1.923 -17.206 1.00 96.94 360 ILE A O 1
ATOM 2649 N N . GLY A 1 361 ? 1.103 1.891 -15.181 1.00 96.75 361 GLY A N 1
ATOM 2650 C CA . GLY A 1 361 ? 1.209 3.325 -14.985 1.00 96.75 361 GLY A CA 1
ATOM 2651 C C . GLY A 1 361 ? 2.371 3.945 -15.763 1.00 96.75 361 GLY A C 1
ATOM 2652 O O . GLY A 1 361 ? 3.254 3.258 -16.283 1.00 96.75 361 GLY A O 1
ATOM 2653 N N . THR A 1 362 ? 2.364 5.271 -15.851 1.00 96.94 362 THR A N 1
ATOM 2654 C CA . THR A 1 362 ? 3.388 6.046 -16.568 1.00 96.94 362 THR A CA 1
ATOM 2655 C C . THR A 1 362 ? 4.535 6.413 -15.629 1.00 96.94 362 THR A C 1
ATOM 2657 O O . THR A 1 362 ? 4.280 6.824 -14.501 1.00 96.94 362 THR A O 1
ATOM 2660 N N . VAL A 1 363 ? 5.784 6.322 -16.097 1.00 96.62 363 VAL A N 1
ATOM 2661 C CA . VAL A 1 363 ? 6.980 6.751 -15.349 1.00 96.62 363 VAL A CA 1
ATOM 2662 C C . VAL A 1 363 ? 7.691 7.871 -16.120 1.00 96.62 363 VAL A C 1
ATOM 2664 O O . VAL A 1 363 ? 7.992 7.727 -17.303 1.00 96.62 363 VAL A O 1
ATOM 2667 N N . GLN A 1 364 ? 7.961 9.018 -15.503 1.00 95.31 364 GLN A N 1
ATOM 2668 C CA . GLN A 1 364 ? 8.544 10.155 -16.226 1.00 95.31 364 GLN A CA 1
ATOM 2669 C C . GLN A 1 364 ? 9.464 11.026 -15.365 1.00 95.31 364 GLN A C 1
ATOM 2671 O O . GLN A 1 364 ? 9.233 11.228 -14.175 1.00 95.31 364 GLN A O 1
ATOM 2676 N N . GLY A 1 365 ? 10.512 11.557 -15.994 1.00 94.75 365 GLY A N 1
ATOM 2677 C CA . GLY A 1 365 ? 11.366 12.611 -15.445 1.00 94.75 365 GLY A CA 1
ATOM 2678 C C . GLY A 1 365 ? 10.906 13.993 -15.915 1.00 94.75 365 GLY A C 1
ATOM 2679 O O . GLY A 1 365 ? 10.273 14.108 -16.967 1.00 94.75 365 GLY A O 1
ATOM 2680 N N . ARG A 1 366 ? 11.212 15.044 -15.148 1.00 93.81 366 ARG A N 1
ATOM 2681 C CA . ARG A 1 366 ? 10.793 16.426 -15.452 1.00 93.81 366 ARG A CA 1
ATOM 2682 C C . ARG A 1 366 ? 11.877 17.289 -16.090 1.00 93.81 366 ARG A C 1
ATOM 2684 O O . ARG A 1 366 ? 11.539 18.244 -16.785 1.00 93.81 366 ARG A O 1
ATOM 2691 N N . GLN A 1 367 ? 13.151 16.995 -15.849 1.00 87.69 367 GLN A N 1
ATOM 2692 C CA . GLN A 1 367 ? 14.278 17.841 -16.260 1.00 87.69 367 GLN A CA 1
ATOM 2693 C C . GLN A 1 367 ? 15.182 17.197 -17.321 1.00 87.69 367 GLN A C 1
ATOM 2695 O O . GLN A 1 367 ? 15.921 17.912 -17.998 1.00 87.69 367 GLN A O 1
ATOM 2700 N N . GLY A 1 368 ? 15.095 15.880 -17.517 1.00 80.69 368 GLY A N 1
ATOM 2701 C CA . GLY A 1 368 ? 15.990 15.124 -18.387 1.00 80.69 368 GLY A CA 1
ATOM 2702 C C . GLY A 1 368 ? 17.267 14.701 -17.652 1.00 80.69 368 GLY A C 1
ATOM 2703 O O . GLY A 1 368 ? 17.850 15.460 -16.882 1.00 80.69 368 GLY A O 1
ATOM 2704 N N . GLY A 1 369 ? 17.721 13.471 -17.910 1.00 84.44 369 GLY A N 1
ATOM 2705 C CA . GLY A 1 369 ? 18.871 12.864 -17.227 1.00 84.44 369 GLY A CA 1
ATOM 2706 C C . GLY A 1 369 ? 18.508 12.026 -15.997 1.00 84.44 369 GLY A C 1
ATOM 2707 O O . GLY A 1 369 ? 19.398 11.418 -15.405 1.00 84.44 369 GLY A O 1
ATOM 2708 N N . GLU A 1 370 ? 17.226 11.952 -15.632 1.00 92.06 370 GLU A N 1
ATOM 2709 C CA . GLU A 1 370 ? 16.736 11.027 -14.609 1.00 92.06 370 GLU A CA 1
ATOM 2710 C C . GLU A 1 370 ? 16.848 9.566 -15.059 1.00 92.06 370 GLU A C 1
ATOM 2712 O O . GLU A 1 370 ? 16.767 9.244 -16.249 1.00 92.06 370 GLU A O 1
ATOM 2717 N N . VAL A 1 371 ? 17.003 8.664 -14.090 1.00 92.62 371 VAL A N 1
ATOM 2718 C CA . VAL A 1 371 ? 17.059 7.221 -14.348 1.00 92.62 371 VAL A CA 1
ATOM 2719 C C . VAL A 1 371 ? 15.671 6.632 -14.128 1.00 92.62 371 VAL A C 1
ATOM 2721 O O . VAL A 1 371 ? 15.151 6.630 -13.011 1.00 92.62 371 VAL A O 1
ATOM 2724 N N . LEU A 1 372 ? 15.068 6.136 -15.204 1.00 93.06 372 LEU A N 1
ATOM 2725 C CA . LEU A 1 372 ? 13.705 5.613 -15.207 1.00 93.06 372 LEU A CA 1
ATOM 2726 C C . LEU A 1 372 ? 13.712 4.109 -15.483 1.00 93.06 372 LEU A C 1
ATOM 2728 O O . LEU A 1 372 ? 14.459 3.639 -16.343 1.00 93.06 372 LEU A O 1
ATOM 2732 N N . GLY A 1 373 ? 12.850 3.369 -14.791 1.00 93.31 373 GLY A N 1
ATOM 2733 C CA . GLY A 1 373 ? 12.612 1.951 -15.051 1.00 93.31 373 GLY A CA 1
ATOM 2734 C C . GLY A 1 373 ? 11.131 1.597 -15.001 1.00 93.31 373 GLY A C 1
ATOM 2735 O O . GLY A 1 373 ? 10.373 2.153 -14.204 1.00 93.31 373 GLY A O 1
ATOM 2736 N N . ALA A 1 374 ? 10.706 0.657 -15.847 1.00 94.50 374 ALA A N 1
ATOM 2737 C CA . ALA A 1 374 ? 9.297 0.278 -15.918 1.00 94.50 374 ALA A CA 1
ATOM 2738 C C . ALA A 1 374 ? 8.877 -0.464 -14.645 1.00 94.50 374 ALA A C 1
ATOM 2740 O O . ALA A 1 374 ? 7.813 -0.181 -14.101 1.00 94.50 374 ALA A O 1
ATOM 2741 N N . ILE A 1 375 ? 9.735 -1.340 -14.117 1.00 95.44 375 ILE A N 1
ATOM 2742 C CA . ILE A 1 375 ? 9.580 -1.907 -12.772 1.00 95.44 375 ILE A CA 1
ATOM 2743 C C . ILE A 1 375 ? 10.440 -1.153 -11.760 1.00 95.44 375 ILE A C 1
ATOM 2745 O O . ILE A 1 375 ? 9.929 -0.691 -10.737 1.00 95.44 375 ILE A O 1
ATOM 2749 N N . THR A 1 376 ? 11.732 -0.997 -12.045 1.00 94.44 376 THR A N 1
ATOM 2750 C CA . THR A 1 376 ? 12.671 -0.318 -11.148 1.00 94.44 376 THR A CA 1
ATOM 2751 C C . THR A 1 376 ? 13.817 0.352 -11.892 1.00 94.44 376 THR A C 1
ATOM 2753 O O . THR A 1 376 ? 14.281 -0.167 -12.905 1.00 94.44 376 THR A O 1
ATOM 2756 N N . SER A 1 377 ? 14.272 1.510 -11.400 1.00 91.69 377 SER A N 1
ATOM 2757 C CA . SER A 1 377 ? 15.414 2.233 -11.987 1.00 91.69 377 SER A CA 1
ATOM 2758 C C . SER A 1 377 ? 16.773 1.600 -11.651 1.00 91.69 377 SER A C 1
ATOM 2760 O O . SER A 1 377 ? 17.794 1.935 -12.251 1.00 91.69 377 SER A O 1
ATOM 2762 N N . SER A 1 378 ? 16.783 0.697 -10.674 1.00 87.25 378 SER A N 1
ATOM 2763 C CA . SER A 1 378 ? 17.967 0.046 -10.129 1.00 87.25 378 SER A CA 1
ATOM 2764 C C . SER A 1 378 ? 18.288 -1.249 -10.849 1.00 87.25 378 SER A C 1
ATOM 2766 O O . SER A 1 378 ? 17.385 -2.012 -11.151 1.00 87.25 378 SER A O 1
ATOM 2768 N N . SER A 1 379 ? 19.560 -1.559 -11.088 1.00 77.56 379 SER A N 1
ATOM 2769 C CA . SER A 1 379 ? 19.937 -2.855 -11.674 1.00 77.56 379 SER A CA 1
ATOM 2770 C C . SER A 1 379 ? 19.891 -3.973 -10.629 1.00 77.56 379 SER A C 1
ATOM 2772 O O . SER A 1 379 ? 20.288 -3.762 -9.485 1.00 77.56 379 SER A O 1
ATOM 2774 N N . ALA A 1 380 ? 19.466 -5.179 -11.020 1.00 69.00 380 ALA A N 1
ATOM 2775 C CA . ALA A 1 380 ? 19.575 -6.355 -10.162 1.00 69.00 380 ALA A CA 1
ATOM 2776 C C . ALA A 1 380 ? 21.063 -6.717 -10.030 1.00 69.00 380 ALA A C 1
ATOM 2778 O O . ALA A 1 380 ? 21.660 -7.306 -10.930 1.00 69.00 380 ALA A O 1
ATOM 2779 N N . SER A 1 381 ? 21.693 -6.281 -8.941 1.00 68.31 381 SER A N 1
ATOM 2780 C CA . SER A 1 381 ? 23.100 -6.552 -8.643 1.00 68.31 381 SER A CA 1
ATOM 2781 C C . SER A 1 381 ? 23.237 -7.233 -7.282 1.00 68.31 381 SER A C 1
ATOM 2783 O O . SER A 1 381 ? 22.349 -7.136 -6.431 1.00 68.31 381 SER A O 1
ATOM 2785 N N . GLY A 1 382 ? 24.330 -7.975 -7.089 1.00 75.81 382 GLY A N 1
ATOM 2786 C CA . GLY A 1 382 ? 24.556 -8.725 -5.853 1.00 75.81 382 GLY A CA 1
ATOM 2787 C C . GLY A 1 382 ? 23.539 -9.853 -5.663 1.00 75.81 382 GLY A C 1
ATOM 2788 O O . GLY A 1 382 ? 23.455 -10.745 -6.508 1.00 75.81 382 GLY A O 1
ATOM 2789 N N . SER A 1 383 ? 22.789 -9.819 -4.556 1.00 83.50 383 SER A N 1
ATOM 2790 C CA . SER A 1 383 ? 21.763 -10.824 -4.226 1.00 83.50 383 SER A CA 1
ATOM 2791 C C . SER A 1 383 ? 20.344 -10.360 -4.569 1.00 83.50 383 SER A C 1
ATOM 2793 O O . SER A 1 383 ? 19.378 -11.025 -4.184 1.00 83.50 383 SER A O 1
ATOM 2795 N N . SER A 1 384 ? 20.204 -9.225 -5.262 1.00 89.69 384 SER A N 1
ATOM 2796 C CA . SER A 1 384 ? 18.904 -8.710 -5.691 1.00 89.69 384 SER A CA 1
ATOM 2797 C C . SER A 1 384 ? 18.284 -9.592 -6.772 1.00 89.69 384 SER A C 1
ATOM 2799 O O . SER A 1 384 ? 18.966 -10.006 -7.711 1.00 89.69 384 SER A O 1
ATOM 2801 N N . VAL A 1 385 ? 16.980 -9.850 -6.676 1.00 90.12 385 VAL A N 1
ATOM 2802 C CA . VAL A 1 385 ? 16.245 -10.685 -7.631 1.00 90.12 385 VAL A CA 1
ATOM 2803 C C . VAL A 1 385 ? 15.059 -9.924 -8.203 1.00 90.12 385 VAL A C 1
ATOM 2805 O O . VAL A 1 385 ? 14.143 -9.550 -7.474 1.00 90.12 385 VAL A O 1
ATOM 2808 N N . MET A 1 386 ? 15.009 -9.798 -9.528 1.00 91.31 386 MET A N 1
ATOM 2809 C CA . MET A 1 386 ? 13.798 -9.403 -10.242 1.00 91.31 386 MET A CA 1
ATOM 2810 C C . MET A 1 386 ? 13.331 -10.545 -11.138 1.00 91.31 386 MET A C 1
ATOM 2812 O O . MET A 1 386 ? 14.119 -11.092 -11.906 1.00 91.31 386 MET A O 1
ATOM 2816 N N . ALA A 1 387 ? 12.068 -10.955 -11.015 1.00 91.94 387 ALA A N 1
ATOM 2817 C CA . ALA A 1 387 ? 11.568 -12.103 -11.765 1.00 91.94 387 ALA A CA 1
ATOM 2818 C C . ALA A 1 387 ? 10.076 -12.018 -12.080 1.00 91.94 387 ALA A C 1
ATOM 2820 O O . ALA A 1 387 ? 9.267 -11.591 -11.256 1.00 91.94 387 ALA A O 1
ATOM 2821 N N . SER A 1 388 ? 9.697 -12.542 -13.249 1.00 92.88 388 SER A N 1
ATOM 2822 C CA . SER A 1 388 ? 8.293 -12.668 -13.664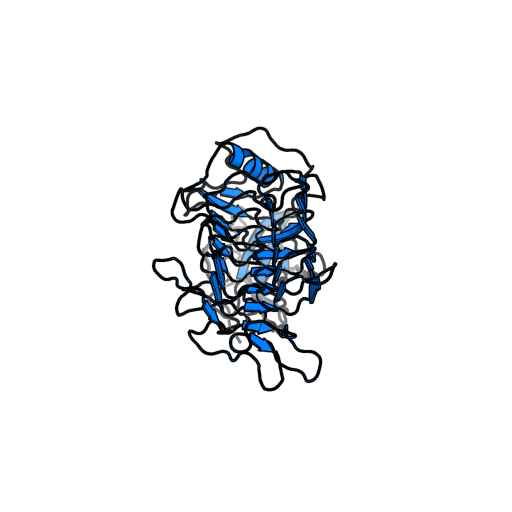 1.00 92.88 388 SER A CA 1
ATOM 2823 C C . SER A 1 388 ? 7.534 -11.337 -13.580 1.00 92.88 388 SER A C 1
ATOM 2825 O O . SER A 1 388 ? 6.402 -11.316 -13.103 1.00 92.88 388 SER A O 1
ATOM 2827 N N . CYS A 1 389 ? 8.166 -10.225 -13.962 1.00 95.62 389 CYS A N 1
ATOM 2828 C CA . CYS A 1 389 ? 7.539 -8.909 -13.904 1.00 95.62 389 CYS A CA 1
ATOM 2829 C C . CYS A 1 389 ? 7.013 -8.488 -15.276 1.00 95.62 389 CYS A C 1
ATOM 2831 O O . CYS A 1 389 ? 7.650 -8.758 -16.294 1.00 95.62 389 CYS A O 1
ATOM 2833 N N . TYR A 1 390 ? 5.858 -7.824 -15.292 1.00 96.44 390 TYR A N 1
ATOM 2834 C CA . TYR A 1 390 ? 5.180 -7.426 -16.524 1.00 96.44 390 TYR A CA 1
ATOM 2835 C C . TYR A 1 390 ? 4.986 -5.915 -16.615 1.00 96.44 390 TYR A C 1
ATOM 2837 O O . TYR A 1 390 ? 4.794 -5.235 -15.610 1.00 96.44 390 TYR A O 1
ATOM 2845 N N . VAL A 1 391 ? 5.045 -5.366 -17.822 1.00 95.69 391 VAL A N 1
ATOM 2846 C CA . VAL A 1 391 ? 4.961 -3.919 -18.043 1.00 95.69 391 VAL A CA 1
ATOM 2847 C C . VAL A 1 391 ? 4.105 -3.593 -19.260 1.00 95.69 391 VAL A C 1
ATOM 2849 O O . VAL A 1 391 ? 4.006 -4.392 -20.190 1.00 95.69 391 VAL A O 1
ATOM 2852 N N . ARG A 1 392 ? 3.497 -2.404 -19.279 1.00 93.38 392 ARG A N 1
ATOM 2853 C CA . ARG A 1 392 ? 2.854 -1.869 -20.493 1.00 93.38 392 ARG A CA 1
ATOM 2854 C C . ARG A 1 392 ? 3.884 -1.525 -21.572 1.00 93.38 392 ARG A C 1
ATOM 2856 O O . ARG A 1 392 ? 3.645 -1.749 -22.751 1.00 93.38 392 ARG A O 1
ATOM 2863 N N . GLU A 1 393 ? 5.020 -0.973 -21.161 1.00 90.38 393 GLU A N 1
ATOM 2864 C CA . GLU A 1 393 ? 6.128 -0.574 -22.029 1.00 90.38 393 GLU A CA 1
ATOM 2865 C C . GLU A 1 393 ? 7.453 -0.639 -21.256 1.00 90.38 393 GLU A C 1
ATOM 2867 O O . GLU A 1 393 ? 7.459 -0.519 -20.030 1.00 90.38 393 GLU A O 1
ATOM 2872 N N . LYS A 1 394 ? 8.571 -0.850 -21.962 1.00 88.00 394 LYS A N 1
ATOM 2873 C CA . LYS A 1 394 ? 9.918 -0.925 -21.369 1.00 88.00 394 LYS A CA 1
ATOM 2874 C C . LYS A 1 394 ? 10.646 0.414 -21.464 1.00 88.00 394 LYS A C 1
ATOM 2876 O O . LYS A 1 394 ? 10.517 1.116 -22.466 1.00 88.00 394 LYS A O 1
ATOM 2881 N N . TYR A 1 395 ? 11.516 0.692 -20.492 1.00 81.06 395 TYR A N 1
ATOM 2882 C CA . TYR A 1 395 ? 12.550 1.727 -20.618 1.00 81.06 395 TYR A CA 1
ATOM 2883 C C . TYR A 1 395 ? 13.839 1.076 -21.121 1.00 81.06 395 TYR A C 1
ATOM 2885 O O . TYR A 1 395 ? 14.271 0.048 -20.612 1.00 81.06 395 TYR A O 1
ATOM 2893 N N . ALA A 1 396 ? 14.462 1.659 -22.144 1.00 58.53 396 ALA A N 1
ATOM 2894 C CA . ALA A 1 396 ? 15.501 1.008 -22.948 1.00 58.53 396 ALA A CA 1
ATOM 2895 C C . ALA A 1 396 ? 16.869 0.798 -22.254 1.00 58.53 396 ALA A C 1
ATOM 2897 O O . ALA A 1 396 ? 17.852 0.534 -22.941 1.00 58.53 396 ALA A O 1
ATOM 2898 N N . ILE A 1 397 ? 16.978 0.951 -20.929 1.00 55.66 397 ILE A N 1
ATOM 2899 C CA . ILE A 1 397 ? 18.281 1.129 -20.262 1.00 55.66 397 ILE A CA 1
ATOM 2900 C C . ILE A 1 397 ? 18.562 0.095 -19.147 1.00 55.66 397 ILE A C 1
ATOM 2902 O O . ILE A 1 397 ? 19.728 -0.125 -18.832 1.00 55.66 397 ILE A O 1
ATOM 2906 N N . ALA A 1 398 ? 17.567 -0.633 -18.620 1.00 57.12 398 ALA A N 1
ATOM 2907 C CA . ALA A 1 398 ? 17.789 -1.715 -17.646 1.00 57.12 398 ALA A CA 1
ATOM 2908 C C . ALA A 1 398 ? 16.729 -2.829 -17.768 1.00 57.12 398 ALA A C 1
ATOM 2910 O O . ALA A 1 398 ? 15.610 -2.562 -18.192 1.00 57.12 398 ALA A O 1
ATOM 2911 N N . HIS A 1 399 ? 17.086 -4.065 -17.387 1.00 69.69 399 HIS A N 1
ATOM 2912 C CA . HIS A 1 399 ? 16.178 -5.224 -17.242 1.00 69.69 399 HIS A CA 1
ATOM 2913 C C . HIS A 1 399 ? 15.522 -5.791 -18.507 1.00 69.69 399 HIS A C 1
ATOM 2915 O O . HIS A 1 399 ? 14.348 -6.169 -18.522 1.00 69.69 399 HIS A O 1
ATOM 2921 N N . ALA A 1 400 ? 16.287 -5.903 -19.594 1.00 63.84 400 ALA A N 1
ATOM 2922 C CA . ALA A 1 400 ? 15.773 -6.460 -20.845 1.00 63.84 400 ALA A CA 1
ATOM 2923 C C . ALA A 1 400 ? 15.200 -7.888 -20.696 1.00 63.84 400 ALA A C 1
ATOM 2925 O O . ALA A 1 400 ? 14.280 -8.233 -21.443 1.00 63.84 400 ALA A O 1
ATOM 2926 N N . THR A 1 401 ? 15.714 -8.685 -19.750 1.00 75.00 401 THR A N 1
ATOM 2927 C CA . THR A 1 401 ? 15.382 -10.108 -19.555 1.00 75.00 401 THR A CA 1
ATOM 2928 C C . THR A 1 401 ? 14.356 -10.385 -18.456 1.00 75.00 401 THR A C 1
ATOM 2930 O O . THR A 1 401 ? 13.653 -11.389 -18.514 1.00 75.00 401 THR A O 1
ATOM 2933 N N . GLU A 1 402 ? 14.264 -9.519 -17.455 1.00 83.56 402 GLU A N 1
ATOM 2934 C CA . GLU A 1 402 ? 13.456 -9.701 -16.249 1.00 83.56 402 GLU A CA 1
ATOM 2935 C C . GLU A 1 402 ? 12.046 -9.108 -16.401 1.00 83.56 402 GLU A C 1
ATOM 2937 O O . GLU A 1 402 ? 11.118 -9.507 -15.690 1.00 83.56 402 GLU A O 1
ATOM 2942 N N . GLU A 1 403 ? 11.887 -8.169 -17.340 1.00 90.12 403 GLU A N 1
ATOM 2943 C CA . GLU A 1 403 ? 10.620 -7.536 -17.700 1.00 90.12 403 GLU A CA 1
ATOM 2944 C C . GLU A 1 403 ? 10.010 -8.179 -18.953 1.00 90.12 403 GLU A C 1
ATOM 2946 O O . GLU A 1 403 ? 10.682 -8.383 -19.969 1.00 90.12 403 GLU A O 1
ATOM 2951 N N . THR A 1 404 ? 8.704 -8.421 -18.925 1.00 93.62 404 THR A N 1
ATOM 2952 C CA . THR A 1 404 ? 7.914 -8.878 -20.077 1.00 93.62 404 THR A CA 1
ATOM 2953 C C . THR A 1 404 ? 6.881 -7.814 -20.432 1.00 93.62 404 THR A C 1
ATOM 2955 O O . THR A 1 404 ? 6.157 -7.340 -19.562 1.00 93.62 404 THR A O 1
ATOM 2958 N N . VAL A 1 405 ? 6.813 -7.390 -21.695 1.00 93.94 405 VAL A N 1
ATOM 2959 C CA . VAL A 1 405 ? 5.736 -6.482 -22.123 1.00 93.94 405 VAL A CA 1
ATOM 2960 C C . VAL A 1 405 ? 4.463 -7.303 -22.270 1.00 93.94 405 VAL A C 1
ATOM 2962 O O . VAL A 1 405 ? 4.500 -8.337 -22.931 1.00 93.94 405 VAL A O 1
ATOM 2965 N N . PHE A 1 406 ? 3.353 -6.850 -21.688 1.00 94.06 406 PHE A N 1
ATOM 2966 C CA . PHE A 1 406 ? 2.059 -7.491 -21.919 1.00 94.06 406 PHE A CA 1
ATOM 2967 C C . PHE A 1 406 ? 1.724 -7.501 -23.417 1.00 94.06 406 PHE A C 1
ATOM 2969 O O . PHE A 1 406 ? 1.695 -6.451 -24.062 1.00 94.06 406 PHE A O 1
ATOM 2976 N N . GLY A 1 407 ? 1.435 -8.680 -23.964 1.00 91.62 407 GLY A N 1
ATOM 2977 C CA . GLY A 1 407 ? 1.121 -8.849 -25.381 1.00 91.62 407 GLY A CA 1
ATOM 2978 C C . GLY A 1 407 ? 0.312 -10.109 -25.668 1.00 91.62 407 GLY A C 1
ATOM 2979 O O . GLY A 1 407 ? 0.119 -10.952 -24.797 1.00 91.62 407 GLY A O 1
ATOM 2980 N N . SER A 1 408 ? -0.136 -10.268 -26.917 1.00 87.81 408 SER A N 1
ATOM 2981 C CA . SER A 1 408 ? -0.896 -11.452 -27.357 1.00 87.81 408 SER A CA 1
ATOM 2982 C C . SER A 1 408 ? -0.156 -12.775 -27.157 1.00 87.81 408 SER A C 1
ATOM 2984 O O . SER A 1 408 ? -0.794 -13.807 -26.976 1.00 87.81 408 SER A O 1
ATOM 2986 N N . SER A 1 409 ? 1.176 -12.753 -27.239 1.00 88.19 409 SER A N 1
ATOM 2987 C CA . SER A 1 409 ? 2.062 -13.906 -27.034 1.00 88.19 409 SER A CA 1
ATOM 2988 C C . SER A 1 409 ? 2.660 -13.970 -25.631 1.00 88.19 409 SER A C 1
ATOM 2990 O O . SER A 1 409 ? 3.143 -15.022 -25.227 1.00 88.19 409 SER A O 1
ATOM 2992 N N . ASP A 1 410 ? 2.622 -12.857 -24.903 1.00 91.44 410 ASP A N 1
ATOM 2993 C CA . ASP A 1 410 ? 3.432 -12.605 -23.717 1.00 91.44 410 ASP A CA 1
ATOM 2994 C C . ASP A 1 410 ? 2.512 -12.139 -22.585 1.00 91.44 410 ASP A C 1
ATOM 2996 O O . ASP A 1 410 ? 2.450 -10.966 -22.209 1.00 91.44 410 ASP A O 1
ATOM 3000 N N . TRP A 1 411 ? 1.730 -13.094 -22.088 1.00 93.75 411 TRP A N 1
ATOM 3001 C CA . TRP A 1 411 ? 0.768 -12.922 -21.005 1.00 93.75 411 TRP A CA 1
ATOM 3002 C C . TRP A 1 411 ? 1.090 -13.908 -19.875 1.00 93.75 411 TRP A C 1
ATOM 3004 O O . TRP A 1 411 ? 1.464 -15.048 -20.171 1.00 93.75 411 TRP A O 1
ATOM 3014 N N . PRO A 1 412 ? 0.951 -13.531 -18.590 1.00 94.19 412 PRO A N 1
ATOM 3015 C CA . PRO A 1 412 ? 1.208 -14.461 -17.501 1.00 94.19 412 PRO A CA 1
ATOM 3016 C C . PRO A 1 412 ? 0.270 -15.668 -17.584 1.00 94.19 412 PRO A C 1
ATOM 3018 O O . PRO A 1 412 ? -0.938 -15.543 -17.785 1.00 94.19 412 PRO A O 1
ATOM 3021 N N . THR A 1 413 ? 0.835 -16.858 -17.404 1.00 92.44 413 THR A N 1
ATOM 3022 C CA . THR A 1 413 ? 0.088 -18.118 -17.394 1.00 92.44 413 THR A CA 1
ATOM 3023 C C . THR A 1 413 ? -0.132 -18.590 -15.965 1.00 92.44 413 THR A C 1
ATOM 3025 O O . THR A 1 413 ? 0.833 -18.719 -15.207 1.00 92.44 413 THR A O 1
ATOM 3028 N N . SER A 1 414 ? -1.374 -18.927 -15.611 1.00 93.75 414 SER A N 1
ATOM 3029 C CA . SER A 1 414 ? -1.680 -19.471 -14.283 1.00 93.75 414 SER A CA 1
ATOM 3030 C C . SER A 1 414 ? -1.103 -20.879 -14.162 1.00 93.75 414 SER A C 1
ATOM 3032 O O . SER A 1 414 ? -1.587 -21.822 -14.785 1.00 93.75 414 SER A O 1
ATOM 3034 N N . THR A 1 415 ? -0.028 -21.012 -13.387 1.00 91.75 415 THR A N 1
ATOM 3035 C CA . THR A 1 415 ? 0.621 -22.293 -13.083 1.00 91.75 415 THR A CA 1
ATOM 3036 C C . THR A 1 415 ? 0.728 -22.442 -11.578 1.00 91.75 415 THR A C 1
ATOM 3038 O O . THR A 1 415 ? 1.198 -21.527 -10.898 1.00 91.75 415 THR A O 1
ATOM 3041 N N . ASN A 1 416 ? 0.303 -23.593 -11.056 1.00 88.25 416 ASN A N 1
ATOM 3042 C CA . ASN A 1 416 ? 0.310 -23.844 -9.620 1.00 88.25 416 ASN A CA 1
ATOM 3043 C C . ASN A 1 416 ? 1.721 -23.688 -9.030 1.00 88.25 416 ASN A C 1
ATOM 3045 O O . ASN A 1 416 ? 2.715 -24.020 -9.677 1.00 88.25 416 ASN A O 1
ATOM 3049 N N . ASN A 1 417 ? 1.799 -23.178 -7.804 1.00 85.44 417 ASN A N 1
ATOM 3050 C CA . ASN A 1 417 ? 3.039 -22.873 -7.086 1.00 85.44 417 ASN A CA 1
ATOM 3051 C C . ASN A 1 417 ? 3.935 -21.781 -7.710 1.00 85.44 417 ASN A C 1
ATOM 3053 O O . ASN A 1 417 ? 5.101 -21.653 -7.330 1.00 85.44 417 ASN A O 1
ATOM 3057 N N . THR A 1 418 ? 3.417 -20.964 -8.633 1.00 90.69 418 THR A N 1
ATOM 3058 C CA . THR A 1 418 ? 4.143 -19.812 -9.203 1.00 90.69 418 THR A CA 1
ATOM 3059 C C . THR A 1 418 ? 3.546 -18.486 -8.744 1.00 90.69 418 THR A C 1
ATOM 3061 O O . THR A 1 418 ? 2.390 -18.432 -8.341 1.00 90.69 418 THR A O 1
ATOM 3064 N N . VAL A 1 419 ? 4.319 -17.397 -8.829 1.00 92.12 419 VAL A N 1
ATOM 3065 C CA . VAL A 1 419 ? 3.883 -16.046 -8.410 1.00 92.12 419 VAL A CA 1
ATOM 3066 C C . VAL A 1 419 ? 2.694 -15.493 -9.208 1.00 92.12 419 VAL A C 1
ATOM 3068 O O . VAL A 1 419 ? 2.098 -14.508 -8.786 1.00 92.12 419 VAL A O 1
ATOM 3071 N N . TRP A 1 420 ? 2.355 -16.124 -10.336 1.00 94.31 420 TRP A N 1
ATOM 3072 C CA . TRP A 1 420 ? 1.204 -15.806 -11.184 1.00 94.31 420 TRP A CA 1
ATOM 3073 C C . TRP A 1 420 ? 0.093 -16.859 -11.092 1.00 94.31 420 TRP A C 1
ATOM 3075 O O . TRP A 1 420 ? -0.780 -16.905 -11.953 1.00 94.31 420 TRP A O 1
ATOM 3085 N N . TYR A 1 421 ? 0.097 -17.719 -10.070 1.00 92.62 421 TYR A N 1
ATOM 3086 C CA . TYR A 1 421 ? -1.050 -18.584 -9.822 1.00 92.62 421 TYR A CA 1
ATOM 3087 C C . TYR A 1 421 ? -2.293 -17.732 -9.537 1.00 92.62 421 TYR A C 1
ATOM 3089 O O . TYR A 1 421 ? -2.293 -16.886 -8.639 1.00 92.62 421 TYR A O 1
ATOM 3097 N N . ALA A 1 422 ? -3.340 -17.956 -10.325 1.00 91.25 422 ALA A N 1
ATOM 3098 C CA . ALA A 1 422 ? -4.624 -17.293 -10.184 1.00 91.25 422 ALA A CA 1
ATOM 3099 C C . ALA A 1 422 ? -5.736 -18.321 -10.026 1.00 91.25 422 ALA A C 1
ATOM 3101 O O . ALA A 1 422 ? -5.843 -19.260 -10.820 1.00 91.25 422 ALA A O 1
ATOM 3102 N N . ASP A 1 423 ? -6.558 -18.094 -9.011 1.00 82.25 423 ASP A N 1
ATOM 3103 C CA . ASP A 1 423 ? -7.675 -18.939 -8.628 1.00 82.25 423 ASP A CA 1
ATOM 3104 C C . ASP A 1 423 ? -8.755 -18.041 -7.996 1.00 82.25 423 ASP A C 1
ATOM 3106 O O . ASP A 1 423 ? -8.445 -17.302 -7.057 1.00 82.25 423 ASP A O 1
ATOM 3110 N N . PRO A 1 424 ? -10.012 -18.068 -8.479 1.00 79.19 424 PRO A N 1
ATOM 3111 C CA . PRO A 1 424 ? -11.104 -17.288 -7.894 1.00 79.19 424 PRO A CA 1
ATOM 3112 C C . PRO A 1 424 ? -11.388 -17.605 -6.419 1.00 79.19 424 PRO A C 1
ATOM 3114 O O . PRO A 1 424 ? -12.032 -16.806 -5.745 1.00 79.19 424 PRO A O 1
ATOM 3117 N N . SER A 1 425 ? -10.940 -18.765 -5.930 1.00 83.44 425 SER A N 1
ATOM 3118 C CA . SER A 1 425 ? -11.070 -19.199 -4.534 1.00 83.44 425 SER A CA 1
ATOM 3119 C C . SER A 1 425 ? -9.904 -18.758 -3.640 1.00 83.44 425 SER A C 1
ATOM 3121 O O . SER A 1 425 ? -9.901 -19.059 -2.446 1.00 83.44 425 SER A O 1
ATOM 3123 N N . ASN A 1 426 ? -8.914 -18.045 -4.194 1.00 83.88 426 ASN A N 1
ATOM 3124 C CA . ASN A 1 426 ? -7.798 -17.509 -3.425 1.00 83.88 426 ASN A CA 1
ATOM 3125 C C . ASN A 1 426 ? -8.292 -16.587 -2.301 1.00 83.88 426 ASN A C 1
ATOM 3127 O O . ASN A 1 426 ? -9.026 -15.630 -2.523 1.00 83.88 426 ASN A O 1
ATOM 3131 N N . ASP A 1 427 ? -7.818 -16.870 -1.094 1.00 80.56 427 ASP A N 1
ATOM 3132 C CA . ASP A 1 427 ? -8.131 -16.170 0.157 1.00 80.56 427 ASP A CA 1
ATOM 3133 C C . ASP A 1 427 ? -7.017 -15.189 0.569 1.00 80.56 427 ASP A C 1
ATOM 3135 O O . ASP A 1 427 ? -6.970 -14.729 1.708 1.00 80.56 427 ASP A O 1
ATOM 3139 N N . GLY A 1 428 ? -6.053 -14.943 -0.325 1.00 79.62 428 GLY A N 1
ATOM 3140 C CA . GLY A 1 428 ? -4.896 -14.091 -0.063 1.00 79.62 428 GLY A CA 1
ATOM 3141 C C . GLY A 1 428 ? -3.821 -14.668 0.833 1.00 79.62 428 GLY A C 1
ATOM 3142 O O . GLY A 1 428 ? -2.793 -14.019 1.046 1.00 79.62 428 GLY A O 1
ATOM 3143 N N . THR A 1 429 ? -4.029 -15.866 1.374 1.00 78.94 429 THR A N 1
ATOM 3144 C CA . THR A 1 429 ? -3.047 -16.494 2.253 1.00 78.94 429 THR A CA 1
ATOM 3145 C C . THR A 1 429 ? -1.865 -17.001 1.442 1.00 78.94 429 THR A C 1
ATOM 3147 O O . THR A 1 429 ? -2.009 -17.566 0.362 1.00 78.94 429 THR A O 1
ATOM 3150 N N . TYR A 1 430 ? -0.662 -16.829 1.971 1.00 78.88 430 TYR A N 1
ATOM 3151 C CA . TYR A 1 430 ? 0.534 -17.397 1.372 1.00 78.88 430 TYR A CA 1
ATOM 3152 C C . TYR A 1 430 ? 1.326 -18.147 2.430 1.00 78.88 430 TYR A C 1
ATOM 3154 O O . TYR A 1 430 ? 1.428 -17.728 3.584 1.00 78.88 430 TYR A O 1
ATOM 3162 N N . THR A 1 431 ? 1.914 -19.271 2.033 1.00 80.12 431 THR A N 1
ATOM 3163 C CA . THR A 1 431 ? 2.960 -19.899 2.838 1.00 80.12 431 THR A CA 1
ATOM 3164 C C . THR A 1 431 ? 4.223 -19.061 2.735 1.00 80.12 431 THR A C 1
ATOM 3166 O O . THR A 1 431 ? 4.525 -18.525 1.671 1.00 80.12 431 THR A O 1
ATOM 3169 N N . ALA A 1 432 ? 4.949 -18.924 3.840 1.00 82.75 432 ALA A N 1
ATOM 3170 C CA . ALA A 1 432 ? 6.188 -18.168 3.892 1.00 82.75 432 ALA A CA 1
ATOM 3171 C C . ALA A 1 432 ? 7.328 -19.024 4.449 1.00 82.75 432 ALA A C 1
ATOM 3173 O O . ALA A 1 432 ? 7.111 -19.891 5.298 1.00 82.75 432 ALA A O 1
ATOM 3174 N N . GLY A 1 433 ? 8.543 -18.781 3.961 1.00 79.62 433 GLY A N 1
ATOM 3175 C CA . GLY A 1 433 ? 9.767 -19.325 4.541 1.00 79.62 433 GLY A CA 1
ATOM 3176 C C . GLY A 1 433 ? 10.059 -18.741 5.927 1.00 79.62 433 GLY A C 1
ATOM 3177 O O . GLY A 1 433 ? 9.356 -17.860 6.420 1.00 79.62 433 GLY A O 1
ATOM 3178 N N . SER A 1 434 ? 11.138 -19.205 6.559 1.00 75.00 434 SER A N 1
ATOM 3179 C CA . SER A 1 434 ? 11.577 -18.718 7.879 1.00 75.00 434 SER A CA 1
ATOM 3180 C C . SER A 1 434 ? 11.975 -17.237 7.899 1.00 75.00 434 SER A C 1
ATOM 3182 O O . SER A 1 434 ? 11.996 -16.616 8.954 1.00 75.00 434 SER A O 1
ATOM 3184 N N . ASP A 1 435 ? 12.298 -16.671 6.740 1.00 70.31 435 ASP A N 1
ATOM 3185 C CA . ASP A 1 435 ? 12.564 -15.247 6.519 1.00 70.31 435 ASP A CA 1
ATOM 3186 C C . ASP A 1 435 ? 11.278 -14.428 6.268 1.00 70.31 435 ASP A C 1
ATOM 3188 O O . ASP A 1 435 ? 11.327 -13.206 6.090 1.00 70.31 435 ASP A O 1
ATOM 3192 N N . GLY A 1 436 ? 10.114 -15.087 6.262 1.00 73.94 436 GLY A N 1
ATOM 3193 C CA . GLY A 1 436 ? 8.807 -14.504 5.979 1.00 73.94 436 GLY A CA 1
ATOM 3194 C C . GLY A 1 436 ? 8.566 -14.212 4.496 1.00 73.94 436 GLY A C 1
ATOM 3195 O O . GLY A 1 436 ? 7.623 -13.488 4.177 1.00 73.94 436 GLY A O 1
ATOM 3196 N N . VAL A 1 437 ? 9.423 -14.693 3.589 1.00 80.44 437 VAL A N 1
ATOM 3197 C CA . VAL A 1 437 ? 9.240 -14.535 2.140 1.00 80.44 437 VAL A CA 1
ATOM 3198 C C . VAL A 1 437 ? 8.205 -15.548 1.644 1.00 80.44 437 VAL A C 1
ATOM 3200 O O . VAL A 1 437 ? 8.314 -16.720 2.003 1.00 80.44 437 VAL A O 1
ATOM 3203 N N . PRO A 1 438 ? 7.222 -15.154 0.811 1.00 84.25 438 PRO A N 1
ATOM 3204 C CA . PRO A 1 438 ? 6.247 -16.095 0.273 1.00 84.25 438 PRO A CA 1
ATOM 3205 C C . PRO A 1 438 ? 6.905 -17.224 -0.546 1.00 84.25 438 PRO A C 1
ATOM 3207 O O . PRO A 1 438 ? 7.735 -16.972 -1.427 1.00 84.25 438 PRO A O 1
ATOM 3210 N N . THR A 1 439 ? 6.526 -18.473 -0.274 1.00 81.25 439 THR A N 1
ATOM 3211 C CA . THR A 1 439 ? 7.029 -19.691 -0.927 1.00 81.25 439 THR A CA 1
ATOM 3212 C C . THR A 1 439 ? 5.870 -20.569 -1.379 1.00 81.25 439 THR A C 1
ATOM 3214 O O . THR A 1 439 ? 4.947 -20.810 -0.614 1.00 81.25 439 THR A O 1
ATOM 3217 N N . GLY A 1 440 ? 5.920 -21.089 -2.607 1.00 68.69 440 GLY A N 1
ATOM 3218 C CA . GLY A 1 440 ? 5.175 -22.281 -3.034 1.00 68.69 440 GLY A CA 1
ATOM 3219 C C . GLY A 1 440 ? 3.645 -22.208 -3.134 1.00 68.69 440 GLY A C 1
ATOM 3220 O O . GLY A 1 440 ? 3.111 -22.975 -3.909 1.00 68.69 440 GLY A O 1
ATOM 3221 N N . ASN A 1 441 ? 2.934 -21.311 -2.447 1.00 74.31 441 ASN A N 1
ATOM 3222 C CA . ASN A 1 441 ? 1.475 -21.141 -2.550 1.00 74.31 441 ASN A CA 1
ATOM 3223 C C . ASN A 1 441 ? 1.134 -19.651 -2.668 1.00 74.31 441 ASN A C 1
ATOM 3225 O O . ASN A 1 441 ? 0.633 -19.029 -1.732 1.00 74.31 441 ASN A O 1
ATOM 3229 N N . TYR A 1 442 ? 1.484 -19.049 -3.801 1.00 83.19 442 TYR A N 1
ATOM 3230 C CA . TYR A 1 442 ? 1.246 -17.632 -4.056 1.00 83.19 442 TYR A CA 1
ATOM 3231 C C . TYR A 1 442 ? -0.231 -17.407 -4.421 1.00 83.19 442 TYR A C 1
ATOM 3233 O O . TYR A 1 442 ? -0.605 -17.524 -5.584 1.00 83.19 442 TYR A O 1
ATOM 3241 N N . LYS A 1 443 ? -1.083 -17.091 -3.440 1.00 88.88 443 LYS A N 1
ATOM 3242 C CA . LYS A 1 443 ? -2.513 -16.799 -3.663 1.00 88.88 443 LYS A CA 1
ATOM 3243 C C . LYS A 1 443 ? -2.791 -15.305 -3.860 1.00 88.88 443 LYS A C 1
ATOM 3245 O O . LYS A 1 443 ? -3.678 -14.732 -3.236 1.00 88.88 443 LYS A O 1
ATOM 3250 N N . PHE A 1 444 ? -1.986 -14.650 -4.692 1.00 91.88 444 PHE A N 1
ATOM 3251 C CA . PHE A 1 444 ? -2.054 -13.196 -4.872 1.00 91.88 444 PHE A CA 1
ATOM 3252 C C . PHE A 1 444 ? -3.173 -12.769 -5.822 1.00 91.88 444 PHE A C 1
ATOM 3254 O O . PHE A 1 444 ? -3.788 -11.724 -5.621 1.00 91.88 444 PHE A O 1
ATOM 3261 N N . TRP A 1 445 ? -3.446 -13.572 -6.851 1.00 93.25 445 TRP A N 1
ATOM 3262 C CA . TRP A 1 445 ? -4.268 -13.172 -7.991 1.00 93.25 445 TRP A CA 1
ATOM 3263 C C . TRP A 1 445 ? -5.626 -13.874 -7.990 1.00 93.25 445 TRP A C 1
ATOM 3265 O O . TRP A 1 445 ? -5.702 -15.094 -7.837 1.00 93.25 445 TRP A O 1
ATOM 3275 N N . LYS A 1 446 ? -6.697 -13.110 -8.222 1.00 91.25 446 LYS A N 1
ATOM 3276 C CA . LYS A 1 446 ? -8.047 -13.628 -8.512 1.00 91.25 446 LYS A CA 1
ATOM 3277 C C . LYS A 1 446 ? -8.139 -14.122 -9.949 1.00 91.25 446 LYS A C 1
ATOM 3279 O O . LYS A 1 446 ? -8.757 -15.136 -10.251 1.00 91.25 446 LYS A O 1
ATOM 3284 N N . SER A 1 447 ? -7.550 -13.339 -10.849 1.00 92.50 447 SER A N 1
ATOM 3285 C CA . SER A 1 447 ? -7.578 -13.554 -12.289 1.00 92.50 447 SER A CA 1
ATOM 3286 C C . SER A 1 447 ? -6.339 -12.932 -12.917 1.00 92.50 447 SER A C 1
ATOM 3288 O O . SER A 1 447 ? -5.827 -11.928 -12.421 1.00 92.50 447 SER A O 1
ATOM 3290 N N . LEU A 1 448 ? -5.875 -13.513 -14.021 1.00 93.25 448 LEU A N 1
ATOM 3291 C CA . LEU A 1 448 ? -4.785 -12.942 -14.814 1.00 93.25 448 LEU A CA 1
ATOM 3292 C C . LEU A 1 448 ? -5.283 -12.056 -15.953 1.00 93.25 448 LEU A C 1
ATOM 3294 O O . LEU A 1 448 ? -4.458 -11.502 -16.665 1.00 93.25 448 LEU A O 1
ATOM 3298 N N . GLY A 1 449 ? -6.599 -11.939 -16.139 1.00 91.25 449 GLY A N 1
ATOM 3299 C CA . GLY A 1 449 ? -7.177 -11.257 -17.291 1.00 91.25 449 GLY A CA 1
ATOM 3300 C C . GLY A 1 449 ? -6.724 -11.867 -18.624 1.00 91.25 449 GLY A C 1
ATOM 3301 O O . GLY A 1 449 ? -6.413 -13.061 -18.687 1.00 91.25 449 GLY A O 1
ATOM 3302 N N . SER A 1 450 ? -6.721 -11.075 -19.698 1.00 90.44 450 SER A N 1
ATOM 3303 C CA . SER A 1 450 ? -6.356 -11.543 -21.041 1.00 90.44 450 SER A CA 1
ATOM 3304 C C . SER A 1 450 ? -6.009 -10.413 -22.019 1.00 90.44 450 SER A C 1
ATOM 3306 O O . SER A 1 450 ? -6.408 -9.254 -21.861 1.00 90.44 450 SER A O 1
ATOM 3308 N N . TRP A 1 451 ? -5.283 -10.767 -23.084 1.00 85.00 451 TRP A N 1
ATOM 3309 C CA . TRP A 1 451 ? -5.039 -9.872 -24.211 1.00 85.00 451 TRP A CA 1
ATOM 3310 C C . TRP A 1 451 ? -6.218 -9.874 -25.197 1.00 85.00 451 TRP A C 1
ATOM 3312 O O . TRP A 1 451 ? -6.412 -10.839 -25.934 1.00 85.00 451 TRP A O 1
ATOM 3322 N N . ASN A 1 452 ? -6.941 -8.753 -25.293 1.00 81.25 452 ASN A N 1
ATOM 3323 C CA . ASN A 1 452 ? -8.134 -8.616 -26.144 1.00 81.25 452 ASN A CA 1
ATOM 3324 C C . ASN A 1 452 ? -7.911 -7.757 -27.407 1.00 81.25 452 ASN A C 1
ATOM 3326 O O . ASN A 1 452 ? -8.782 -6.997 -27.819 1.00 81.25 452 ASN A O 1
ATOM 3330 N N . GLY A 1 453 ? -6.731 -7.837 -28.035 1.00 61.88 453 GLY A N 1
ATOM 3331 C CA . GLY A 1 453 ? -6.503 -7.239 -29.364 1.00 61.88 453 GLY A CA 1
ATOM 3332 C C . GLY A 1 453 ? -6.481 -5.702 -29.418 1.00 61.88 453 GLY A C 1
ATOM 3333 O O . GLY A 1 453 ? -6.637 -5.139 -30.498 1.00 61.88 453 GLY A O 1
ATOM 3334 N N . GLY A 1 454 ? -6.281 -5.025 -28.280 1.00 70.62 454 GLY A N 1
ATOM 3335 C CA . GLY A 1 454 ? -6.126 -3.563 -28.208 1.00 70.62 454 GLY A CA 1
ATOM 3336 C C . GLY A 1 454 ? -6.528 -2.938 -26.869 1.00 70.62 454 GLY A C 1
ATOM 3337 O O . GLY A 1 454 ? -6.015 -1.883 -26.508 1.00 70.62 454 GLY A O 1
ATOM 3338 N N . THR A 1 455 ? -7.390 -3.605 -26.096 1.00 83.69 455 THR A N 1
ATOM 3339 C CA . THR A 1 455 ? -7.756 -3.195 -24.728 1.00 83.69 455 THR A CA 1
ATOM 3340 C C . THR A 1 455 ? -7.552 -4.377 -23.782 1.00 83.69 455 THR A C 1
ATOM 3342 O O . THR A 1 455 ? -8.467 -5.178 -23.611 1.00 83.69 455 THR A O 1
ATOM 3345 N N . PRO A 1 456 ? -6.339 -4.559 -23.234 1.00 87.62 456 PRO A N 1
ATOM 3346 C CA . PRO A 1 456 ? -6.051 -5.676 -22.345 1.00 87.62 456 PRO A CA 1
ATOM 3347 C C . PRO A 1 456 ? -6.877 -5.597 -21.060 1.00 87.62 456 PRO A C 1
ATOM 3349 O O . PRO A 1 456 ? -7.057 -4.518 -20.495 1.00 87.62 456 PRO A O 1
ATOM 3352 N N . GLU A 1 457 ? -7.332 -6.746 -20.578 1.00 91.69 457 GLU A N 1
ATOM 3353 C CA . GLU A 1 457 ? -7.843 -6.893 -19.217 1.00 91.69 457 GLU A CA 1
ATOM 3354 C C . GLU A 1 457 ? -6.675 -7.334 -18.346 1.00 91.69 457 GLU A C 1
ATOM 3356 O O . GLU A 1 457 ? -6.209 -8.454 -18.501 1.00 91.69 457 GLU A O 1
ATOM 3361 N N . TYR A 1 458 ? -6.159 -6.466 -17.478 1.00 94.50 458 TYR A N 1
ATOM 3362 C CA . TYR A 1 458 ? -4.968 -6.771 -16.680 1.00 94.50 458 TYR A CA 1
ATOM 3363 C C . TYR A 1 458 ? -5.268 -7.677 -15.468 1.00 94.50 458 TYR A C 1
ATOM 3365 O O . TYR A 1 458 ? -6.422 -7.765 -15.034 1.00 94.50 458 TYR A O 1
ATOM 3373 N N . PRO A 1 459 ? -4.246 -8.353 -14.903 1.00 96.00 459 PRO A N 1
ATOM 3374 C CA . PRO A 1 459 ? -4.404 -9.183 -13.711 1.00 96.00 459 PRO A CA 1
ATOM 3375 C C . PRO A 1 459 ? -4.986 -8.421 -12.514 1.00 96.00 459 PRO A C 1
ATOM 3377 O O . PRO A 1 459 ? -4.565 -7.305 -12.212 1.00 96.00 459 PRO A O 1
ATOM 3380 N N . LYS A 1 460 ? -5.897 -9.065 -11.780 1.00 94.19 460 LYS A N 1
ATOM 3381 C CA . LYS A 1 460 ? -6.521 -8.524 -10.562 1.00 94.19 460 LYS A CA 1
ATOM 3382 C C . LYS A 1 460 ? -6.111 -9.318 -9.332 1.00 94.19 460 LYS A C 1
ATOM 3384 O O . LYS A 1 460 ? -6.094 -10.556 -9.369 1.00 94.19 460 LYS A O 1
ATOM 3389 N N . LEU A 1 461 ? -5.836 -8.622 -8.235 1.00 93.69 461 LEU A N 1
ATOM 3390 C CA . LEU A 1 461 ? -5.547 -9.243 -6.945 1.00 93.69 461 LEU A CA 1
ATOM 3391 C C . LEU A 1 461 ? -6.777 -9.968 -6.398 1.00 93.69 461 LEU A C 1
ATOM 3393 O O . LEU A 1 461 ? -7.912 -9.659 -6.756 1.00 93.69 461 LEU A O 1
ATOM 3397 N N . TRP A 1 462 ? -6.540 -10.955 -5.537 1.00 90.31 462 TRP A N 1
ATOM 3398 C CA . TRP A 1 462 ? -7.570 -11.832 -4.969 1.00 90.31 462 TRP A CA 1
ATOM 3399 C C . TRP A 1 462 ? -8.707 -11.056 -4.273 1.00 90.31 462 TRP A C 1
ATOM 3401 O O . TRP A 1 462 ? -9.868 -11.436 -4.391 1.00 90.31 462 TRP A O 1
ATOM 3411 N N . TRP A 1 463 ? -8.375 -9.944 -3.608 1.00 87.88 463 TRP A N 1
ATOM 3412 C CA . TRP A 1 463 ? -9.312 -9.107 -2.853 1.00 87.88 463 TRP A CA 1
ATOM 3413 C C . TRP A 1 463 ? -10.055 -8.076 -3.713 1.00 87.88 463 TRP A C 1
ATOM 3415 O O . TRP A 1 463 ? -10.914 -7.354 -3.209 1.00 87.88 463 TRP A O 1
ATOM 3425 N N . GLU A 1 464 ? -9.729 -7.966 -5.001 1.00 84.06 464 GLU A N 1
ATOM 3426 C CA . GLU A 1 464 ? -10.374 -7.008 -5.895 1.00 84.06 464 GLU A CA 1
ATOM 3427 C C . GLU A 1 464 ? -11.719 -7.516 -6.415 1.00 84.06 464 GLU A C 1
ATOM 3429 O O . GLU A 1 464 ? -11.887 -8.698 -6.738 1.00 84.06 464 GLU A O 1
ATOM 3434 N N . GLU A 1 465 ? -12.679 -6.595 -6.528 1.00 69.94 465 GLU A N 1
ATOM 3435 C CA . GLU A 1 465 ? -14.016 -6.870 -7.065 1.00 69.94 465 GLU A CA 1
ATOM 3436 C C . GLU A 1 465 ? -13.991 -7.175 -8.574 1.00 69.94 465 GLU A C 1
ATOM 3438 O O . GLU A 1 465 ? -13.384 -6.426 -9.389 1.00 69.94 465 GLU A O 1
#

Organism: NCBI:txid28111

Foldseek 3Di:
DDDDDDPDWAAAPVPRDIDDDPDDDDDQWDKDWDDWDWDQDPVRKIWTWIKIFTAHNVQPWDFDWDKDFDDHDRDDDPGPDIDIDTGHTRHGPWIWIWTWIDHPPDPDIDTDIDTDDCPDPDPVQLPAAEDPQDADAADLPDQAVHFPQAPVTAREPAHPRSLSNQQNNQVPDQSQRGHYEYPHAYEPPLHADDARHEHNHHYHDVLHEYENHHYAEADQFWENHREFDCPVHNAREHENYEYEHEIEHPHQDQRGFWEHQIREHQAHEYYHYEYEEEIYYQHFYEDHYREAQYEYELYEYQYAIEYQQYEPHYREYDPHEYEYALYEYAHEIEHEPHFYEPHYGDYPPYAYEHFNYEYAHHYDYDPPPYQYFDHYSYAHDDPHDQAPYEYCDGDPPYDPPRYFYDDQVTFDDQDAQGSNNADLPQPRDFDADPSRHGGRGNSFWPDQFHDDPPDTDHTDGNPDD